Protein AF-0000000078607993 (afdb_homodimer)

pLDDT: mean 76.73, std 19.75, range [18.89, 98.38]

Radius of gyration: 26.75 Å; Cα contacts (8 Å, |Δi|>4): 894; chains: 2; bounding box: 74×70×61 Å

Solvent-accessible surface area (backbone atoms only — not comparable to full-atom values): 32669 Å² total; per-residue (Å²): 134,77,77,57,54,79,74,71,82,74,69,77,46,69,52,64,54,57,62,42,72,69,44,62,76,30,78,81,48,46,59,77,52,35,83,80,27,71,68,51,45,54,48,50,54,51,27,62,65,56,48,51,83,63,49,42,46,45,47,52,49,14,18,31,18,40,68,80,47,44,77,43,85,79,43,72,31,40,15,54,55,33,23,54,44,8,47,33,50,52,47,29,52,46,4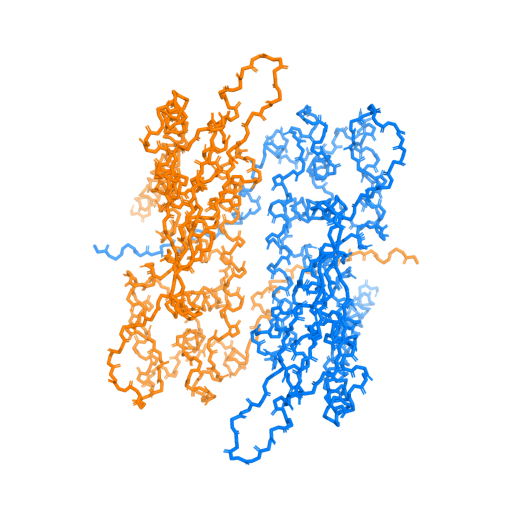1,51,50,45,58,58,75,40,72,86,54,53,42,70,53,50,51,31,46,43,50,58,60,68,28,50,66,49,35,19,50,47,24,53,75,71,46,47,75,80,62,50,40,65,48,72,85,66,68,64,90,63,82,73,47,52,65,55,32,20,40,38,42,22,2,40,47,25,30,45,30,53,64,57,30,66,67,56,46,49,53,49,39,56,67,70,43,54,67,50,46,58,56,36,59,73,64,38,62,43,49,43,36,49,56,48,42,35,52,46,36,44,68,61,44,56,90,96,51,79,68,49,57,68,42,75,44,79,74,46,78,43,68,55,88,94,57,31,35,25,31,20,35,25,25,48,89,87,36,79,45,22,49,18,60,23,75,37,65,68,49,2,43,36,34,5,25,41,36,18,60,70,63,40,86,49,75,57,47,63,48,48,51,50,45,50,46,50,55,43,46,50,52,47,49,49,50,50,47,47,48,49,46,51,50,46,50,48,50,51,52,54,52,66,75,99,135,76,78,58,52,78,73,70,82,75,69,76,46,70,54,63,55,57,61,43,72,68,44,62,76,30,76,80,47,46,59,77,54,36,82,80,28,72,69,50,47,56,49,49,54,51,27,61,60,53,48,49,84,62,48,44,46,46,46,52,49,14,18,31,18,40,68,79,46,43,77,43,86,80,44,70,30,40,15,53,55,32,22,53,46,8,47,33,51,52,47,30,50,46,40,50,50,46,56,58,76,39,71,86,55,52,42,71,55,51,50,31,46,43,50,58,58,68,28,49,65,48,34,17,50,48,23,54,75,70,46,48,74,80,62,51,41,66,47,69,87,65,68,63,90,63,82,73,48,52,65,55,30,20,43,38,42,20,2,41,46,27,30,46,29,54,64,57,30,66,66,56,46,49,52,50,39,57,68,70,42,53,67,52,45,57,56,35,58,72,64,40,62,45,50,42,35,49,55,47,42,35,52,47,35,45,69,61,44,56,90,94,53,78,66,49,56,67,41,76,43,80,75,46,80,44,67,54,88,93,58,31,37,25,31,20,34,26,25,46,88,87,35,78,47,23,49,18,60,24,75,37,66,67,49,2,43,35,34,5,25,43,37,17,61,70,63,41,85,50,74,56,49,62,48,48,51,48,44,50,46,49,54,44,46,50,53,47,47,49,51,49,47,49,47,50,46,52,50,46,51,48,50,50,51,53,53,67,74,99

Secondary structure (DSSP, 8-state):
----------S-HHHHH---HHHHHSSS--GGGGGG-HHHHHHHHHHHHHT---SSHHHHHHHTB-GGG-S-TTTSS-SHHHHHHHHHHHHHHHHHHHHHH-TTS-HHHHHHHHHHHSSHHHHHHHHHHTTGGGG-B--TT--S-----HHHHHHHHHHHHHHHHHHS-HHHHHHHHHHHTGGGHHHHHHTTTTS-HHHHHHHHHHHT--TTSPPPPPEEEEEEEES-GGG-EEEEEEEETTEEEEEEEESSHHHHHHHHHHHHHHHS--HHHHHHHHHHHHHHHHHHHHHHHHHHHHHHHHHHHHHHT-/----------S-HHHHH---HHHHHSSS--GGGGGG-HHHHHHHHHHHHHT---SSHHHHHHHTB-GGG-S-TTTSS-SHHHHHHHHHHHHHHHHHHHHHH-TTS-HHHHHHHHHHHSSHHHHHHHHHHTTGGGG-B--TTS-S-----HHHHHHHHHHHHHHHHHHS-HHHHHHHHHHHTGGGHHHHHHTTTTS-HHHHHHHHHHHT--TTSPPPPPEEEEEEEES-GGG-EEEEEEEETTEEEEEEEESSHHHHHHHHHHHHHHHS--HHHHHHHHHHHHHHHHHHHHHHHHHHHHHHHHHHHHHHT-

Foldseek 3Di:
DPPPPPPPDPPPCPLVVCCDPQCVVPVFADCVCCVVDPLLVVVVVLCVLLVHDFRYSLLLVQLQEDQQQAADDSNRHHQQVLLVVLLVLLLVLLLVVCVPLVVPDDPLLSVLLSCVQLPLQLQLVLLVVSVSLVSRHHDCPVVDSDDDDSNVSSSSSSSNSSSCPNRPHSVSSNVVCVPRGVVCSVVCLLVVVSCQLQNLLQVLQQVVDDPPDDRWGKDKDWDDWDDDPVQIKIKIFIDTPRHTQFIAIDSDPVVRVSRRSVRNVVRPPSVCSVVVSVVSCVVVVVSVVVVVVVVVVVVVVVVVVVVVVD/DPPPPPPPDPPPCPLVVCCDPQCVVPVFADCVCCVVDPLLVVCVVLCVLLVHDFRYSLLLVQLQEDQQQAADDSNRHHQQVLLVVLLVLLLVLLLVVCVPLVVPDDPLLSVLLSCVQLPLQLQLVLLVVSPSLVSRHHDCVVVDSDDDDSNVSSSSSSSNSSSCPNRPHSVSSNVVCVPRGVVCSVVCLLVVVSCQLQNLLQVLQQVVDDPPDDRWGKDKDWDDWDDDPVQIKIKIFIDTPRHTQFIAIDSDPVVRVSRRSVRNVVRPPSVCSVVVSVVSCVVVVVSVVVVVVVVVVVVVVVVVVVVVVD

Nearest PDB structures (foldseek):
  9asq-assembly1_A  TM=8.480E-01  e=1.486E-35  Homo sapiens
  9aso-assembly1_A  TM=8.381E-01  e=3.293E-35  Homo sapiens
  6lxd-assembly1_A  TM=8.248E-01  e=1.594E-33  Homo sapiens
  6v5b-assembly1_A  TM=8.413E-01  e=4.560E-30  Homo sapiens
  5b16-assembly1_A  TM=6.869E-01  e=2.028E-29  Homo sapiens

InterPro domains:
  IPR000999 Ribonuclease III domain [PF00636] (80-168)
  IPR000999 Ribonuclease III domain [PS00517] (80-88)
  IPR000999 Ribonuclease III domain [PS50142] (43-169)
  IPR000999 Ribonuclease III domain [SM00535] (58-190)
  IPR000999 Ribonuclease III domain [cd00593] (58-190)
  IPR011907 Ribonuclease III [MF_00104] (46-265)
  IPR011907 Ribonuclease III [TIGR02191] (46-267)
  IPR014720 Double-stranded RNA-binding domain [PF00035] (197-267)
  IPR014720 Double-stranded RNA-binding domain [PS50137] (196-270)
  IPR014720 Double-stranded RNA-binding domain [SM00358] (197-269)
  IPR036389 Ribonuclease III, endonuclease domain superfamily [G3DSA:1.10.1520.10] (40-193)
  IPR036389 Ribonuclease III, endonuclease domain superfamily [SSF69065] (37-197)
  IPR044442 RNase III, double-stranded RNA binding domain, animal [cd19877] (195-268)

Structure (mmCIF, N/CA/C/O backbone):
data_AF-0000000078607993-model_v1
#
loop_
_entity.id
_entity.type
_entity.pdbx_description
1 polymer 'Ribonuclease 3'
#
loop_
_atom_site.group_PDB
_atom_site.id
_atom_site.type_symbol
_atom_site.label_atom_id
_atom_site.label_alt_id
_atom_site.label_comp_id
_atom_site.label_asym_id
_atom_site.label_entity_id
_atom_site.label_seq_id
_atom_site.pdbx_PDB_ins_code
_atom_site.Cartn_x
_atom_site.Cartn_y
_atom_site.Cartn_z
_atom_site.occupancy
_atom_site.B_iso_or_equiv
_atom_site.auth_seq_id
_atom_site.auth_comp_id
_atom_site.auth_asym_id
_atom_site.auth_atom_id
_atom_site.pdbx_PDB_model_num
ATOM 1 N N . MET A 1 1 ? 8.586 -10.773 -30.609 1 18.98 1 MET A N 1
ATOM 2 C CA . MET A 1 1 ? 9.469 -11.547 -29.734 1 18.98 1 MET A CA 1
ATOM 3 C C . MET A 1 1 ? 9.984 -10.695 -28.578 1 18.98 1 MET A C 1
ATOM 5 O O . MET A 1 1 ? 9.805 -9.477 -28.578 1 18.98 1 MET A O 1
ATOM 9 N N . GLY A 1 2 ? 11.141 -11.188 -27.812 1 24.28 2 GLY A N 1
ATOM 10 C CA . GLY A 1 2 ? 11.547 -11.234 -26.406 1 24.28 2 GLY A CA 1
ATOM 11 C C . GLY A 1 2 ? 12.141 -9.93 -25.922 1 24.28 2 GLY A C 1
ATOM 12 O O . GLY A 1 2 ? 13.344 -9.695 -26.078 1 24.28 2 GLY A O 1
ATOM 13 N N . GLU A 1 3 ? 11.539 -8.781 -26.062 1 28.05 3 GLU A N 1
ATOM 14 C CA . GLU A 1 3 ? 12.273 -7.594 -25.625 1 28.05 3 GLU A CA 1
ATOM 15 C C . GLU A 1 3 ? 12.828 -7.77 -24.219 1 28.05 3 GLU A C 1
ATOM 17 O O . GLU A 1 3 ? 12.07 -8.055 -23.281 1 28.05 3 GLU A O 1
ATOM 22 N N . LEU A 1 4 ? 14.039 -8.219 -24.141 1 29.47 4 LEU A N 1
ATOM 23 C CA . LEU A 1 4 ? 14.898 -8.414 -22.984 1 29.47 4 LEU A CA 1
ATOM 24 C C . LEU A 1 4 ? 14.852 -7.203 -22.062 1 29.47 4 LEU A C 1
ATOM 26 O O . LEU A 1 4 ? 14.914 -6.059 -22.516 1 29.47 4 LEU A O 1
ATOM 30 N N . LEU A 1 5 ? 14.281 -7.355 -20.922 1 36.5 5 LEU A N 1
ATOM 31 C CA . LEU A 1 5 ? 14.281 -6.371 -19.828 1 36.5 5 LEU A CA 1
ATOM 32 C C . LEU A 1 5 ? 15.688 -5.859 -19.562 1 36.5 5 LEU A C 1
ATOM 34 O O . LEU A 1 5 ? 16.609 -6.645 -19.312 1 36.5 5 LEU A O 1
ATOM 38 N N . ASN A 1 6 ? 16.188 -4.953 -20.312 1 31.34 6 ASN A N 1
ATOM 39 C CA . ASN A 1 6 ? 17.5 -4.363 -20.094 1 31.34 6 ASN A CA 1
ATOM 40 C C . ASN A 1 6 ? 17.578 -3.619 -18.766 1 31.34 6 ASN A C 1
ATOM 42 O O . ASN A 1 6 ? 16.938 -2.58 -18.594 1 31.34 6 ASN A O 1
ATOM 46 N N . PHE A 1 7 ? 18.062 -4.312 -17.719 1 32.91 7 PHE A N 1
ATOM 47 C CA . PHE A 1 7 ? 18.172 -3.854 -16.344 1 32.91 7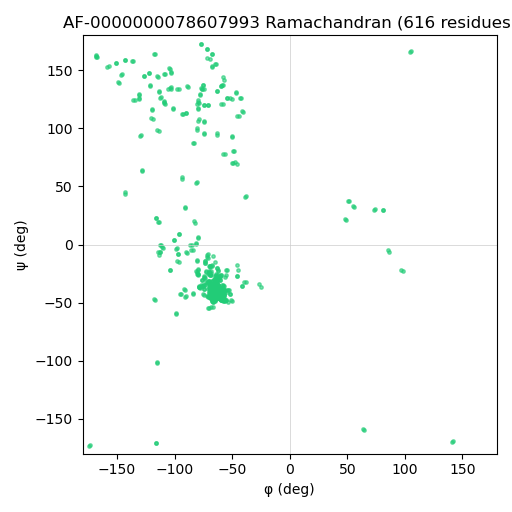 PHE A CA 1
ATOM 48 C C . PHE A 1 7 ? 19.422 -2.988 -16.156 1 32.91 7 PHE A C 1
ATOM 50 O O . PHE A 1 7 ? 19.734 -2.572 -15.039 1 32.91 7 PHE A O 1
ATOM 57 N N . SER A 1 8 ? 20.234 -2.689 -17.094 1 29.11 8 SER A N 1
ATOM 58 C CA . SER A 1 8 ? 21.594 -2.211 -16.828 1 29.11 8 SER A CA 1
ATOM 59 C C . SER A 1 8 ? 21.562 -0.8 -16.25 1 29.11 8 SER A C 1
ATOM 61 O O . SER A 1 8 ? 22.625 -0.245 -15.906 1 29.11 8 SER A O 1
ATOM 63 N N . SER A 1 9 ? 20.797 0.067 -16.609 1 30.5 9 SER A N 1
ATOM 64 C CA . SER A 1 9 ? 21.25 1.405 -16.25 1 30.5 9 SER A CA 1
ATOM 65 C C . SER A 1 9 ? 21.062 1.678 -14.758 1 30.5 9 SER A C 1
ATOM 67 O O . SER A 1 9 ? 19.922 1.753 -14.281 1 30.5 9 SER A O 1
ATOM 69 N N . LYS A 1 10 ? 22.141 1.49 -13.852 1 32.09 10 LYS A N 1
ATOM 70 C CA . LYS A 1 10 ? 22.312 1.555 -12.406 1 32.09 10 LYS A CA 1
ATOM 71 C C . LYS A 1 10 ? 22.094 2.973 -11.891 1 32.09 10 LYS A C 1
ATOM 73 O O . LYS A 1 10 ? 22.375 3.266 -10.727 1 32.09 10 LYS A O 1
ATOM 78 N N . THR A 1 11 ? 22.062 4.066 -12.602 1 31.28 11 THR A N 1
ATOM 79 C CA . THR A 1 11 ? 22.203 5.332 -11.891 1 31.28 11 THR A CA 1
ATOM 80 C C . THR A 1 11 ? 21.125 5.469 -10.82 1 31.28 11 THR A C 1
ATOM 82 O O . THR A 1 11 ? 20.031 4.902 -10.945 1 31.28 11 THR A O 1
ATOM 85 N N . ASN A 1 12 ? 21.438 6.039 -9.633 1 36.12 12 ASN A N 1
ATOM 86 C CA . ASN A 1 12 ? 20.688 6.477 -8.453 1 36.12 12 ASN A CA 1
ATOM 87 C C . ASN A 1 12 ? 19.359 7.109 -8.836 1 36.12 12 ASN A C 1
ATOM 89 O O . ASN A 1 12 ? 19.266 8.328 -8.969 1 36.12 12 ASN A O 1
ATOM 93 N N . LEU A 1 13 ? 18.797 6.605 -9.641 1 35.69 13 LEU A N 1
ATOM 94 C CA . LEU A 1 13 ? 17.625 7.07 -10.375 1 35.69 13 LEU A CA 1
ATOM 95 C C . LEU A 1 13 ? 16.484 7.441 -9.414 1 35.69 13 LEU A C 1
ATOM 97 O O . LEU A 1 13 ? 15.664 8.305 -9.727 1 35.69 13 LEU A O 1
ATOM 101 N N . LEU A 1 14 ? 16.516 6.82 -8.297 1 38.91 14 LEU A N 1
ATOM 102 C CA . LEU A 1 14 ? 15.297 7.023 -7.531 1 38.91 14 LEU A CA 1
ATOM 103 C C . LEU A 1 14 ? 15.219 8.453 -7.004 1 38.91 14 LEU A C 1
ATOM 105 O O . LEU A 1 14 ? 14.156 9.078 -7.043 1 38.91 14 LEU A O 1
ATOM 109 N N . SER A 1 15 ? 16.312 8.852 -6.273 1 41.03 15 SER A N 1
ATOM 110 C CA . SER A 1 15 ? 16.297 10.195 -5.703 1 41.03 15 SER A CA 1
ATOM 111 C C . SER A 1 15 ? 16.141 11.258 -6.789 1 41.03 15 SER A C 1
ATOM 113 O O . SER A 1 15 ? 15.461 12.266 -6.582 1 41.03 15 SER A O 1
ATOM 115 N N . SER A 1 16 ? 16.859 10.969 -7.902 1 43.06 16 SER A N 1
ATOM 116 C CA . SER A 1 16 ? 16.859 11.938 -9 1 43.06 16 SER A CA 1
ATOM 117 C C . SER A 1 16 ? 15.5 11.953 -9.711 1 43.06 16 SER A C 1
ATOM 119 O O . SER A 1 16 ? 15.234 12.844 -10.516 1 43.06 16 SER A O 1
ATOM 121 N N . LEU A 1 17 ? 14.805 11.016 -9.344 1 45.66 17 LEU A N 1
ATOM 122 C CA . LEU A 1 17 ? 13.594 10.828 -10.133 1 45.66 17 LEU A CA 1
ATOM 123 C C . LEU A 1 17 ? 12.508 11.805 -9.703 1 45.66 17 LEU A C 1
ATOM 125 O O . LEU A 1 17 ? 11.656 12.195 -10.508 1 45.66 17 LEU A O 1
ATOM 129 N N . PHE A 1 18 ? 12.695 12.203 -8.352 1 52.09 18 PHE A N 1
ATOM 130 C CA . PHE A 1 18 ? 11.602 13.07 -7.938 1 52.09 18 PHE A CA 1
ATOM 131 C C . PHE A 1 18 ? 11.945 14.531 -8.203 1 52.09 18 PHE A C 1
ATOM 133 O O . PHE A 1 18 ? 12.5 15.211 -7.332 1 52.09 18 PHE A O 1
ATOM 140 N N . ASN A 1 19 ? 12.672 14.773 -9.164 1 51.78 19 ASN A N 1
ATOM 141 C CA . ASN A 1 19 ? 12.867 16.203 -9.406 1 51.78 19 ASN A CA 1
ATOM 142 C C . ASN A 1 19 ? 11.539 16.953 -9.414 1 51.78 19 ASN A C 1
ATOM 144 O O . ASN A 1 19 ? 11.008 17.281 -10.477 1 51.78 19 ASN A O 1
ATOM 148 N N . ILE A 1 20 ? 11.062 16.984 -8.211 1 61.16 20 ILE A N 1
ATOM 149 C CA . ILE A 1 20 ? 9.828 17.75 -8.055 1 61.16 20 ILE A CA 1
ATOM 150 C C . ILE A 1 20 ? 10.109 19.234 -8.289 1 61.16 20 ILE A C 1
ATOM 152 O O . ILE A 1 20 ? 11.266 19.656 -8.352 1 61.16 20 ILE A O 1
ATOM 156 N N . ASP A 1 21 ? 9.242 19.875 -8.656 1 63.47 21 ASP A N 1
ATOM 157 C CA . ASP A 1 21 ? 9.273 21.281 -9.039 1 63.47 21 ASP A CA 1
ATOM 158 C C . ASP A 1 21 ? 10.164 22.078 -8.102 1 63.47 21 ASP A C 1
ATOM 160 O O . ASP A 1 21 ? 10.961 22.906 -8.555 1 63.47 21 ASP A O 1
ATOM 164 N N . LEU A 1 22 ? 10.242 21.703 -6.883 1 71.5 22 LEU A N 1
ATOM 165 C CA . LEU A 1 22 ? 10.984 22.484 -5.898 1 71.5 22 LEU A CA 1
ATOM 166 C C . LEU A 1 22 ? 12.484 22.234 -6.027 1 71.5 22 LEU A C 1
ATOM 168 O O . LEU A 1 22 ? 13.273 23.172 -5.902 1 71.5 22 LEU A O 1
ATOM 172 N N . GLN A 1 23 ? 12.836 21.031 -6.32 1 72.5 23 GLN A N 1
ATOM 173 C CA . GLN A 1 23 ? 14.25 20.703 -6.469 1 72.5 23 GLN A CA 1
ATOM 174 C C . GLN A 1 23 ? 14.812 21.234 -7.781 1 72.5 23 GLN A C 1
ATOM 176 O O . GLN A 1 23 ? 15.992 21.562 -7.867 1 72.5 23 GLN A O 1
ATOM 181 N N . LEU A 1 24 ? 13.875 21.328 -8.695 1 64.56 24 LEU A N 1
ATOM 182 C CA . LEU A 1 24 ? 14.281 21.828 -10 1 64.56 24 LEU A CA 1
ATOM 183 C C . LEU A 1 24 ? 14.57 23.328 -9.938 1 64.56 24 LEU A C 1
ATOM 185 O O . LEU A 1 24 ? 15.445 23.828 -10.641 1 64.56 24 LEU A O 1
ATOM 189 N N . GLN A 1 25 ? 13.891 24.016 -9.133 1 70.19 25 GLN A N 1
ATOM 190 C CA . GLN A 1 25 ? 14.086 25.453 -8.984 1 70.19 25 GLN A CA 1
ATOM 191 C C . GLN A 1 25 ? 15.43 25.766 -8.328 1 70.19 25 GLN A C 1
ATOM 193 O O . GLN A 1 25 ? 16.078 26.766 -8.672 1 70.19 25 GLN A O 1
ATOM 198 N N . GLU A 1 26 ? 15.828 24.906 -7.379 1 74.56 26 GLU A N 1
ATOM 199 C CA . GLU A 1 26 ? 17.109 25.031 -6.699 1 74.56 26 GLU A CA 1
ATOM 200 C C . GLU A 1 26 ? 17.875 23.719 -6.719 1 74.56 26 GLU A C 1
ATOM 202 O O . GLU A 1 26 ? 17.688 22.875 -5.848 1 74.56 26 GLU A O 1
ATOM 207 N N . SER A 1 27 ? 18.703 23.625 -7.684 1 72.5 27 SER A N 1
ATOM 208 C CA . SER A 1 27 ? 19.297 22.344 -8.023 1 72.5 27 SER A CA 1
ATOM 209 C C . SER A 1 27 ? 20.156 21.812 -6.887 1 72.5 27 SER A C 1
ATOM 211 O O . SER A 1 27 ? 20.188 20.609 -6.613 1 72.5 27 SER A O 1
ATOM 213 N N . ASN A 1 28 ? 20.75 22.719 -6.145 1 83.44 28 ASN A N 1
ATOM 214 C CA . ASN A 1 28 ? 21.656 22.219 -5.109 1 83.44 28 ASN A CA 1
ATOM 215 C C . ASN A 1 28 ? 20.969 22.188 -3.744 1 83.44 28 ASN A C 1
ATOM 217 O O . ASN A 1 28 ? 20.906 21.141 -3.102 1 83.44 28 ASN A O 1
ATOM 221 N N . THR A 1 29 ? 20.531 23.312 -3.324 1 91.81 29 THR A N 1
ATOM 222 C CA . THR A 1 29 ? 19.844 23.453 -2.051 1 91.81 29 THR A CA 1
ATOM 223 C C . THR A 1 29 ? 19 24.734 -2.043 1 91.81 29 THR A C 1
ATOM 225 O O . THR A 1 29 ? 19.234 25.641 -2.824 1 91.81 29 THR A O 1
ATOM 228 N N . ASP A 1 30 ? 17.953 24.766 -1.273 1 92.75 30 ASP A N 1
ATOM 229 C CA . ASP A 1 30 ? 17.156 25.984 -1.158 1 92.75 30 ASP A CA 1
ATOM 230 C C . ASP A 1 30 ? 17.25 26.562 0.246 1 92.75 30 ASP A C 1
ATOM 232 O O . ASP A 1 30 ? 16.391 27.359 0.652 1 92.75 30 ASP A O 1
ATOM 236 N N . ARG A 1 31 ? 18.234 26.188 0.962 1 94.94 31 ARG A N 1
ATOM 237 C CA . ARG A 1 31 ? 18.359 26.578 2.367 1 94.94 31 ARG A CA 1
ATOM 238 C C . ARG A 1 31 ? 18.641 28.062 2.512 1 94.94 31 ARG A C 1
ATOM 240 O O . ARG A 1 31 ? 18.469 28.625 3.592 1 94.94 31 ARG A O 1
ATOM 247 N N . GLN A 1 32 ? 19.109 28.75 1.459 1 94.25 32 GLN A N 1
ATOM 248 C CA . GLN A 1 32 ? 19.328 30.188 1.501 1 94.25 32 GLN A CA 1
ATOM 249 C C . GLN A 1 32 ? 18.031 30.938 1.735 1 94.25 32 GLN A C 1
ATOM 251 O O . GLN A 1 32 ? 18.031 32.062 2.23 1 94.25 32 GLN A O 1
ATOM 256 N N . LEU A 1 33 ? 16.922 30.312 1.424 1 93.81 33 LEU A N 1
ATOM 257 C CA . LEU A 1 33 ? 15.625 30.953 1.552 1 93.81 33 LEU A CA 1
ATOM 258 C C . LEU A 1 33 ? 15.211 31.062 3.016 1 93.81 33 LEU A C 1
ATOM 260 O O . LEU A 1 33 ? 14.281 31.797 3.354 1 93.81 33 LEU A O 1
ATOM 264 N N . ILE A 1 34 ? 15.875 30.359 3.9 1 96.25 34 ILE A N 1
ATOM 265 C CA . ILE A 1 34 ? 15.531 30.312 5.316 1 96.25 34 ILE A CA 1
ATOM 266 C C . ILE A 1 34 ? 15.703 31.703 5.926 1 96.25 34 ILE A C 1
ATOM 268 O O . ILE A 1 34 ? 14.922 32.125 6.785 1 96.25 34 ILE A O 1
ATOM 272 N N . GLU A 1 35 ? 16.625 32.406 5.453 1 95.38 35 GLU A N 1
ATOM 273 C CA . GLU A 1 35 ? 16.953 33.719 6.016 1 95.38 35 GLU A CA 1
ATOM 274 C C . GLU A 1 35 ? 15.781 34.688 5.867 1 95.38 35 GLU A C 1
ATOM 276 O O . GLU A 1 35 ? 15.57 35.531 6.727 1 95.38 35 GLU A O 1
ATOM 281 N N . THR A 1 36 ? 15.016 34.531 4.887 1 94.38 36 THR A N 1
ATOM 282 C CA . THR A 1 36 ? 13.992 35.531 4.586 1 94.38 36 THR A CA 1
ATOM 283 C C . THR A 1 36 ? 12.602 34.969 4.816 1 94.38 36 THR A C 1
ATOM 285 O O . THR A 1 36 ? 11.594 35.625 4.578 1 94.38 36 THR A O 1
ATOM 288 N N . SER A 1 37 ? 12.492 33.719 5.227 1 94.38 37 SER A N 1
ATOM 289 C CA . SER A 1 37 ? 11.188 33.094 5.367 1 94.38 37 SER A CA 1
ATOM 290 C C . SER A 1 37 ? 10.938 32.625 6.805 1 94.38 37 SER A C 1
ATOM 292 O O . SER A 1 37 ? 11.492 31.625 7.254 1 94.38 37 SER A O 1
ATOM 294 N N . PRO A 1 38 ? 10.07 33.281 7.484 1 95.19 38 PRO A N 1
ATOM 295 C CA . PRO A 1 38 ? 9.75 32.906 8.859 1 95.19 38 PRO A CA 1
ATOM 296 C C . PRO A 1 38 ? 9.242 31.453 8.953 1 95.19 38 PRO A C 1
ATOM 298 O O . PRO A 1 38 ? 9.523 30.766 9.93 1 95.19 38 PRO A O 1
ATOM 301 N N . VAL A 1 39 ? 8.508 31.031 7.938 1 94.94 39 VAL A N 1
ATOM 302 C CA . VAL A 1 39 ? 7.973 29.672 7.914 1 94.94 39 VAL A CA 1
ATOM 303 C C . VAL A 1 39 ? 9.117 28.672 7.859 1 94.94 39 VAL A C 1
ATOM 305 O O . VAL A 1 39 ? 9.125 27.688 8.609 1 94.94 39 VAL A O 1
ATOM 308 N N . LEU A 1 40 ? 10.062 28.938 7.027 1 96.94 40 LEU A N 1
ATOM 309 C CA . LEU A 1 40 ? 11.203 28.016 6.895 1 96.94 40 LEU A CA 1
ATOM 310 C C . LEU A 1 40 ? 12.07 28.047 8.148 1 96.94 40 LEU A C 1
ATOM 312 O O . LEU A 1 40 ? 12.625 27.031 8.539 1 96.94 40 LEU A O 1
ATOM 316 N N . GLN A 1 41 ? 12.18 29.219 8.734 1 97.5 41 GLN A N 1
ATOM 317 C CA . GLN A 1 41 ? 12.922 29.328 9.984 1 97.5 41 GLN A CA 1
ATOM 318 C C . GLN A 1 41 ? 12.289 28.469 11.07 1 97.5 41 GLN A C 1
ATOM 320 O O . GLN A 1 41 ? 13 27.781 11.805 1 97.5 41 GLN A O 1
ATOM 325 N N . LYS A 1 42 ? 11.023 28.516 11.141 1 97.12 42 LYS A N 1
ATOM 326 C CA . LYS A 1 42 ? 10.312 27.703 12.117 1 97.12 42 LYS A CA 1
ATOM 327 C C . LYS A 1 42 ? 10.531 26.219 11.867 1 97.12 42 LYS A C 1
ATOM 329 O O . LYS A 1 42 ? 10.688 25.438 12.805 1 97.12 42 LYS A O 1
ATOM 334 N N . LEU A 1 43 ? 10.562 25.828 10.656 1 97.69 43 LEU A N 1
ATOM 335 C CA . LEU A 1 43 ? 10.68 24.422 10.289 1 97.69 43 LEU A CA 1
ATOM 336 C C . LEU A 1 43 ? 12.078 23.891 10.617 1 97.69 43 LEU A C 1
ATOM 338 O O . LEU A 1 43 ? 12.266 22.672 10.742 1 97.69 43 LEU A O 1
ATOM 342 N N . THR A 1 44 ? 13.062 24.766 10.703 1 97.5 44 THR A N 1
ATOM 343 C CA . THR A 1 44 ? 14.391 24.328 11.117 1 97.5 44 THR A CA 1
ATOM 344 C C . THR A 1 44 ? 14.367 23.812 12.555 1 97.5 44 THR A C 1
ATOM 346 O O . THR A 1 44 ? 15.172 22.953 12.922 1 97.5 44 THR A O 1
ATOM 349 N N . GLU A 1 45 ? 13.438 24.328 13.32 1 97.12 45 GLU A N 1
ATOM 350 C CA . GLU A 1 45 ? 13.266 23.797 14.672 1 97.12 45 GLU A CA 1
ATOM 351 C C . GLU A 1 45 ? 12.805 22.344 14.656 1 97.12 45 GLU A C 1
ATOM 353 O O . GLU A 1 45 ? 13.219 21.547 15.5 1 97.12 45 GLU A O 1
ATOM 358 N N . PHE A 1 46 ? 12.008 22.031 13.719 1 96.69 46 PHE A N 1
ATOM 359 C CA . PHE A 1 46 ? 11.562 20.641 13.578 1 96.69 46 PHE A CA 1
ATOM 360 C C . PHE A 1 46 ? 12.711 19.75 13.141 1 96.69 46 PHE A C 1
ATOM 362 O O . PHE A 1 46 ? 12.859 18.625 13.633 1 96.69 46 PHE A O 1
ATOM 369 N N . GLU A 1 47 ? 13.43 20.281 12.172 1 96.62 47 GLU A N 1
ATOM 370 C CA . GLU A 1 47 ? 14.617 19.547 11.75 1 96.62 47 GLU A CA 1
ATOM 371 C C . GLU A 1 47 ? 15.508 19.203 12.945 1 96.62 47 GLU A C 1
ATOM 373 O O . GLU A 1 47 ? 15.992 18.078 13.055 1 96.62 47 GLU A O 1
ATOM 378 N N . ASP A 1 48 ? 15.664 20.188 13.828 1 94.31 48 ASP A N 1
ATOM 379 C CA . ASP A 1 48 ? 16.484 19.984 15.023 1 94.31 48 ASP A CA 1
ATOM 380 C C . ASP A 1 48 ? 15.883 18.938 15.945 1 94.31 48 ASP A C 1
ATOM 382 O O . ASP A 1 48 ? 16.594 18.109 16.516 1 94.31 48 ASP A O 1
ATOM 386 N N . ALA A 1 49 ? 14.656 18.969 16.031 1 92 49 ALA A N 1
ATOM 387 C CA . ALA A 1 49 ? 13.953 18.047 16.922 1 92 49 ALA A CA 1
ATOM 388 C C . ALA A 1 49 ? 14.094 16.594 16.438 1 92 49 ALA A C 1
ATOM 390 O O . ALA A 1 49 ? 14.227 15.68 17.25 1 92 49 ALA A O 1
ATOM 391 N N . ILE A 1 50 ? 14.078 16.375 15.117 1 93.75 50 ILE A N 1
ATOM 392 C CA . ILE A 1 50 ? 14.094 15.008 14.609 1 93.75 50 ILE A CA 1
ATOM 393 C C . ILE A 1 50 ? 15.523 14.625 14.219 1 93.75 50 ILE A C 1
ATOM 395 O O . ILE A 1 50 ? 15.805 13.453 13.961 1 93.75 50 ILE A O 1
ATOM 399 N N . GLY A 1 51 ? 16.438 15.594 14.109 1 92.56 51 GLY A N 1
ATOM 400 C CA . GLY A 1 51 ? 17.844 15.328 13.82 1 92.56 51 GLY A CA 1
ATOM 401 C C . GLY A 1 51 ? 18.109 15.102 12.344 1 92.56 51 GLY A C 1
ATOM 402 O O . GLY A 1 51 ? 18.953 14.281 11.984 1 92.56 51 GLY A O 1
ATOM 403 N N . VAL A 1 52 ? 17.328 15.719 11.461 1 94.81 52 VAL A N 1
ATOM 404 C CA . VAL A 1 52 ? 17.516 15.586 10.016 1 94.81 52 VAL A CA 1
ATOM 405 C C . VAL A 1 52 ? 17.516 16.969 9.367 1 94.81 52 VAL A C 1
ATOM 407 O O . VAL A 1 52 ? 16.562 17.734 9.547 1 94.81 52 VAL A O 1
ATOM 410 N N . ILE A 1 53 ? 18.531 17.25 8.633 1 96.06 53 ILE A N 1
ATOM 411 C CA . ILE A 1 53 ? 18.625 18.516 7.906 1 96.06 53 ILE A CA 1
ATOM 412 C C . ILE A 1 53 ? 18.281 18.281 6.438 1 96.06 53 ILE A C 1
ATOM 414 O O . ILE A 1 53 ? 19 17.562 5.73 1 96.06 53 ILE A O 1
ATOM 418 N N . PHE A 1 54 ? 17.25 18.875 5.984 1 95.56 54 PHE A N 1
ATOM 419 C CA . PHE A 1 54 ? 16.797 18.719 4.605 1 95.56 54 PHE A CA 1
ATOM 420 C C . PHE A 1 54 ? 17.688 19.516 3.66 1 95.56 54 PHE A C 1
ATOM 422 O O . PHE A 1 54 ? 18.094 20.656 3.973 1 95.56 54 PHE A O 1
ATOM 429 N N . THR A 1 55 ? 18.031 18.938 2.557 1 94.94 55 THR A N 1
ATOM 430 C CA . THR A 1 55 ? 18.719 19.656 1.486 1 94.94 55 THR A CA 1
ATOM 431 C C . THR A 1 55 ? 17.812 20.703 0.877 1 94.94 55 THR A C 1
ATOM 433 O O . THR A 1 55 ? 18.25 21.828 0.606 1 94.94 55 THR A O 1
ATOM 436 N N . HIS A 1 56 ? 16.609 20.391 0.645 1 94.69 56 HIS A N 1
ATOM 437 C CA . HIS A 1 56 ? 15.57 21.312 0.2 1 94.69 56 HIS A CA 1
ATOM 438 C C . HIS A 1 56 ? 14.484 21.453 1.261 1 94.69 56 HIS A C 1
ATOM 440 O O . HIS A 1 56 ? 13.547 20.656 1.317 1 94.69 56 HIS A O 1
ATOM 446 N N . VAL A 1 57 ? 14.617 22.5 2 1 96.06 57 VAL A N 1
ATOM 447 C CA . VAL A 1 57 ? 13.75 22.703 3.156 1 96.06 57 VAL A CA 1
ATOM 448 C C . VAL A 1 57 ? 12.328 23 2.688 1 96.06 57 VAL A C 1
ATOM 450 O O . VAL A 1 57 ? 11.367 22.734 3.414 1 96.06 57 VAL A O 1
ATOM 453 N N . ARG A 1 58 ? 12.125 23.391 1.461 1 94.62 58 ARG A N 1
ATOM 454 C CA . ARG A 1 58 ? 10.797 23.688 0.926 1 94.62 58 ARG A CA 1
ATOM 455 C C . ARG A 1 58 ? 9.984 22.406 0.759 1 94.62 58 ARG A C 1
ATOM 457 O O . ARG A 1 58 ? 8.758 22.438 0.775 1 94.62 58 ARG A O 1
ATOM 464 N N . LEU A 1 59 ? 10.719 21.297 0.596 1 95.06 59 LEU A N 1
ATOM 465 C CA . LEU A 1 59 ? 10.023 20.016 0.567 1 95.06 59 LEU A CA 1
ATOM 466 C C . LEU A 1 59 ? 9.32 19.75 1.895 1 95.06 59 LEU A C 1
ATOM 468 O O . LEU A 1 59 ? 8.18 19.266 1.916 1 95.06 59 LEU A O 1
ATOM 472 N N . LEU A 1 60 ? 10.055 20.047 2.92 1 96.94 60 LEU A N 1
ATOM 473 C CA . LEU A 1 60 ? 9.484 19.922 4.258 1 96.94 60 LEU A CA 1
ATOM 474 C C . LEU A 1 60 ? 8.312 20.875 4.445 1 96.94 60 LEU A C 1
ATOM 476 O O . LEU A 1 60 ? 7.273 20.5 4.988 1 96.94 60 LEU A O 1
ATOM 480 N N . ALA A 1 61 ? 8.492 22.047 3.979 1 96.69 61 ALA A N 1
ATOM 481 C CA . ALA A 1 61 ? 7.426 23.047 4.078 1 96.69 61 ALA A CA 1
ATOM 482 C C . ALA A 1 61 ? 6.172 22.578 3.338 1 96.69 61 ALA A C 1
ATOM 484 O O . ALA A 1 61 ? 5.059 22.719 3.846 1 96.69 61 ALA A O 1
ATOM 485 N N . ARG A 1 62 ? 6.344 22.062 2.199 1 94.94 62 ARG A N 1
ATOM 486 C CA . ARG A 1 62 ? 5.203 21.594 1.427 1 94.94 62 ARG A CA 1
ATOM 487 C C . ARG A 1 62 ? 4.488 20.453 2.154 1 94.94 62 ARG A C 1
ATOM 489 O O . ARG A 1 62 ? 3.258 20.391 2.158 1 94.94 62 ARG A O 1
ATOM 496 N N . ALA A 1 63 ? 5.262 19.547 2.742 1 97.25 63 ALA A N 1
ATOM 497 C CA . ALA A 1 63 ? 4.691 18.422 3.482 1 97.25 63 ALA A CA 1
ATOM 498 C C . ALA A 1 63 ? 3.822 18.906 4.637 1 97.25 63 ALA A C 1
ATOM 500 O O . ALA A 1 63 ? 2.859 18.25 5.023 1 97.25 63 ALA A O 1
ATOM 501 N N . PHE A 1 64 ? 4.121 20.125 5.156 1 97.25 64 PHE A N 1
ATOM 502 C CA . PHE A 1 64 ? 3.406 20.641 6.316 1 97.25 64 PHE A CA 1
ATOM 503 C C . PHE A 1 64 ? 2.342 21.641 5.895 1 97.25 64 PHE A C 1
ATOM 505 O O . PHE A 1 64 ? 1.686 22.25 6.742 1 97.25 64 PHE A O 1
ATOM 512 N N . THR A 1 65 ? 2.158 21.844 4.598 1 94.25 65 THR A N 1
ATOM 513 C CA . THR A 1 65 ? 1.148 22.75 4.086 1 94.25 65 THR A CA 1
ATOM 514 C C . THR A 1 65 ? -0.177 22.031 3.863 1 94.25 65 THR A C 1
ATOM 516 O O . THR A 1 65 ? -0.278 21.172 2.992 1 94.25 65 THR A O 1
ATOM 519 N N . LEU A 1 66 ? -1.14 22.391 4.621 1 91.44 66 LEU A N 1
ATOM 520 C CA . LEU A 1 66 ? -2.443 21.734 4.523 1 91.44 66 LEU A CA 1
ATOM 521 C C . LEU A 1 66 ? -3.15 22.141 3.229 1 91.44 66 LEU A C 1
ATOM 523 O O . LEU A 1 66 ? -2.828 23.172 2.633 1 91.44 66 LEU A O 1
ATOM 527 N N . ARG A 1 67 ? -4.086 21.375 2.844 1 85.31 67 ARG A N 1
ATOM 528 C CA . ARG A 1 67 ? -4.781 21.531 1.568 1 85.31 67 ARG A CA 1
ATOM 529 C C . ARG A 1 67 ? -5.551 22.859 1.519 1 85.31 67 ARG A C 1
ATOM 531 O O . ARG A 1 67 ? -5.734 23.422 0.445 1 85.31 67 ARG A O 1
ATOM 538 N N . THR A 1 68 ? -5.91 23.344 2.621 1 80.5 68 THR A N 1
ATOM 539 C CA . THR A 1 68 ? -6.727 24.547 2.699 1 80.5 68 THR A CA 1
ATOM 540 C C . THR A 1 68 ? -5.926 25.781 2.271 1 80.5 68 THR A C 1
ATOM 542 O O . THR A 1 68 ? -6.496 26.828 1.959 1 80.5 68 THR A O 1
ATOM 545 N N . VAL A 1 69 ? -4.629 25.797 2.348 1 81.69 69 VAL A N 1
ATOM 546 C CA . VAL A 1 69 ? -3.768 26.906 1.985 1 81.69 69 VAL A CA 1
ATOM 547 C C . VAL A 1 69 ? -3.799 27.125 0.473 1 81.69 69 VAL A C 1
ATOM 549 O O . VAL A 1 69 ? -3.668 28.25 -0.006 1 81.69 69 VAL A O 1
ATOM 552 N N . GLY A 1 70 ? -4.109 26.172 -0.38 1 69.31 70 GLY A N 1
ATOM 553 C CA . GLY A 1 70 ? -4.082 26.297 -1.829 1 69.31 70 GLY A CA 1
ATOM 554 C C . GLY A 1 70 ? -2.688 26.531 -2.383 1 69.31 70 GLY A C 1
ATOM 555 O O . GLY A 1 70 ? -1.692 26.219 -1.723 1 69.31 70 GLY A O 1
ATOM 556 N N . PHE A 1 71 ? -2.617 27.047 -3.57 1 74.44 71 PHE A N 1
ATOM 557 C CA . PHE A 1 71 ? -1.33 27.266 -4.223 1 74.44 71 PHE A CA 1
ATOM 558 C C . PHE A 1 71 ? -0.604 28.453 -3.617 1 74.44 71 PHE A C 1
ATOM 560 O O . PHE A 1 71 ? -1.221 29.484 -3.326 1 74.44 71 PHE A O 1
ATOM 567 N N . ASN A 1 72 ? 0.685 28.328 -3.326 1 77.69 72 ASN A N 1
ATOM 568 C CA . ASN A 1 72 ? 1.565 29.391 -2.848 1 77.69 72 ASN A CA 1
ATOM 569 C C . ASN A 1 72 ? 2.969 29.266 -3.43 1 77.69 72 ASN A C 1
ATOM 571 O O . ASN A 1 72 ? 3.377 28.172 -3.842 1 77.69 72 ASN A O 1
ATOM 575 N N . HIS A 1 73 ? 3.686 30.281 -3.436 1 78.88 73 HIS A N 1
ATOM 576 C CA . HIS A 1 73 ? 4.961 30.328 -4.141 1 78.88 73 HIS A CA 1
ATOM 577 C C . HIS A 1 73 ? 6.066 29.672 -3.311 1 78.88 73 HIS A C 1
ATOM 579 O O . HIS A 1 73 ? 7.102 29.281 -3.854 1 78.88 73 HIS A O 1
ATOM 585 N N . LEU A 1 74 ? 5.855 29.641 -2.09 1 87.12 74 LEU A N 1
ATOM 586 C CA . LEU A 1 74 ? 6.898 29.078 -1.234 1 87.12 74 LEU A CA 1
ATOM 587 C C . LEU A 1 74 ? 6.992 27.578 -1.406 1 87.12 74 LEU A C 1
ATOM 589 O O . LEU A 1 74 ? 8.086 27.031 -1.612 1 87.12 74 LEU A O 1
ATOM 593 N N . THR A 1 75 ? 5.824 26.906 -1.426 1 89.19 75 THR A N 1
ATOM 594 C CA . THR A 1 75 ? 5.816 25.453 -1.432 1 89.19 75 THR A CA 1
ATOM 595 C C . THR A 1 75 ? 5.281 24.922 -2.756 1 89.19 75 THR A C 1
ATOM 597 O O . THR A 1 75 ? 5.305 23.719 -3 1 89.19 75 THR A O 1
ATOM 600 N N . LEU A 1 76 ? 4.809 25.75 -3.619 1 80.75 76 LEU A N 1
ATOM 601 C CA . LEU A 1 76 ? 4.27 25.406 -4.93 1 80.75 76 LEU A CA 1
ATOM 602 C C . LEU A 1 76 ? 3.148 24.375 -4.801 1 80.75 76 LEU A C 1
ATOM 604 O O . LEU A 1 76 ? 3.061 23.438 -5.605 1 80.75 76 LEU A O 1
ATOM 608 N N . GLY A 1 77 ? 2.424 24.453 -3.715 1 82.19 77 GLY A N 1
ATOM 609 C CA . GLY A 1 77 ? 1.289 23.578 -3.514 1 82.19 77 GLY A CA 1
ATOM 610 C C . GLY A 1 77 ? 1.143 23.109 -2.078 1 82.19 77 GLY A C 1
ATOM 611 O O . GLY A 1 77 ? 1.719 23.703 -1.164 1 82.19 77 GLY A O 1
ATOM 612 N N . HIS A 1 78 ? 0.289 22.141 -1.849 1 89 78 HIS A N 1
ATOM 613 C CA . HIS A 1 78 ? 0.007 21.594 -0.521 1 89 78 HIS A CA 1
ATOM 614 C C . HIS A 1 78 ? 0.416 20.141 -0.419 1 89 78 HIS A C 1
ATOM 616 O O . HIS A 1 78 ? 1.07 19.609 -1.319 1 89 78 HIS A O 1
ATOM 622 N N . ASN A 1 79 ? 0.071 19.453 0.648 1 93.62 79 ASN A N 1
ATOM 623 C CA . ASN A 1 79 ? 0.746 18.203 0.998 1 93.62 79 ASN A CA 1
ATOM 624 C C . ASN A 1 79 ? -0.022 16.984 0.49 1 93.62 79 ASN A C 1
ATOM 626 O O . ASN A 1 79 ? 0.412 15.852 0.68 1 93.62 79 ASN A O 1
ATOM 630 N N . GLN A 1 80 ? -1.045 17.125 -0.315 1 90.75 80 GLN A N 1
ATOM 631 C CA . GLN A 1 80 ? -1.923 16.016 -0.655 1 90.75 80 GLN A CA 1
ATOM 632 C C . GLN A 1 80 ? -1.193 14.984 -1.509 1 90.75 80 GLN A C 1
ATOM 634 O O . GLN A 1 80 ? -1.307 13.781 -1.267 1 90.75 80 GLN A O 1
ATOM 639 N N . ARG A 1 81 ? -0.51 15.414 -2.461 1 89.81 81 ARG A N 1
ATOM 640 C CA . ARG A 1 81 ? 0.211 14.477 -3.314 1 89.81 81 ARG A CA 1
ATOM 641 C C . ARG A 1 81 ? 1.32 13.773 -2.541 1 89.81 81 ARG A C 1
ATOM 643 O O . ARG A 1 81 ? 1.62 12.602 -2.797 1 89.81 81 ARG A O 1
ATOM 650 N N . MET A 1 82 ? 1.9 14.516 -1.616 1 94.5 82 MET A N 1
ATOM 651 C CA . MET A 1 82 ? 2.938 13.93 -0.771 1 94.5 82 MET A CA 1
ATOM 652 C C . MET A 1 82 ? 2.35 12.875 0.162 1 94.5 82 MET A C 1
ATOM 654 O O . MET A 1 82 ? 2.998 11.867 0.455 1 94.5 82 MET A O 1
ATOM 658 N N . GLU A 1 83 ? 1.119 13.195 0.612 1 95.25 83 GLU A N 1
ATOM 659 C CA . GLU A 1 83 ? 0.401 12.203 1.409 1 95.25 83 GLU A CA 1
ATOM 660 C C . GLU A 1 83 ? 0.246 10.891 0.648 1 95.25 83 GLU A C 1
ATOM 662 O O . GLU A 1 83 ? 0.451 9.812 1.211 1 95.25 83 GLU A O 1
ATOM 667 N N . PHE A 1 84 ? -0.068 11.039 -0.556 1 94.25 84 PHE A N 1
ATOM 668 C CA . PHE A 1 84 ? -0.252 9.898 -1.447 1 94.25 84 PHE A CA 1
ATOM 669 C C . PHE A 1 84 ? 1.025 9.07 -1.541 1 94.25 84 PHE A C 1
ATOM 671 O O . PHE A 1 84 ? 0.992 7.852 -1.396 1 94.25 84 PHE A O 1
ATOM 678 N N . LEU A 1 85 ? 2.094 9.688 -1.747 1 95.94 85 LEU A N 1
ATOM 679 C CA . LEU A 1 85 ? 3.391 9.023 -1.84 1 95.94 85 LEU A CA 1
ATOM 680 C C . LEU A 1 85 ? 3.812 8.461 -0.485 1 95.94 85 LEU A C 1
ATOM 682 O O . LEU A 1 85 ? 4.25 7.316 -0.392 1 95.94 85 LEU A O 1
ATOM 686 N N . GLY A 1 86 ? 3.67 9.242 0.543 1 97.81 86 GLY A N 1
ATOM 687 C CA . GLY A 1 86 ? 4.082 8.859 1.884 1 97.81 86 GLY A CA 1
ATOM 688 C C . GLY A 1 86 ? 3.367 7.625 2.396 1 97.81 86 GLY A C 1
ATOM 689 O O . GLY A 1 86 ? 3.969 6.789 3.076 1 97.81 86 GLY A O 1
ATOM 690 N N . ASP A 1 87 ? 2.145 7.52 2.082 1 96.56 87 ASP A N 1
ATOM 691 C CA . ASP A 1 87 ? 1.363 6.359 2.49 1 96.56 87 ASP A CA 1
ATOM 692 C C . ASP A 1 87 ? 1.979 5.066 1.953 1 96.56 87 ASP A C 1
ATOM 694 O O . ASP A 1 87 ? 2.146 4.098 2.695 1 96.56 87 ASP A O 1
ATOM 698 N N . SER A 1 88 ? 2.309 5.082 0.682 1 96.56 88 SER A N 1
ATOM 699 C CA . SER A 1 88 ? 2.863 3.887 0.053 1 96.56 88 SER A CA 1
ATOM 700 C C . SER A 1 88 ? 4.242 3.559 0.613 1 96.56 88 SER A C 1
ATOM 702 O O . SER A 1 88 ? 4.594 2.387 0.769 1 96.56 88 SER A O 1
ATOM 704 N N . ILE A 1 89 ? 4.996 4.578 0.877 1 96.88 89 ILE A N 1
ATOM 705 C CA . ILE A 1 89 ? 6.332 4.379 1.426 1 96.88 89 ILE A CA 1
ATOM 706 C C . ILE A 1 89 ? 6.23 3.75 2.814 1 96.88 89 ILE A C 1
ATOM 708 O O . ILE A 1 89 ? 6.926 2.7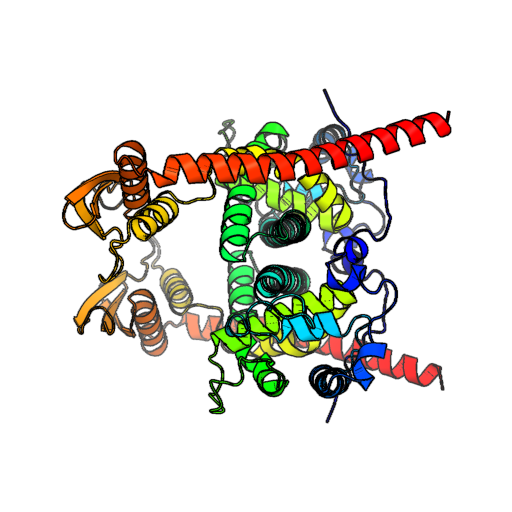77 3.113 1 96.88 89 ILE A O 1
ATOM 712 N N . MET A 1 90 ? 5.383 4.316 3.617 1 96.94 90 MET A N 1
ATOM 713 C CA . MET A 1 90 ? 5.195 3.807 4.973 1 96.94 90 MET A CA 1
ATOM 714 C C . MET A 1 90 ? 4.742 2.35 4.949 1 96.94 90 MET A C 1
ATOM 716 O O . MET A 1 90 ? 5.211 1.537 5.75 1 96.94 90 MET A O 1
ATOM 720 N N . GLN A 1 91 ? 3.865 2.051 4.023 1 96.44 91 GLN A N 1
ATOM 721 C CA . GLN A 1 91 ? 3.359 0.689 3.891 1 96.44 91 GLN A CA 1
ATOM 722 C C . GLN A 1 91 ? 4.48 -0.279 3.523 1 96.44 91 GLN A C 1
ATOM 724 O O . GLN A 1 91 ? 4.57 -1.374 4.082 1 96.44 91 GLN A O 1
ATOM 729 N N . LEU A 1 92 ? 5.258 0.109 2.625 1 96.5 92 LEU A N 1
ATOM 730 C CA . LEU A 1 92 ? 6.348 -0.761 2.199 1 96.5 92 LEU A CA 1
ATOM 731 C C . LEU A 1 92 ? 7.332 -0.999 3.34 1 96.5 92 LEU A C 1
ATOM 733 O O . LEU A 1 92 ? 7.73 -2.137 3.596 1 96.5 92 LEU A O 1
ATOM 737 N N . VAL A 1 93 ? 7.688 0.081 4.016 1 95.88 93 VAL A N 1
ATOM 738 C CA . VAL A 1 93 ? 8.688 -0.028 5.07 1 95.88 93 VAL A CA 1
ATOM 739 C C . VAL A 1 93 ? 8.148 -0.881 6.215 1 95.88 93 VAL A C 1
ATOM 741 O O . VAL A 1 93 ? 8.867 -1.718 6.77 1 95.88 93 VAL A O 1
ATOM 744 N N . ALA A 1 94 ? 6.926 -0.658 6.562 1 95.19 94 ALA A N 1
ATOM 745 C CA . ALA A 1 94 ? 6.297 -1.49 7.582 1 95.19 94 ALA A CA 1
ATOM 746 C C . ALA A 1 94 ? 6.242 -2.951 7.141 1 95.19 94 ALA A C 1
ATOM 748 O O . ALA A 1 94 ? 6.516 -3.855 7.934 1 95.19 94 ALA A O 1
ATOM 749 N N . THR A 1 95 ? 5.863 -3.15 5.887 1 95 95 THR A N 1
ATOM 750 C CA . THR A 1 95 ? 5.789 -4.496 5.328 1 95 95 THR A CA 1
ATOM 751 C C . THR A 1 95 ? 7.152 -5.184 5.391 1 95 95 THR A C 1
ATOM 753 O O . THR A 1 95 ? 7.254 -6.34 5.801 1 95 95 THR A O 1
ATOM 756 N N . GLU A 1 96 ? 8.133 -4.469 5.023 1 92.81 96 GLU A N 1
ATOM 757 C CA . GLU A 1 96 ? 9.484 -5.012 5.059 1 92.81 96 GLU A CA 1
ATOM 758 C C . GLU A 1 96 ? 9.883 -5.402 6.48 1 92.81 96 GLU A C 1
ATOM 760 O O . GLU A 1 96 ? 10.438 -6.48 6.699 1 92.81 96 GLU A O 1
ATOM 765 N N . TYR A 1 97 ? 9.625 -4.527 7.363 1 90.56 97 TYR A N 1
ATOM 766 C CA . TYR A 1 97 ? 9.969 -4.781 8.758 1 90.56 97 TYR A CA 1
ATOM 767 C C . TYR A 1 97 ? 9.289 -6.043 9.266 1 90.56 97 TYR A C 1
ATOM 769 O O . TYR A 1 97 ? 9.93 -6.906 9.867 1 90.56 97 TYR A O 1
ATOM 777 N N . LEU A 1 98 ? 8.023 -6.164 9.023 1 87.38 98 LEU A N 1
ATOM 778 C CA . LEU A 1 98 ? 7.25 -7.305 9.5 1 87.38 98 LEU A CA 1
ATOM 779 C C . LEU A 1 98 ? 7.695 -8.594 8.812 1 87.38 98 LEU A C 1
ATOM 781 O O . LEU A 1 98 ? 7.781 -9.641 9.453 1 87.38 98 LEU A O 1
ATOM 785 N N . PHE A 1 99 ? 7.945 -8.484 7.527 1 88.94 99 PHE A N 1
ATOM 786 C CA . PHE A 1 99 ? 8.398 -9.625 6.742 1 88.94 99 PHE A CA 1
ATOM 787 C C . PHE A 1 99 ? 9.695 -10.195 7.309 1 88.94 99 PHE A C 1
ATOM 789 O O . PHE A 1 99 ? 9.859 -11.414 7.395 1 88.94 99 PHE A O 1
ATOM 796 N N . ILE A 1 100 ? 10.539 -9.336 7.746 1 82.75 100 ILE A N 1
ATOM 797 C CA . ILE A 1 100 ? 11.875 -9.719 8.195 1 82.75 100 ILE A CA 1
ATOM 798 C C . ILE A 1 100 ? 11.82 -10.18 9.648 1 82.75 100 ILE A C 1
ATOM 800 O O . ILE A 1 100 ? 12.398 -11.203 10.008 1 82.75 100 ILE A O 1
ATOM 804 N N . HIS A 1 101 ? 11.109 -9.516 10.461 1 77.88 101 HIS A N 1
ATOM 805 C CA . HIS A 1 101 ? 11.227 -9.711 11.906 1 77.88 101 HIS A CA 1
ATOM 806 C C . HIS A 1 101 ? 10.148 -10.664 12.414 1 77.88 101 HIS A C 1
ATOM 808 O O . HIS A 1 101 ? 10.203 -11.117 13.562 1 77.88 101 HIS A O 1
ATOM 814 N N . PHE A 1 102 ? 9.227 -11.008 11.562 1 76.38 102 PHE A N 1
ATOM 815 C CA . PHE A 1 102 ? 8.188 -11.953 11.945 1 76.38 102 PHE A CA 1
ATOM 816 C C . PHE A 1 102 ? 8.086 -13.086 10.922 1 76.38 102 PHE A C 1
ATOM 818 O O . PHE A 1 102 ? 7.031 -13.297 10.328 1 76.38 102 PHE A O 1
ATOM 825 N N . PRO A 1 103 ? 9.141 -13.859 10.789 1 73.12 103 PRO A N 1
ATOM 826 C CA . PRO A 1 103 ? 9.242 -14.867 9.727 1 73.12 103 PRO A CA 1
ATOM 827 C C . PRO A 1 103 ? 8.25 -16.016 9.906 1 73.12 103 PRO A C 1
ATOM 829 O O . PRO A 1 103 ? 7.906 -16.688 8.93 1 73.12 103 PRO A O 1
ATOM 832 N N . ASP A 1 104 ? 7.723 -16.172 11.047 1 65 104 ASP A N 1
ATOM 833 C CA . ASP A 1 104 ? 6.863 -17.328 11.305 1 65 104 ASP A CA 1
ATOM 834 C C . ASP A 1 104 ? 5.387 -16.953 11.18 1 65 104 ASP A C 1
ATOM 836 O O . ASP A 1 104 ? 4.512 -17.812 11.328 1 65 104 ASP A O 1
ATOM 840 N N . HIS A 1 105 ? 5.137 -15.727 10.953 1 68.31 105 HIS A N 1
ATOM 841 C CA . HIS A 1 105 ? 3.756 -15.273 10.828 1 68.31 105 HIS A CA 1
ATOM 842 C C . HIS A 1 105 ? 3.271 -15.383 9.383 1 68.31 105 HIS A C 1
ATOM 844 O O . HIS A 1 105 ? 4.016 -15.078 8.453 1 68.31 105 HIS A O 1
ATOM 850 N N . HIS A 1 106 ? 2.064 -15.898 9.234 1 72.31 106 HIS A N 1
ATOM 851 C CA . HIS A 1 106 ? 1.498 -16 7.891 1 72.31 106 HIS A CA 1
ATOM 852 C C . HIS A 1 106 ? 0.999 -14.648 7.395 1 72.31 106 HIS A C 1
ATOM 854 O O . HIS A 1 106 ? 0.861 -13.711 8.18 1 72.31 106 HIS A O 1
ATOM 860 N N . GLU A 1 107 ? 0.608 -14.602 6.145 1 77.06 107 GLU A N 1
ATOM 861 C CA . GLU A 1 107 ? 0.242 -13.383 5.434 1 77.06 107 GLU A CA 1
ATOM 862 C C . GLU A 1 107 ? -0.899 -12.656 6.141 1 77.06 107 GLU A C 1
ATOM 864 O O . GLU A 1 107 ? -0.868 -11.43 6.285 1 77.06 107 GLU A O 1
ATOM 869 N N . GLY A 1 108 ? -1.9 -13.398 6.559 1 75.25 108 GLY A N 1
ATOM 870 C CA . GLY A 1 108 ? -3.037 -12.797 7.242 1 75.25 108 GLY A CA 1
ATOM 871 C C . GLY A 1 108 ? -2.65 -12.047 8.5 1 75.25 108 GLY A C 1
ATOM 872 O O . GLY A 1 108 ? -3.113 -10.93 8.727 1 75.25 108 GLY A O 1
ATOM 873 N N . HIS A 1 109 ? -1.789 -12.617 9.234 1 73.44 109 HIS A N 1
ATOM 874 C CA . HIS A 1 109 ? -1.308 -11.992 10.461 1 73.44 109 HIS A CA 1
ATOM 875 C C . HIS A 1 109 ? -0.458 -10.758 10.156 1 73.44 109 HIS A C 1
ATOM 877 O O . HIS A 1 109 ? -0.576 -9.734 10.828 1 73.44 109 HIS A O 1
ATOM 883 N N . LEU A 1 110 ? 0.42 -10.93 9.195 1 82 110 LEU A N 1
ATOM 884 C CA . LEU A 1 110 ? 1.277 -9.812 8.797 1 82 110 LEU A CA 1
ATOM 885 C C . LEU A 1 110 ? 0.445 -8.617 8.352 1 82 110 LEU A C 1
ATOM 887 O O . LEU A 1 110 ? 0.765 -7.477 8.672 1 82 110 LEU A O 1
ATOM 891 N N . THR A 1 111 ? -0.649 -8.914 7.676 1 83.69 111 THR A N 1
ATOM 892 C CA . THR A 1 111 ? -1.543 -7.863 7.207 1 83.69 111 THR A CA 1
ATOM 893 C C . THR A 1 111 ? -2.195 -7.141 8.383 1 83.69 111 THR A C 1
ATOM 895 O O . THR A 1 111 ? -2.273 -5.91 8.391 1 83.69 111 THR A O 1
ATOM 898 N N . LEU A 1 112 ? -2.592 -7.883 9.359 1 77.56 112 LEU A N 1
ATOM 899 C CA . LEU A 1 112 ? -3.225 -7.316 10.547 1 77.56 112 LEU A CA 1
ATOM 900 C C . LEU A 1 112 ? -2.238 -6.457 11.328 1 77.56 112 LEU A C 1
ATOM 902 O O . LEU A 1 112 ? -2.578 -5.355 11.766 1 77.56 112 LEU A O 1
ATOM 906 N N . LEU A 1 113 ? -1.03 -6.977 11.477 1 80.69 113 LEU A N 1
ATOM 907 C CA . LEU A 1 113 ? 0.002 -6.242 12.203 1 80.69 113 LEU A CA 1
ATOM 908 C C . LEU A 1 113 ? 0.345 -4.941 11.484 1 80.69 113 LEU A C 1
ATOM 910 O O . LEU A 1 113 ? 0.493 -3.895 12.125 1 80.69 113 LEU A O 1
ATOM 914 N N . ARG A 1 114 ? 0.499 -5.027 10.164 1 90.5 114 ARG A N 1
ATOM 915 C CA . ARG A 1 114 ? 0.795 -3.83 9.383 1 90.5 114 ARG A CA 1
ATOM 916 C C . ARG A 1 114 ? -0.296 -2.779 9.555 1 90.5 114 ARG A C 1
ATOM 918 O O . ARG A 1 114 ? -0.003 -1.607 9.797 1 90.5 114 ARG A O 1
ATOM 925 N N . SER A 1 115 ? -1.574 -3.219 9.445 1 84.62 115 SER A N 1
ATOM 926 C CA . SER A 1 115 ? -2.707 -2.307 9.57 1 84.62 115 SER A CA 1
ATOM 927 C C . SER A 1 115 ? -2.734 -1.644 10.945 1 84.62 115 SER A C 1
ATOM 929 O O . SER A 1 115 ? -3.082 -0.466 11.062 1 84.62 115 SER A O 1
ATOM 931 N N . SER A 1 116 ? -2.398 -2.371 11.906 1 79.94 116 SER A N 1
ATOM 932 C CA . SER A 1 116 ? -2.379 -1.838 13.266 1 79.94 116 SER A CA 1
ATOM 933 C C . SER A 1 116 ? -1.249 -0.832 13.445 1 79.94 116 SER A C 1
ATOM 935 O O . SER A 1 116 ? -1.401 0.157 14.164 1 79.94 116 SER A O 1
ATOM 937 N N . LEU A 1 117 ? -0.164 -1.092 12.812 1 87.12 117 LEU A N 1
ATOM 938 C CA . LEU A 1 117 ? 1.046 -0.295 12.984 1 87.12 117 LEU A CA 1
ATOM 939 C C . LEU A 1 117 ? 0.917 1.046 12.266 1 87.12 117 LEU A C 1
ATOM 941 O O . LEU A 1 117 ? 1.404 2.066 12.758 1 87.12 117 LEU A O 1
ATOM 945 N N . VAL A 1 118 ? 0.258 1.028 11.047 1 92.25 118 VAL A N 1
ATOM 946 C CA . VAL A 1 118 ? 0.317 2.232 10.227 1 92.25 118 VAL A CA 1
ATOM 947 C C . VAL A 1 118 ? -1.085 2.814 10.062 1 92.25 118 VAL A C 1
ATOM 949 O O . VAL A 1 118 ? -1.346 3.564 9.117 1 92.25 118 VAL A O 1
ATOM 952 N N . ASN A 1 119 ? -1.985 2.479 10.992 1 87.94 119 ASN A N 1
ATOM 953 C CA . ASN A 1 119 ? -3.318 3.062 10.898 1 87.94 119 ASN A CA 1
ATOM 954 C C . ASN A 1 119 ? -3.309 4.543 11.266 1 87.94 119 ASN A C 1
ATOM 956 O O . ASN A 1 119 ? -2.307 5.055 11.766 1 87.94 119 ASN A O 1
ATOM 960 N N . ASN A 1 120 ? -4.375 5.219 11 1 90.25 120 ASN A N 1
ATOM 961 C CA . ASN A 1 120 ? -4.457 6.664 11.188 1 90.25 120 ASN A CA 1
ATOM 962 C C . ASN A 1 120 ? -4.27 7.051 12.648 1 90.25 120 ASN A C 1
ATOM 964 O O . ASN A 1 120 ? -3.664 8.078 12.953 1 90.25 120 ASN A O 1
ATOM 968 N N . ARG A 1 121 ? -4.73 6.27 13.523 1 87.31 121 ARG A N 1
ATOM 969 C CA . ARG A 1 121 ? -4.633 6.574 14.945 1 87.31 121 ARG A CA 1
ATOM 970 C C . ARG A 1 121 ? -3.184 6.551 15.414 1 87.31 121 ARG A C 1
ATOM 972 O O . ARG A 1 121 ? -2.732 7.465 16.109 1 87.31 121 ARG A O 1
ATOM 979 N N . THR A 1 122 ? -2.49 5.484 15.055 1 89.56 122 THR A N 1
ATOM 980 C CA . THR A 1 122 ? -1.082 5.367 15.422 1 89.56 122 THR A CA 1
ATOM 981 C C . THR A 1 122 ? -0.266 6.488 14.789 1 89.56 122 THR A C 1
ATOM 983 O O . THR A 1 122 ? 0.598 7.082 15.438 1 89.56 122 THR A O 1
ATOM 986 N N . GLN A 1 123 ? -0.547 6.766 13.539 1 95.56 123 GLN A N 1
ATOM 987 C CA . GLN A 1 123 ? 0.157 7.836 12.844 1 95.56 123 GLN A CA 1
ATOM 988 C C . GLN A 1 123 ? -0.083 9.188 13.516 1 95.56 123 GLN A C 1
ATOM 990 O O . GLN A 1 123 ? 0.847 9.977 13.68 1 95.56 123 GLN A O 1
ATOM 995 N N . ALA A 1 124 ? -1.337 9.43 13.898 1 94.81 124 ALA A N 1
ATOM 996 C CA . ALA A 1 124 ? -1.681 10.68 14.57 1 94.81 124 ALA A CA 1
ATOM 997 C C . ALA A 1 124 ? -0.961 10.797 15.914 1 94.81 124 ALA A C 1
ATOM 999 O O . ALA A 1 124 ? -0.481 11.875 16.266 1 94.81 124 ALA A O 1
ATOM 1000 N N . LYS A 1 125 ? -0.851 9.711 16.625 1 93 125 LYS A N 1
ATOM 1001 C CA . LYS A 1 125 ? -0.149 9.703 17.906 1 93 125 LYS A CA 1
ATOM 1002 C C . LYS A 1 125 ? 1.325 10.055 17.719 1 93 125 LYS A C 1
ATOM 1004 O O . LYS A 1 125 ? 1.872 10.867 18.469 1 93 125 LYS A O 1
ATOM 1009 N N . VAL A 1 126 ? 1.94 9.477 16.75 1 94.88 126 VAL A N 1
ATOM 1010 C CA . VAL A 1 126 ? 3.346 9.75 16.469 1 94.88 126 VAL A CA 1
ATOM 1011 C C . VAL A 1 126 ? 3.518 11.211 16.062 1 94.88 126 VAL A C 1
ATOM 1013 O O . VAL A 1 126 ? 4.449 11.883 16.516 1 94.88 126 VAL A O 1
ATOM 1016 N N . ALA A 1 127 ? 2.633 11.719 15.211 1 96.88 127 ALA A N 1
ATOM 1017 C CA . ALA A 1 127 ? 2.686 13.109 14.773 1 96.88 127 ALA A CA 1
ATOM 1018 C C . ALA A 1 127 ? 2.578 14.062 15.961 1 96.88 127 ALA A C 1
ATOM 1020 O O . ALA A 1 127 ? 3.318 15.047 16.047 1 96.88 127 ALA A O 1
ATOM 1021 N N . GLU A 1 128 ? 1.708 13.758 16.844 1 94.75 128 GLU A N 1
ATOM 1022 C CA . GLU A 1 128 ? 1.507 14.578 18.031 1 94.75 128 GLU A CA 1
ATOM 1023 C C . GLU A 1 128 ? 2.73 14.539 18.953 1 94.75 128 GLU A C 1
ATOM 1025 O O . GLU A 1 128 ? 3.148 15.57 19.469 1 94.75 128 GLU A O 1
ATOM 1030 N N . GLU A 1 129 ? 3.26 13.352 19.125 1 93.75 129 GLU A N 1
ATOM 1031 C CA . GLU A 1 129 ? 4.43 13.188 19.984 1 93.75 129 GLU A CA 1
ATOM 1032 C C . GLU A 1 129 ? 5.625 13.969 19.438 1 93.75 129 GLU A C 1
ATOM 1034 O O . GLU A 1 129 ? 6.461 14.445 20.203 1 93.75 129 GLU A O 1
ATOM 1039 N N . LEU A 1 130 ? 5.672 14.148 18.156 1 95.06 130 LEU A N 1
ATOM 1040 C CA . LEU A 1 130 ? 6.762 14.883 17.516 1 95.06 130 LEU A CA 1
ATOM 1041 C C . LEU A 1 130 ? 6.445 16.375 17.438 1 95.06 130 LEU A C 1
ATOM 1043 O O . LEU A 1 130 ? 7.285 17.172 17.016 1 95.06 130 LEU A O 1
ATOM 1047 N N . GLY A 1 131 ? 5.227 16.719 17.797 1 94.88 131 GLY A N 1
ATOM 1048 C CA . GLY A 1 131 ? 4.812 18.125 17.781 1 94.88 131 GLY A CA 1
ATOM 1049 C C . GLY A 1 131 ? 4.586 18.656 16.375 1 94.88 131 GLY A C 1
ATOM 1050 O O . GLY A 1 131 ? 4.746 19.844 16.125 1 94.88 131 GLY A O 1
ATOM 1051 N N . MET A 1 132 ? 4.18 17.797 15.461 1 96.38 132 MET A N 1
ATOM 1052 C CA . MET A 1 132 ? 4.051 18.203 14.062 1 96.38 132 MET A CA 1
ATOM 1053 C C . MET A 1 132 ? 2.949 19.25 13.898 1 96.38 132 MET A C 1
ATOM 1055 O O . MET A 1 132 ? 3.023 20.109 13.016 1 96.38 132 MET A O 1
ATOM 1059 N N . GLN A 1 133 ? 1.95 19.203 14.75 1 94.19 133 GLN A N 1
ATOM 1060 C CA . GLN A 1 133 ? 0.819 20.109 14.664 1 94.19 133 GLN A CA 1
ATOM 1061 C C . GLN A 1 133 ? 1.273 21.562 14.812 1 94.19 133 GLN A C 1
ATOM 1063 O O . GLN A 1 133 ? 0.653 22.484 14.266 1 94.19 133 GLN A O 1
ATOM 1068 N N . GLU A 1 134 ? 2.34 21.797 15.5 1 94 134 GLU A N 1
ATOM 1069 C CA . GLU A 1 134 ? 2.842 23.141 15.75 1 94 134 GLU A CA 1
ATOM 1070 C C . GLU A 1 134 ? 3.482 23.734 14.492 1 94 134 GLU A C 1
ATOM 1072 O O . GLU A 1 134 ? 3.682 24.938 14.406 1 94 134 GLU A O 1
ATOM 1077 N N . PHE A 1 135 ? 3.777 22.906 13.531 1 95.81 135 PHE A N 1
ATOM 1078 C CA . PHE A 1 135 ? 4.516 23.344 12.359 1 95.81 135 PHE A CA 1
ATOM 1079 C C . PHE A 1 135 ? 3.623 23.344 11.125 1 95.81 135 PHE A C 1
ATOM 1081 O O . PHE A 1 135 ? 4.055 23.75 10.039 1 95.81 135 PHE A O 1
ATOM 1088 N N . ALA A 1 136 ? 2.379 22.906 11.336 1 95.06 136 ALA A N 1
ATOM 1089 C CA . ALA A 1 136 ? 1.454 22.844 10.211 1 95.06 136 ALA A CA 1
ATOM 1090 C C . ALA A 1 136 ? 1.188 24.234 9.641 1 95.06 136 ALA A C 1
ATOM 1092 O O . ALA A 1 136 ? 1.031 25.203 10.391 1 95.06 136 ALA A O 1
ATOM 1093 N N . ILE A 1 137 ? 1.271 24.375 8.352 1 92.75 137 ILE A N 1
ATOM 1094 C CA . ILE A 1 137 ? 0.984 25.625 7.66 1 92.75 137 ILE A CA 1
ATOM 1095 C C . ILE A 1 137 ? -0.476 25.641 7.215 1 92.75 137 ILE A C 1
ATOM 1097 O O . ILE A 1 137 ? -0.914 24.781 6.457 1 92.75 137 ILE A O 1
ATOM 1101 N N . THR A 1 138 ? -1.234 26.484 7.801 1 88 138 THR A N 1
ATOM 1102 C CA . THR A 1 138 ? -2.668 26.594 7.551 1 88 138 THR A CA 1
ATOM 1103 C C . THR A 1 138 ? -3.006 27.969 6.973 1 88 138 THR A C 1
ATOM 1105 O O . THR A 1 138 ? -2.148 28.859 6.918 1 88 138 THR A O 1
ATOM 1108 N N . ASN A 1 139 ? -4.223 28.047 6.406 1 76.31 139 ASN A N 1
ATOM 1109 C CA . ASN A 1 139 ? -4.703 29.344 5.938 1 76.31 139 ASN A CA 1
ATOM 1110 C C . ASN A 1 139 ? -5.121 30.25 7.098 1 76.31 139 ASN A C 1
ATOM 1112 O O . ASN A 1 139 ? -5.621 29.766 8.117 1 76.31 139 ASN A O 1
ATOM 1116 N N . ASP A 1 140 ? -4.367 31.328 7.516 1 63.59 140 ASP A N 1
ATOM 1117 C CA . ASP A 1 140 ? -4.473 32.312 8.586 1 63.59 140 ASP A CA 1
ATOM 1118 C C . ASP A 1 140 ? -5.926 32.531 9.008 1 63.59 140 ASP A C 1
ATOM 1120 O O . ASP A 1 140 ? -6.207 32.812 10.172 1 63.59 140 ASP A O 1
ATOM 1124 N N . LYS A 1 141 ? -6.824 32.438 8.062 1 54.69 141 LYS A N 1
ATOM 1125 C CA . LYS A 1 141 ? -8.133 32.906 8.492 1 54.69 141 LYS A CA 1
ATOM 1126 C C . LYS A 1 141 ? -8.688 32.062 9.625 1 54.69 141 LYS A C 1
ATOM 1128 O O . LYS A 1 141 ? -9.664 32.438 10.273 1 54.69 141 LYS A O 1
ATOM 1133 N N . THR A 1 142 ? -8.328 30.875 9.688 1 50.62 142 THR A N 1
ATOM 1134 C CA . THR A 1 142 ? -8.969 30.109 10.75 1 50.62 142 THR A CA 1
ATOM 1135 C C . THR A 1 142 ? -8.109 30.125 12.016 1 50.62 142 THR A C 1
ATOM 1137 O O . THR A 1 142 ? -7.137 29.375 12.125 1 50.62 142 THR A O 1
ATOM 1140 N N . LYS A 1 143 ? -7.828 31.234 12.516 1 53.41 143 LYS A N 1
ATOM 1141 C CA . LYS A 1 143 ? -6.973 31.625 13.625 1 53.41 143 LYS A CA 1
ATOM 1142 C C . LYS A 1 143 ? -7.191 30.734 14.836 1 53.41 143 LYS A C 1
ATOM 1144 O O . LYS A 1 143 ? -6.625 30.969 15.906 1 53.41 143 LYS A O 1
ATOM 1149 N N . ARG A 1 144 ? -8.273 30.078 14.961 1 51.75 144 ARG A N 1
ATOM 1150 C CA . ARG A 1 144 ? -8.344 29.406 16.266 1 51.75 144 ARG A CA 1
ATOM 1151 C C . ARG A 1 144 ? -7.508 28.141 16.266 1 51.75 144 ARG A C 1
ATOM 1153 O O . ARG A 1 144 ? -7.535 27.359 15.312 1 51.75 144 ARG A O 1
ATOM 1160 N N . PRO A 1 145 ? -6.516 28.109 17.234 1 56.78 145 PRO A N 1
ATOM 1161 C CA . PRO A 1 145 ? -5.742 26.875 17.391 1 56.78 145 PRO A CA 1
ATOM 1162 C C . PRO A 1 145 ? -6.629 25.625 17.453 1 56.78 145 PRO A C 1
ATOM 1164 O O . PRO A 1 145 ? -7.41 25.469 18.375 1 56.78 145 PRO A O 1
ATOM 1167 N N . VAL A 1 146 ? -7.203 25.266 16.375 1 59.78 146 VAL A N 1
ATOM 1168 C CA . VAL A 1 146 ? -8.039 24.062 16.438 1 59.78 146 VAL A CA 1
ATOM 1169 C C . VAL A 1 146 ? -7.156 22.812 16.375 1 59.78 146 VAL A C 1
ATOM 1171 O O . VAL A 1 146 ? -6.188 22.766 15.609 1 59.78 146 VAL A O 1
ATOM 1174 N N . ALA A 1 147 ? -7.223 22.031 17.484 1 76.5 147 ALA A N 1
ATOM 1175 C CA . ALA A 1 147 ? -6.609 20.719 17.516 1 76.5 147 ALA A CA 1
ATOM 1176 C C . ALA A 1 147 ? -6.855 19.969 16.203 1 76.5 147 ALA A C 1
ATOM 1178 O O . ALA A 1 147 ? -7.992 19.906 15.719 1 76.5 147 ALA A O 1
ATOM 1179 N N . LEU A 1 148 ? -5.75 19.719 15.5 1 83.81 148 LEU A N 1
ATOM 1180 C CA . LEU A 1 148 ? -5.875 18.984 14.242 1 83.81 148 LEU A CA 1
ATOM 1181 C C . LEU A 1 148 ? -6.512 17.625 14.469 1 83.81 148 LEU A C 1
ATOM 1183 O O . LEU A 1 148 ? -6.215 16.953 15.469 1 83.81 148 LEU A O 1
ATOM 1187 N N . ARG A 1 149 ? -7.375 17.297 13.625 1 86.94 149 ARG A N 1
ATOM 1188 C CA . ARG A 1 149 ? -8.047 16.016 13.648 1 86.94 149 ARG A CA 1
ATOM 1189 C C . ARG A 1 149 ? -7.062 14.875 13.414 1 86.94 149 ARG A C 1
ATOM 1191 O O . ARG A 1 149 ? -5.98 15.086 12.859 1 86.94 149 ARG A O 1
ATOM 1198 N N . THR A 1 150 ? -7.434 13.727 13.891 1 89.94 150 THR A N 1
ATOM 1199 C CA . THR A 1 150 ? -6.633 12.516 13.758 1 89.94 150 THR A CA 1
ATOM 1200 C C . THR A 1 150 ? -6.223 12.297 12.305 1 89.94 150 THR A C 1
ATOM 1202 O O . THR A 1 150 ? -5.043 12.078 12.008 1 89.94 150 THR A O 1
ATOM 1205 N N . LYS A 1 151 ? -7.168 12.406 11.422 1 91.5 151 LYS A N 1
ATOM 1206 C CA . LYS A 1 151 ? -6.883 12.18 10.008 1 91.5 151 LYS A CA 1
ATOM 1207 C C . LYS A 1 151 ? -5.887 13.211 9.477 1 91.5 151 LYS A C 1
ATOM 1209 O O . LYS A 1 151 ? -5.012 12.875 8.68 1 91.5 151 LYS A O 1
ATOM 1214 N N . THR A 1 152 ? -6.027 14.422 9.891 1 92.94 152 THR A N 1
ATOM 1215 C CA . THR A 1 152 ? -5.137 15.484 9.43 1 92.94 152 THR A CA 1
ATOM 1216 C C . THR A 1 152 ? -3.713 15.242 9.922 1 92.94 152 THR A C 1
ATOM 1218 O O . THR A 1 152 ? -2.752 15.445 9.18 1 92.94 152 THR A O 1
ATOM 1221 N N . LEU A 1 153 ? -3.646 14.852 11.148 1 96 153 LEU A N 1
ATOM 1222 C CA . LEU A 1 153 ? -2.338 14.555 11.719 1 96 153 LEU A CA 1
ATOM 1223 C C . LEU A 1 153 ? -1.677 13.391 10.984 1 96 153 LEU A C 1
ATOM 1225 O O . LEU A 1 153 ? -0.475 13.422 10.711 1 96 153 LEU A O 1
ATOM 1229 N N . ALA A 1 154 ? -2.459 12.383 10.68 1 96.88 154 ALA A N 1
ATOM 1230 C CA . ALA A 1 154 ? -1.944 11.242 9.93 1 96.88 154 ALA A CA 1
ATOM 1231 C C . ALA A 1 154 ? -1.479 11.664 8.539 1 96.88 154 ALA A C 1
ATOM 1233 O O . ALA A 1 154 ? -0.417 11.242 8.07 1 96.88 154 ALA A O 1
ATOM 1234 N N . ASP A 1 155 ? -2.229 12.547 7.914 1 95.94 155 ASP A N 1
ATOM 1235 C CA . ASP A 1 155 ? -1.874 13.062 6.598 1 95.94 155 ASP A CA 1
ATOM 1236 C C . ASP A 1 155 ? -0.561 13.844 6.648 1 95.94 155 ASP A C 1
ATOM 1238 O O . ASP A 1 155 ? 0.254 13.758 5.727 1 95.94 155 ASP A O 1
ATOM 1242 N N . LEU A 1 156 ? -0.422 14.57 7.711 1 96.81 156 LEU A N 1
ATOM 1243 C CA . LEU A 1 156 ? 0.806 15.336 7.91 1 96.81 156 LEU A CA 1
ATOM 1244 C C . LEU A 1 156 ? 2.012 14.406 8.016 1 96.81 156 LEU A C 1
ATOM 1246 O O . LEU A 1 156 ? 3.061 14.672 7.426 1 96.81 156 LEU A O 1
ATOM 1250 N N . LEU A 1 157 ? 1.825 13.359 8.766 1 98.31 157 LEU A N 1
ATOM 1251 C CA . LEU A 1 157 ? 2.914 12.414 8.977 1 98.31 157 LEU A CA 1
ATOM 1252 C C . LEU A 1 157 ? 3.279 11.711 7.68 1 98.31 157 LEU A C 1
ATOM 1254 O O . LEU A 1 157 ? 4.461 11.562 7.355 1 98.31 157 LEU A O 1
ATOM 1258 N N . GLU A 1 158 ? 2.307 11.281 6.922 1 98.12 158 GLU A N 1
ATOM 1259 C CA . GLU A 1 158 ? 2.549 10.648 5.629 1 98.12 158 GLU A CA 1
ATOM 1260 C C . GLU A 1 158 ? 3.291 11.586 4.684 1 98.12 158 GLU A C 1
ATOM 1262 O O . GLU A 1 158 ? 4.23 11.172 4 1 98.12 158 GLU A O 1
ATOM 1267 N N . SER A 1 159 ? 2.838 12.836 4.652 1 97.62 159 SER A N 1
ATOM 1268 C CA . SER A 1 159 ? 3.479 13.828 3.797 1 97.62 159 SER A CA 1
ATOM 1269 C C . SER A 1 159 ? 4.93 14.055 4.203 1 97.62 159 SER A C 1
ATOM 1271 O O . SER A 1 159 ? 5.801 14.227 3.348 1 97.62 159 SER A O 1
ATOM 1273 N N . PHE A 1 160 ? 5.145 14.078 5.477 1 98.31 160 PHE A N 1
ATOM 1274 C CA . PHE A 1 160 ? 6.504 14.219 5.984 1 98.31 160 PHE A CA 1
ATOM 1275 C C . PHE A 1 160 ? 7.375 13.055 5.52 1 98.31 160 PHE A C 1
ATOM 1277 O O . PHE A 1 160 ? 8.516 13.258 5.109 1 98.31 160 PHE A O 1
ATOM 1284 N N . ILE A 1 161 ? 6.848 11.82 5.594 1 98.25 161 ILE A N 1
ATOM 1285 C CA . ILE A 1 161 ? 7.562 10.625 5.16 1 98.25 161 ILE A CA 1
ATOM 1286 C C . ILE A 1 161 ? 7.961 10.766 3.691 1 98.25 161 ILE A C 1
ATOM 1288 O O . ILE A 1 161 ? 9.078 10.422 3.309 1 98.25 161 ILE A O 1
ATOM 1292 N N . ALA A 1 162 ? 7.031 11.266 2.895 1 97.62 162 ALA A N 1
ATOM 1293 C CA . ALA A 1 162 ? 7.324 11.492 1.482 1 97.62 162 ALA A CA 1
ATOM 1294 C C . ALA A 1 162 ? 8.461 12.5 1.314 1 97.62 162 ALA A C 1
ATOM 1296 O O . ALA A 1 162 ? 9.375 12.281 0.513 1 97.62 162 ALA A O 1
ATOM 1297 N N . ALA A 1 163 ? 8.43 13.602 2.037 1 97.06 163 ALA A N 1
ATOM 1298 C CA . ALA A 1 163 ? 9.484 14.609 1.962 1 97.06 163 ALA A CA 1
ATOM 1299 C C . ALA A 1 163 ? 10.836 14.023 2.352 1 97.06 163 ALA A C 1
ATOM 1301 O O . ALA A 1 163 ? 11.852 14.305 1.708 1 97.06 163 ALA A O 1
ATOM 1302 N N . LEU A 1 164 ? 10.797 13.25 3.43 1 96.44 164 LEU A N 1
ATOM 1303 C CA . LEU A 1 164 ? 12.016 12.602 3.906 1 96.44 164 LEU A CA 1
ATOM 1304 C C . LEU A 1 164 ? 12.586 11.672 2.842 1 96.44 164 LEU A C 1
ATOM 1306 O O . LEU A 1 164 ? 13.797 11.656 2.615 1 96.44 164 LEU A O 1
ATOM 1310 N N . TYR A 1 165 ? 11.734 10.961 2.199 1 95.75 165 TYR A N 1
ATOM 1311 C CA . TYR A 1 165 ? 12.117 10.023 1.151 1 95.75 165 TYR A CA 1
ATOM 1312 C C . TYR A 1 165 ? 12.703 10.758 -0.049 1 95.75 165 TYR A C 1
ATOM 1314 O O . TYR A 1 165 ? 13.742 10.359 -0.578 1 95.75 165 TYR A O 1
ATOM 1322 N N . ILE A 1 166 ? 12.023 11.797 -0.507 1 92.88 166 ILE A N 1
ATOM 1323 C CA . ILE A 1 166 ? 12.43 12.547 -1.691 1 92.88 166 ILE A CA 1
ATOM 1324 C C . ILE A 1 166 ? 13.75 13.258 -1.425 1 92.88 166 ILE A C 1
ATOM 1326 O O . ILE A 1 166 ? 14.656 13.242 -2.268 1 92.88 166 ILE A O 1
ATOM 1330 N N . ASP A 1 167 ? 13.883 13.891 -0.291 1 93.81 167 ASP A N 1
ATOM 1331 C CA . ASP A 1 167 ? 15.055 14.711 0.023 1 93.81 167 ASP A CA 1
ATOM 1332 C C . ASP A 1 167 ? 16.266 13.836 0.358 1 93.81 167 ASP A C 1
ATOM 1334 O O . ASP A 1 167 ? 17.406 14.203 0.068 1 93.81 167 ASP A O 1
ATOM 1338 N N . LYS A 1 168 ? 15.992 12.719 1.006 1 93.31 168 LYS A N 1
ATOM 1339 C CA . LYS A 1 168 ? 17.031 11.773 1.395 1 93.31 168 LYS A CA 1
ATOM 1340 C C . LYS A 1 168 ? 16.859 10.438 0.667 1 93.31 168 LYS A C 1
ATOM 1342 O O . LYS A 1 168 ? 17.078 10.359 -0.545 1 93.31 168 LYS A O 1
ATOM 1347 N N . ASP A 1 169 ? 16.359 9.523 1.331 1 90.56 169 ASP A N 1
ATOM 1348 C CA . ASP A 1 169 ? 16.109 8.234 0.686 1 90.56 169 ASP A CA 1
ATOM 1349 C C . ASP A 1 169 ? 15.352 7.285 1.614 1 90.56 169 ASP A C 1
ATOM 1351 O O . ASP A 1 169 ? 14.906 7.691 2.688 1 90.56 169 ASP A O 1
ATOM 1355 N N . LEU A 1 170 ? 15.242 6.129 1.166 1 90.56 170 LEU A N 1
ATOM 1356 C CA . LEU A 1 170 ? 14.422 5.137 1.851 1 90.56 170 LEU A CA 1
ATOM 1357 C C . LEU A 1 170 ? 15.039 4.758 3.193 1 90.56 170 LEU A C 1
ATOM 1359 O O . LEU A 1 170 ? 14.32 4.441 4.145 1 90.56 170 LEU A O 1
ATOM 1363 N N . GLU A 1 171 ? 16.266 4.781 3.336 1 89.69 171 GLU A N 1
ATOM 1364 C CA . GLU A 1 171 ? 16.953 4.426 4.574 1 89.69 171 GLU A CA 1
ATOM 1365 C C . GLU A 1 171 ? 16.578 5.371 5.707 1 89.69 171 GLU A C 1
ATOM 1367 O O . GLU A 1 171 ? 16.469 4.953 6.863 1 89.69 171 GLU A O 1
ATOM 1372 N N . TYR A 1 172 ? 16.453 6.664 5.402 1 93.06 172 TYR A N 1
ATOM 1373 C CA . TYR A 1 172 ? 16.016 7.641 6.398 1 93.06 172 TYR A CA 1
ATOM 1374 C C . TYR A 1 172 ? 14.609 7.328 6.895 1 93.06 172 TYR A C 1
ATOM 1376 O O . TYR A 1 172 ? 14.312 7.496 8.078 1 93.06 172 TYR A O 1
ATOM 1384 N N . VAL A 1 173 ? 13.773 6.883 5.965 1 95.62 173 VAL A N 1
ATOM 1385 C CA . VAL A 1 173 ? 12.414 6.527 6.352 1 95.62 173 VAL A CA 1
ATOM 1386 C C . VAL A 1 173 ? 12.438 5.293 7.25 1 95.62 173 VAL A C 1
ATOM 1388 O O . VAL A 1 173 ? 11.727 5.238 8.258 1 95.62 173 VAL A O 1
ATOM 1391 N N . HIS A 1 174 ? 13.281 4.305 6.891 1 93.19 174 HIS A N 1
ATOM 1392 C CA . HIS A 1 174 ? 13.445 3.127 7.734 1 93.19 174 HIS A CA 1
ATOM 1393 C C . HIS A 1 174 ? 13.852 3.516 9.156 1 93.19 174 HIS A C 1
ATOM 1395 O O . HIS A 1 174 ? 13.281 3.006 10.125 1 93.19 174 HIS A O 1
ATOM 1401 N N . THR A 1 175 ? 14.805 4.352 9.258 1 92.31 175 THR A N 1
ATOM 1402 C CA . THR A 1 175 ? 15.305 4.785 10.562 1 92.31 175 THR A CA 1
ATOM 1403 C C . THR A 1 175 ? 14.211 5.5 11.352 1 92.31 175 THR A C 1
ATOM 1405 O O . THR A 1 175 ? 14.039 5.25 12.547 1 92.31 175 THR A O 1
ATOM 1408 N N . PHE A 1 176 ? 13.547 6.379 10.688 1 95.19 176 PHE A N 1
ATOM 1409 C CA . PHE A 1 176 ? 12.461 7.105 11.336 1 95.19 176 PHE A CA 1
ATOM 1410 C C . PHE A 1 176 ? 11.43 6.145 11.906 1 95.19 176 PHE A C 1
ATOM 1412 O O . PHE A 1 176 ? 11.008 6.289 13.055 1 95.19 176 PHE A O 1
ATOM 1419 N N . MET A 1 177 ? 11 5.184 11.094 1 95.19 177 MET A N 1
ATOM 1420 C CA . MET A 1 177 ? 9.961 4.254 11.516 1 95.19 177 MET A CA 1
ATOM 1421 C C . MET A 1 177 ? 10.484 3.305 12.594 1 95.19 177 MET A C 1
ATOM 1423 O O . MET A 1 177 ? 9.734 2.869 13.461 1 95.19 177 MET A O 1
ATOM 1427 N N . ASN A 1 178 ? 11.758 2.971 12.539 1 90.75 178 ASN A N 1
ATOM 1428 C CA . ASN A 1 178 ? 12.383 2.137 13.562 1 90.75 178 ASN A CA 1
ATOM 1429 C C . ASN A 1 178 ? 12.305 2.789 14.938 1 90.75 178 ASN A C 1
ATOM 1431 O O . ASN A 1 178 ? 12.195 2.098 15.953 1 90.75 178 ASN A O 1
ATOM 1435 N N . VAL A 1 179 ? 12.32 4.094 14.906 1 90 179 VAL A N 1
ATOM 1436 C CA . VAL A 1 179 ? 12.336 4.824 16.172 1 90 179 VAL A CA 1
ATOM 1437 C C . VAL A 1 179 ? 10.898 5.129 16.609 1 90 179 VAL A C 1
ATOM 1439 O O . VAL A 1 179 ? 10.547 4.949 17.781 1 90 179 VAL A O 1
ATOM 1442 N N . CYS A 1 180 ? 10.055 5.457 15.695 1 91.94 180 CYS A N 1
ATOM 1443 C CA . CYS A 1 180 ? 8.789 6.07 16.078 1 91.94 180 CYS A CA 1
ATOM 1444 C C . CYS A 1 180 ? 7.645 5.07 15.977 1 91.94 180 CYS A C 1
ATOM 1446 O O . CYS A 1 180 ? 6.602 5.25 16.609 1 91.94 180 CYS A O 1
ATOM 1448 N N . PHE A 1 181 ? 7.789 3.992 15.172 1 92.94 181 PHE A N 1
ATOM 1449 C CA . PHE A 1 181 ? 6.652 3.121 14.906 1 92.94 181 PHE A CA 1
ATOM 1450 C C . PHE A 1 181 ? 6.906 1.717 15.438 1 92.94 181 PHE A C 1
ATOM 1452 O O . PHE A 1 181 ? 6.094 1.175 16.188 1 92.94 181 PHE A O 1
ATOM 1459 N N . PHE A 1 182 ? 8.031 1.146 15.18 1 88.62 182 PHE A N 1
ATOM 1460 C CA . PHE A 1 182 ? 8.227 -0.289 15.352 1 88.62 182 PHE A CA 1
ATOM 1461 C C . PHE A 1 182 ? 8.32 -0.65 16.828 1 88.62 182 PHE A C 1
ATOM 1463 O O . PHE A 1 182 ? 7.883 -1.729 17.234 1 88.62 182 PHE A O 1
ATOM 1470 N N . PRO A 1 183 ? 8.789 0.256 17.656 1 84.31 183 PRO A N 1
ATOM 1471 C CA . PRO A 1 183 ? 8.75 -0.058 19.078 1 84.31 183 PRO A CA 1
ATOM 1472 C C . PRO A 1 183 ? 7.332 -0.231 19.609 1 84.31 183 PRO A C 1
ATOM 1474 O O . PRO A 1 183 ? 7.129 -0.859 20.656 1 84.31 183 PRO A O 1
ATOM 1477 N N . ARG A 1 184 ? 6.359 0.299 18.906 1 81.62 184 ARG A N 1
ATOM 1478 C CA . ARG A 1 184 ? 4.969 0.214 19.344 1 81.62 184 ARG A CA 1
ATOM 1479 C C . ARG A 1 184 ? 4.371 -1.146 19 1 81.62 184 ARG A C 1
ATOM 1481 O O . ARG A 1 184 ? 3.299 -1.503 19.484 1 81.62 184 ARG A O 1
ATOM 1488 N N . LEU A 1 185 ? 5.051 -1.855 18.172 1 78.44 185 LEU A N 1
ATOM 1489 C CA . LEU A 1 185 ? 4.59 -3.168 17.734 1 78.44 185 LEU A CA 1
ATOM 1490 C C . LEU A 1 185 ? 4.363 -4.09 18.922 1 78.44 185 LEU A C 1
ATOM 1492 O O . LEU A 1 185 ? 3.402 -4.863 18.953 1 78.44 185 LEU A O 1
ATOM 1496 N N . LYS A 1 186 ? 5.297 -3.939 19.844 1 67.44 186 LYS A N 1
ATOM 1497 C CA . LYS A 1 186 ? 5.184 -4.758 21.047 1 67.44 186 LYS A CA 1
ATOM 1498 C C . LYS A 1 186 ? 3.824 -4.566 21.719 1 67.44 186 LYS A C 1
ATOM 1500 O O . LYS A 1 186 ? 3.176 -5.539 22.109 1 67.44 186 LYS A O 1
ATOM 1505 N N . GLU A 1 187 ? 3.521 -3.307 21.844 1 68.5 187 GLU A N 1
ATOM 1506 C CA . GLU A 1 187 ? 2.244 -2.988 22.469 1 68.5 187 GLU A CA 1
ATOM 1507 C C . GLU A 1 187 ? 1.077 -3.543 21.656 1 68.5 187 GLU A C 1
ATOM 1509 O O . GLU A 1 187 ? 0.113 -4.066 22.234 1 68.5 187 GLU A O 1
ATOM 1514 N N . PHE A 1 188 ? 1.18 -3.506 20.422 1 66.56 188 PHE A N 1
ATOM 1515 C CA . PHE A 1 188 ? 0.113 -3.988 19.562 1 66.56 188 PHE A CA 1
ATOM 1516 C C . PHE A 1 188 ? -0.024 -5.504 19.656 1 66.56 188 PHE A C 1
ATOM 1518 O O . PHE A 1 188 ? -1.136 -6.031 19.641 1 66.56 188 PHE A O 1
ATOM 1525 N N . ILE A 1 189 ? 1.056 -6.09 19.641 1 59.12 189 ILE A N 1
ATOM 1526 C CA . ILE A 1 189 ? 1.066 -7.547 19.688 1 59.12 189 ILE A CA 1
ATOM 1527 C C . ILE A 1 189 ? 0.566 -8.023 21.047 1 59.12 189 ILE A C 1
ATOM 1529 O O . ILE A 1 189 ? -0.265 -8.93 21.141 1 59.12 189 ILE A O 1
ATOM 1533 N N . LEU A 1 190 ? 1.161 -7.344 22.062 1 54.41 190 LEU A N 1
ATOM 1534 C CA . LEU A 1 190 ? 0.807 -7.73 23.422 1 54.41 190 LEU A CA 1
ATOM 1535 C C . LEU A 1 190 ? -0.67 -7.473 23.688 1 54.41 190 LEU A C 1
ATOM 1537 O O . LEU A 1 190 ? -1.332 -8.266 24.359 1 54.41 190 LEU A O 1
ATOM 1541 N N . ASN A 1 191 ? -1.087 -6.367 23.156 1 55.81 191 ASN A N 1
ATOM 1542 C CA . ASN A 1 191 ? -2.484 -6.004 23.359 1 55.81 191 ASN A CA 1
ATOM 1543 C C . ASN A 1 191 ? -3.406 -6.766 22.406 1 55.81 191 ASN A C 1
ATOM 1545 O O . ASN A 1 191 ? -4.629 -6.68 22.516 1 55.81 191 ASN A O 1
ATOM 1549 N N . GLN A 1 192 ? -2.781 -7.676 21.703 1 51.94 192 GLN A N 1
ATOM 1550 C CA . GLN A 1 192 ? -3.486 -8.461 20.703 1 51.94 192 GLN A CA 1
ATOM 1551 C C . GLN A 1 192 ? -4.328 -7.57 19.797 1 51.94 192 GLN A C 1
ATOM 1553 O O . GLN A 1 192 ? -5.457 -7.922 19.453 1 51.94 192 GLN A O 1
ATOM 1558 N N . ASP A 1 193 ? -3.963 -6.363 19.75 1 51.41 193 ASP A N 1
ATOM 1559 C CA . ASP A 1 193 ? -4.73 -5.395 18.969 1 51.41 193 ASP A CA 1
ATOM 1560 C C . ASP A 1 193 ? -4.879 -5.852 17.531 1 51.41 193 ASP A C 1
ATOM 1562 O O . ASP A 1 193 ? -5.828 -5.461 16.844 1 51.41 193 ASP A O 1
ATOM 1566 N N . TRP A 1 194 ? -4.035 -6.68 17.094 1 48.03 194 TRP A N 1
ATOM 1567 C CA . TRP A 1 194 ? -4.094 -7.109 15.695 1 48.03 194 TRP A CA 1
ATOM 1568 C C . TRP A 1 194 ? -5.16 -8.18 15.5 1 48.03 194 TRP A C 1
ATOM 1570 O O . TRP A 1 194 ? -5.598 -8.43 14.375 1 48.03 194 TRP A O 1
ATOM 1580 N N . ASN A 1 195 ? -5.398 -8.82 16.531 1 53.84 195 ASN A N 1
ATOM 1581 C CA . ASN A 1 195 ? -6.426 -9.859 16.453 1 53.84 195 ASN A CA 1
ATOM 1582 C C . ASN A 1 195 ? -7.824 -9.273 16.641 1 53.84 195 ASN A C 1
ATOM 1584 O O . ASN A 1 195 ? -8.203 -8.891 17.75 1 53.84 195 ASN A O 1
ATOM 1588 N N . ASP A 1 196 ? -8.281 -8.875 15.461 1 58.69 196 ASP A N 1
ATOM 1589 C CA . ASP A 1 196 ? -9.648 -8.359 15.555 1 58.69 196 ASP A CA 1
ATOM 1590 C C . ASP A 1 196 ? -10.531 -9.297 16.375 1 58.69 196 ASP A C 1
ATOM 1592 O O . ASP A 1 196 ? -10.336 -10.516 16.359 1 58.69 196 ASP A O 1
ATOM 1596 N N . PRO A 1 197 ? -11.25 -8.609 17.344 1 66.5 197 PRO A N 1
ATOM 1597 C CA . PRO A 1 197 ? -12.086 -9.43 18.219 1 66.5 197 PRO A CA 1
ATOM 1598 C C . PRO A 1 197 ? -12.906 -10.469 17.453 1 66.5 197 PRO A C 1
ATOM 1600 O O . PRO A 1 197 ? -13.117 -11.586 17.953 1 66.5 197 PRO A O 1
ATOM 1603 N N . LYS A 1 198 ? -13.125 -10.047 16.219 1 72.44 198 LYS A N 1
ATOM 1604 C CA . LYS A 1 198 ? -13.938 -10.984 15.445 1 72.44 198 LYS A CA 1
ATOM 1605 C C . LYS A 1 198 ? -13.109 -12.203 15.031 1 72.44 198 LYS A C 1
ATOM 1607 O O . LYS A 1 198 ? -13.57 -13.344 15.164 1 72.44 198 LYS A O 1
ATOM 1612 N N . SER A 1 199 ? -11.961 -11.922 14.609 1 65.94 199 SER A N 1
ATOM 1613 C CA . SER A 1 199 ? -11.078 -13.016 14.219 1 65.94 199 SER A CA 1
ATOM 1614 C C . SER A 1 199 ? -10.695 -13.875 15.422 1 65.94 199 SER A C 1
ATOM 1616 O O . SER A 1 199 ? -10.656 -15.102 15.328 1 65.94 199 SER A O 1
ATOM 1618 N N . GLN A 1 200 ? -10.391 -13.242 16.469 1 68.88 200 GLN A N 1
ATOM 1619 C CA . GLN A 1 200 ? -10.062 -13.953 17.688 1 68.88 200 GLN A CA 1
ATOM 1620 C C . GLN A 1 200 ? -11.227 -14.844 18.141 1 68.88 200 GLN A C 1
ATOM 1622 O O . GLN A 1 200 ? -11.016 -16 18.516 1 68.88 200 GLN A O 1
ATOM 1627 N N . LEU A 1 201 ? -12.375 -14.273 18.094 1 75.12 201 LEU A N 1
ATOM 1628 C CA . LEU A 1 201 ? -13.547 -15.039 18.484 1 75.12 201 LEU A CA 1
ATOM 1629 C C . LEU A 1 201 ? -13.758 -16.234 17.578 1 75.12 201 LEU A C 1
ATOM 1631 O O . LEU A 1 201 ? -14.062 -17.328 18.047 1 75.12 201 LEU A O 1
ATOM 1635 N N . GLN A 1 202 ? -13.562 -15.969 16.297 1 73.5 202 GLN A N 1
ATOM 1636 C CA . GLN A 1 202 ? -13.727 -17.062 15.336 1 73.5 202 GLN A CA 1
ATOM 1637 C C . GLN A 1 202 ? -12.734 -18.188 15.609 1 73.5 202 GLN A C 1
ATOM 1639 O O . GLN A 1 202 ? -13.102 -19.359 15.57 1 73.5 202 GLN A O 1
ATOM 1644 N N . GLN A 1 203 ? -11.555 -17.781 15.836 1 67.12 203 GLN A N 1
ATOM 1645 C CA . GLN A 1 203 ? -10.531 -18.781 16.141 1 67.12 203 GLN A CA 1
ATOM 1646 C C . GLN A 1 203 ? -10.883 -19.578 17.391 1 67.12 203 GLN A C 1
ATOM 1648 O O . GLN A 1 203 ? -10.703 -20.797 17.438 1 67.12 203 GLN A O 1
ATOM 1653 N N . CYS A 1 204 ? -11.289 -18.875 18.344 1 69.31 204 CYS A N 1
ATOM 1654 C CA . CYS A 1 204 ? -11.695 -19.531 19.578 1 69.31 204 CYS A CA 1
ATOM 1655 C C . CYS A 1 204 ? -12.836 -20.516 19.344 1 69.31 204 CYS A C 1
ATOM 1657 O O . CYS A 1 204 ? -12.836 -21.609 19.891 1 69.31 204 CYS A O 1
ATOM 1659 N N . CYS A 1 205 ? -13.75 -20.094 18.531 1 72.75 205 CYS A N 1
ATOM 1660 C CA . CYS A 1 205 ? -14.922 -20.922 18.266 1 72.75 205 CYS A CA 1
ATOM 1661 C C . CYS A 1 205 ? -14.539 -22.156 17.469 1 72.75 205 CYS A C 1
ATOM 1663 O O . CYS A 1 205 ? -15.078 -23.234 17.688 1 72.75 205 CYS A O 1
ATOM 1665 N N . LEU A 1 206 ? -13.656 -21.891 16.609 1 70.19 206 LEU A N 1
ATOM 1666 C CA . LEU A 1 206 ? -13.227 -23.016 15.781 1 70.19 206 LEU A CA 1
ATOM 1667 C C . LEU A 1 206 ? -12.516 -24.062 16.625 1 70.19 206 LEU A C 1
ATOM 1669 O O . LEU A 1 206 ? -12.586 -25.266 16.312 1 70.19 206 LEU A O 1
ATOM 1673 N N . THR A 1 207 ? -11.812 -23.625 17.578 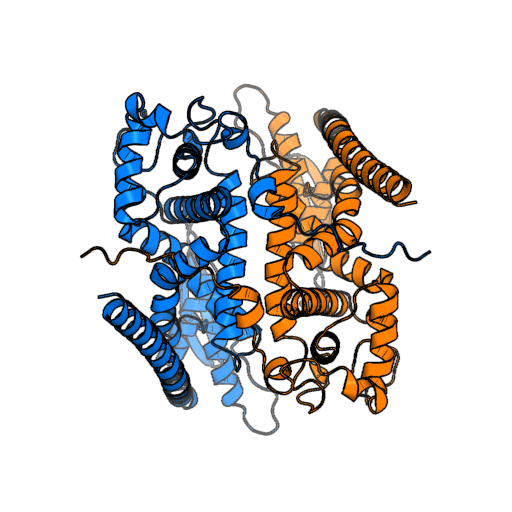1 64.5 207 THR A N 1
ATOM 1674 C CA . THR A 1 207 ? -11.086 -24.547 18.453 1 64.5 207 THR A CA 1
ATOM 1675 C C . THR A 1 207 ? -12.047 -25.359 19.312 1 64.5 207 THR A C 1
ATOM 1677 O O . THR A 1 207 ? -11.695 -26.422 19.828 1 64.5 207 THR A O 1
ATOM 1680 N N . LEU A 1 208 ? -13.125 -24.781 19.5 1 61.47 208 LEU A N 1
ATOM 1681 C CA . LEU A 1 208 ? -14.109 -25.484 20.312 1 61.47 208 LEU A CA 1
ATOM 1682 C C . LEU A 1 208 ? -14.875 -26.5 19.484 1 61.47 208 LEU A C 1
ATOM 1684 O O . LEU A 1 208 ? -15.906 -27.016 19.906 1 61.47 208 LEU A O 1
ATOM 1688 N N . ARG A 1 209 ? -14.258 -26.781 18.422 1 55.78 209 ARG A N 1
ATOM 1689 C CA . ARG A 1 209 ? -14.883 -27.75 17.516 1 55.78 209 ARG A CA 1
ATOM 1690 C C . ARG A 1 209 ? -15.125 -29.078 18.234 1 55.78 209 ARG A C 1
ATOM 1692 O O . ARG A 1 209 ? -14.289 -29.531 19.016 1 55.78 209 ARG A O 1
ATOM 1699 N N . THR A 1 210 ? -16.359 -29.453 18.266 1 52.75 210 THR A N 1
ATOM 1700 C CA . THR A 1 210 ? -16.688 -30.828 18.656 1 52.75 210 THR A CA 1
ATOM 1701 C C . THR A 1 210 ? -16.438 -31.781 17.5 1 52.75 210 THR A C 1
ATOM 1703 O O . THR A 1 210 ? -16.734 -31.469 16.344 1 52.75 210 THR A O 1
ATOM 1706 N N . GLU A 1 211 ? -15.695 -32.906 17.719 1 52.72 211 GLU A N 1
ATOM 1707 C CA . GLU A 1 211 ? -15.383 -34 16.797 1 52.72 211 GLU A CA 1
ATOM 1708 C C . GLU A 1 211 ? -16.609 -34.406 15.992 1 52.72 211 GLU A C 1
ATOM 1710 O O . GLU A 1 211 ? -17.688 -34.625 16.562 1 52.72 211 GLU A O 1
ATOM 1715 N N . GLY A 1 212 ? -16.516 -34.438 14.555 1 53.84 212 GLY A N 1
ATOM 1716 C CA . GLY A 1 212 ? -17.5 -35 13.648 1 53.84 212 GLY A CA 1
ATOM 1717 C C . GLY A 1 212 ? -18.453 -33.969 13.07 1 53.84 212 GLY A C 1
ATOM 1718 O O . GLY A 1 212 ? -19.234 -34.25 12.164 1 53.84 212 GLY A O 1
ATOM 1719 N N . LYS A 1 213 ? -18.547 -32.812 13.828 1 57.41 213 LYS A N 1
ATOM 1720 C CA . LYS A 1 213 ? -19.547 -31.859 13.344 1 57.41 213 LYS A CA 1
ATOM 1721 C C . LYS A 1 213 ? -18.875 -30.688 12.633 1 57.41 213 LYS A C 1
ATOM 1723 O O . LYS A 1 213 ? -17.688 -30.422 12.836 1 57.41 213 LYS A O 1
ATOM 1728 N N . GLU A 1 214 ? -19.531 -30.125 11.727 1 59.72 214 GLU A N 1
ATOM 1729 C CA . GLU A 1 214 ? -19.078 -28.938 11.016 1 59.72 214 GLU A CA 1
ATOM 1730 C C . GLU A 1 214 ? -18.719 -27.812 11.977 1 59.72 214 GLU A C 1
ATOM 1732 O O . GLU A 1 214 ? -19.406 -27.609 12.984 1 59.72 214 GLU A O 1
ATOM 1737 N N . PRO A 1 215 ? -17.547 -27.297 11.852 1 60.41 215 PRO A N 1
ATOM 1738 C CA . PRO A 1 215 ? -17.141 -26.25 12.781 1 60.41 215 PRO A CA 1
ATOM 1739 C C . PRO A 1 215 ? -18.156 -25.109 12.875 1 60.41 215 PRO A C 1
ATOM 1741 O O . PRO A 1 215 ? -18.703 -24.688 11.859 1 60.41 215 PRO A O 1
ATOM 1744 N N . ASP A 1 216 ? -18.547 -24.859 14.164 1 66 216 ASP A N 1
ATOM 1745 C CA . ASP A 1 216 ? -19.469 -23.766 14.406 1 66 216 ASP A CA 1
ATOM 1746 C C . ASP A 1 216 ? -18.734 -22.422 14.398 1 66 216 ASP A C 1
ATOM 1748 O O . ASP A 1 216 ? -17.641 -22.312 14.961 1 66 216 ASP A O 1
ATOM 1752 N N . ILE A 1 217 ? -19.094 -21.516 13.594 1 76.88 217 ILE A N 1
ATOM 1753 C CA . ILE A 1 217 ? -18.531 -20.156 13.547 1 76.88 217 ILE A CA 1
ATOM 1754 C C . ILE A 1 217 ? -19.5 -19.172 14.195 1 76.88 217 ILE A C 1
ATOM 1756 O O . ILE A 1 217 ? -20.703 -19.438 14.281 1 76.88 217 ILE A O 1
ATOM 1760 N N . PRO A 1 218 ? -18.906 -18.125 14.82 1 83.12 218 PRO A N 1
ATOM 1761 C CA . PRO A 1 218 ? -19.797 -17.125 15.398 1 83.12 218 PRO A CA 1
ATOM 1762 C C . PRO A 1 218 ? -20.703 -16.469 14.359 1 83.12 218 PRO A C 1
ATOM 1764 O O . PRO A 1 218 ? -20.281 -16.25 13.219 1 83.12 218 PRO A O 1
ATOM 1767 N N . LEU A 1 219 ? -21.969 -16.312 14.727 1 87.5 219 LEU A N 1
ATOM 1768 C CA . LEU A 1 219 ? -22.953 -15.656 13.867 1 87.5 219 LEU A CA 1
ATOM 1769 C C . LEU A 1 219 ? -23.344 -14.297 14.438 1 87.5 219 LEU A C 1
ATOM 1771 O O . LEU A 1 219 ? -23.703 -14.195 15.609 1 87.5 219 LEU A O 1
ATOM 1775 N N . TYR A 1 220 ? -23.156 -13.281 13.594 1 90.69 220 TYR A N 1
ATOM 1776 C CA . TYR A 1 220 ? -23.5 -11.93 14.016 1 90.69 220 TYR A CA 1
ATOM 1777 C C . TYR A 1 220 ? -24.891 -11.531 13.5 1 90.69 220 TYR A C 1
ATOM 1779 O O . TYR A 1 220 ? -25.234 -11.828 12.352 1 90.69 220 TYR A O 1
ATOM 1787 N N . LYS A 1 221 ? -25.734 -10.953 14.359 1 90.88 221 LYS A N 1
ATOM 1788 C CA . LYS A 1 221 ? -27.062 -10.5 13.992 1 90.88 221 LYS A CA 1
ATOM 1789 C C . LYS A 1 221 ? -27.312 -9.07 14.477 1 90.88 221 LYS A C 1
ATOM 1791 O O . LYS A 1 221 ? -27.078 -8.758 15.641 1 90.88 221 LYS A O 1
ATOM 1796 N N . THR A 1 222 ? -27.75 -8.273 13.57 1 91.06 222 THR A N 1
ATOM 1797 C CA . THR A 1 222 ? -28.141 -6.922 13.953 1 91.06 222 THR A CA 1
ATOM 1798 C C . THR A 1 222 ? -29.469 -6.926 14.695 1 91.06 222 THR A C 1
ATOM 1800 O O . THR A 1 222 ? -30.484 -7.371 14.156 1 91.06 222 THR A O 1
ATOM 1803 N N . LEU A 1 223 ? -29.453 -6.465 15.867 1 91.88 223 LEU A N 1
ATOM 1804 C CA . LEU A 1 223 ? -30.641 -6.492 16.719 1 91.88 223 LEU A CA 1
ATOM 1805 C C . LEU A 1 223 ? -31.453 -5.211 16.547 1 91.88 223 LEU A C 1
ATOM 1807 O O . LEU A 1 223 ? -32.688 -5.25 16.531 1 91.88 223 LEU A O 1
ATOM 1811 N N . GLN A 1 224 ? -30.688 -4.062 16.547 1 90.06 224 GLN A N 1
ATOM 1812 C CA . GLN A 1 224 ? -31.375 -2.779 16.531 1 90.06 224 GLN A CA 1
ATOM 1813 C C . GLN A 1 224 ? -30.578 -1.724 15.789 1 90.06 224 GLN A C 1
ATOM 1815 O O . GLN A 1 224 ? -29.344 -1.751 15.805 1 90.06 224 GLN A O 1
ATOM 1820 N N . THR A 1 225 ? -31.188 -0.908 15.008 1 88.94 225 THR A N 1
ATOM 1821 C CA . THR A 1 225 ? -30.641 0.3 14.398 1 88.94 225 THR A CA 1
ATOM 1822 C C . THR A 1 225 ? -31.438 1.531 14.836 1 88.94 225 THR A C 1
ATOM 1824 O O . THR A 1 225 ? -32.625 1.615 14.617 1 88.94 225 THR A O 1
ATOM 1827 N N . VAL A 1 226 ? -30.703 2.408 15.547 1 87.94 226 VAL A N 1
ATOM 1828 C CA . VAL A 1 226 ? -31.391 3.564 16.094 1 87.94 226 VAL A CA 1
ATOM 1829 C C . VAL A 1 226 ? -30.688 4.848 15.672 1 87.94 226 VAL A C 1
ATOM 1831 O O . VAL A 1 226 ? -29.469 4.863 15.5 1 87.94 226 VAL A O 1
ATOM 1834 N N . GLY A 1 227 ? -31.422 5.898 15.445 1 84.69 227 GLY A N 1
ATOM 1835 C CA . GLY A 1 227 ? -30.875 7.219 15.18 1 84.69 227 GLY A CA 1
ATOM 1836 C C . GLY A 1 227 ? -30.969 7.621 13.719 1 84.69 227 GLY A C 1
ATOM 1837 O O . GLY A 1 227 ? -31.281 6.789 12.859 1 84.69 227 GLY A O 1
ATOM 1838 N N . PRO A 1 228 ? -30.734 8.93 13.531 1 79.25 228 PRO A N 1
ATOM 1839 C CA . PRO A 1 228 ? -30.734 9.406 12.148 1 79.25 228 PRO A CA 1
ATOM 1840 C C . PRO A 1 228 ? -29.562 8.867 11.336 1 79.25 228 PRO A C 1
ATOM 1842 O O . PRO A 1 228 ? -28.625 8.297 11.906 1 79.25 228 PRO A O 1
ATOM 1845 N N . SER A 1 229 ? -29.656 8.977 10.062 1 73.44 229 SER A N 1
ATOM 1846 C CA . SER A 1 229 ? -28.688 8.391 9.133 1 73.44 229 SER A CA 1
ATOM 1847 C C . SER A 1 229 ? -27.266 8.805 9.484 1 73.44 229 SER A C 1
ATOM 1849 O O . SER A 1 229 ? -26.344 7.996 9.414 1 73.44 229 SER A O 1
ATOM 1851 N N . HIS A 1 230 ? -27.156 10.062 9.883 1 73.25 230 HIS A N 1
ATOM 1852 C CA . HIS A 1 230 ? -25.812 10.594 10.133 1 73.25 230 HIS A CA 1
ATOM 1853 C C . HIS A 1 230 ? -25.359 10.266 11.555 1 73.25 230 HIS A C 1
ATOM 1855 O O . HIS A 1 230 ? -24.219 10.57 11.93 1 73.25 230 HIS A O 1
ATOM 1861 N N . ALA A 1 231 ? -26.188 9.68 12.383 1 80.88 231 ALA A N 1
ATOM 1862 C CA . ALA A 1 231 ? -25.891 9.336 13.766 1 80.88 231 ALA A CA 1
ATOM 1863 C C . ALA A 1 231 ? -26.531 8.008 14.156 1 80.88 231 ALA A C 1
ATOM 1865 O O . ALA A 1 231 ? -27.094 7.883 15.234 1 80.88 231 ALA A O 1
ATOM 1866 N N . ARG A 1 232 ? -26.391 7.07 13.227 1 83.88 232 ARG A N 1
ATOM 1867 C CA . ARG A 1 232 ? -27 5.762 13.445 1 83.88 232 ARG A CA 1
ATOM 1868 C C . ARG A 1 232 ? -26.188 4.938 14.438 1 83.88 232 ARG A C 1
ATOM 1870 O O . ARG A 1 232 ? -24.953 5.039 14.477 1 83.88 232 ARG A O 1
ATOM 1877 N N . THR A 1 233 ? -26.906 4.324 15.383 1 90.44 233 THR A N 1
ATOM 1878 C CA . THR A 1 233 ? -26.281 3.357 16.281 1 90.44 233 THR A CA 1
ATOM 1879 C C . THR A 1 233 ? -26.812 1.95 16 1 90.44 233 THR A C 1
ATOM 1881 O O . THR A 1 233 ? -28.016 1.73 15.961 1 90.44 233 THR A O 1
ATOM 1884 N N . TYR A 1 234 ? -25.953 1.093 15.797 1 90.5 234 TYR A N 1
ATOM 1885 C CA . TYR A 1 234 ? -26.281 -0.305 15.555 1 90.5 234 TYR A CA 1
ATOM 1886 C C . TYR A 1 234 ? -26.016 -1.15 16.797 1 90.5 234 TYR A C 1
ATOM 1888 O O . TYR A 1 234 ? -25.016 -0.945 17.484 1 90.5 234 TYR A O 1
ATOM 1896 N N . THR A 1 235 ? -26.953 -1.974 17.109 1 94.62 235 THR A N 1
ATOM 1897 C CA . THR A 1 235 ? -26.75 -3.002 18.109 1 94.62 235 THR A CA 1
ATOM 1898 C C . THR A 1 235 ? -26.672 -4.387 17.469 1 94.62 235 THR A C 1
ATOM 1900 O O . THR A 1 235 ? -27.578 -4.789 16.75 1 94.62 235 THR A O 1
ATOM 1903 N N . VAL A 1 236 ? -25.547 -5.027 17.703 1 94 236 VAL A N 1
ATOM 1904 C CA . VAL A 1 236 ? -25.312 -6.332 17.094 1 94 236 VAL A CA 1
ATOM 1905 C C . VAL A 1 236 ? -25.078 -7.375 18.188 1 94 236 VAL A C 1
ATOM 1907 O O . VAL A 1 236 ? -24.422 -7.09 19.203 1 94 236 VAL A O 1
ATOM 1910 N N . ALA A 1 237 ? -25.703 -8.539 17.984 1 94.88 237 ALA A N 1
ATOM 1911 C CA . ALA A 1 237 ? -25.406 -9.68 18.859 1 94.88 237 ALA A CA 1
ATOM 1912 C C . ALA A 1 237 ? -24.625 -10.75 18.109 1 94.88 237 ALA A C 1
ATOM 1914 O O . ALA A 1 237 ? -24.734 -10.883 16.891 1 94.88 237 ALA A O 1
ATOM 1915 N N . VAL A 1 238 ? -23.75 -11.438 18.844 1 92.38 238 VAL A N 1
ATOM 1916 C CA . VAL A 1 238 ? -23.016 -12.562 18.281 1 92.38 238 VAL A CA 1
ATOM 1917 C C . VAL A 1 238 ? -23.453 -13.859 18.953 1 92.38 238 VAL A C 1
ATOM 1919 O O . VAL A 1 238 ? -23.625 -13.898 20.172 1 92.38 238 VAL A O 1
ATOM 1922 N N . TYR A 1 239 ? -23.719 -14.789 18.078 1 88.06 239 TYR A N 1
ATOM 1923 C CA . TYR A 1 239 ? -24.203 -16.078 18.547 1 88.06 239 TYR A CA 1
ATOM 1924 C C . TYR A 1 239 ? -23.203 -17.188 18.234 1 88.06 239 TYR A C 1
ATOM 1926 O O . TYR A 1 239 ? -22.516 -17.141 17.219 1 88.06 239 TYR A O 1
ATOM 1934 N N . PHE A 1 240 ? -23.109 -18.141 19.109 1 85.75 240 PHE A N 1
ATOM 1935 C CA . PHE A 1 240 ? -22.312 -19.344 18.938 1 85.75 240 PHE A CA 1
ATOM 1936 C C . PHE A 1 240 ? -23.094 -20.578 19.391 1 85.75 240 PHE A C 1
ATOM 1938 O O . PHE A 1 240 ? -23.578 -20.641 20.531 1 85.75 240 PHE A O 1
ATOM 1945 N N . LYS A 1 241 ? -23.172 -21.516 18.406 1 80.62 241 LYS A N 1
ATOM 1946 C CA . LYS A 1 241 ? -23.953 -22.719 18.656 1 80.62 241 LYS A CA 1
ATOM 1947 C C . LYS A 1 241 ? -25.344 -22.359 19.172 1 80.62 241 LYS A C 1
ATOM 1949 O O . LYS A 1 241 ? -25.828 -22.953 20.141 1 80.62 241 LYS A O 1
ATOM 1954 N N . GLY A 1 242 ? -25.875 -21.266 18.594 1 83.56 242 GLY A N 1
ATOM 1955 C CA . GLY A 1 242 ? -27.25 -20.891 18.859 1 83.56 242 GLY A CA 1
ATOM 1956 C C . GLY A 1 242 ? -27.422 -20.047 20.109 1 83.56 242 GLY A C 1
ATOM 1957 O O . GLY A 1 242 ? -28.516 -19.578 20.406 1 83.56 242 GLY A O 1
ATOM 1958 N N . GLU A 1 243 ? -26.312 -19.828 20.859 1 86.94 243 GLU A N 1
ATOM 1959 C CA . GLU A 1 243 ? -26.359 -19.031 22.078 1 86.94 243 GLU A CA 1
ATOM 1960 C C . GLU A 1 243 ? -25.719 -17.656 21.859 1 86.94 243 GLU A C 1
ATOM 1962 O O . GLU A 1 243 ? -24.672 -17.547 21.234 1 86.94 243 GLU A O 1
ATOM 1967 N N . ARG A 1 244 ? -26.5 -16.688 22.375 1 90.81 244 ARG A N 1
ATOM 1968 C CA . ARG A 1 244 ? -25.922 -15.344 22.312 1 90.81 244 ARG A CA 1
ATOM 1969 C C . ARG A 1 244 ? -24.75 -15.211 23.297 1 90.81 244 ARG A C 1
ATOM 1971 O O . ARG A 1 244 ? -24.922 -15.391 24.5 1 90.81 244 ARG A O 1
ATOM 1978 N N . ILE A 1 245 ? -23.625 -14.922 22.812 1 89.19 245 ILE A N 1
ATOM 1979 C CA . ILE A 1 245 ? -22.453 -14.938 23.688 1 89.19 245 ILE A CA 1
ATOM 1980 C C . ILE A 1 245 ? -21.906 -13.523 23.859 1 89.19 245 ILE A C 1
ATOM 1982 O O . ILE A 1 245 ? -21 -13.281 24.656 1 89.19 245 ILE A O 1
ATOM 1986 N N . GLY A 1 246 ? -22.422 -12.625 23.094 1 91.88 246 GLY A N 1
ATOM 1987 C CA . GLY A 1 246 ? -21.953 -11.258 23.219 1 91.88 246 GLY A CA 1
ATOM 1988 C C . GLY A 1 246 ? -22.844 -10.258 22.5 1 91.88 246 GLY A C 1
ATOM 1989 O O . GLY A 1 246 ? -23.719 -10.648 21.719 1 91.88 246 GLY A O 1
ATOM 1990 N N . CYS A 1 247 ? -22.734 -9.047 22.844 1 92.94 247 CYS A N 1
ATOM 1991 C CA . CYS A 1 247 ? -23.453 -7.938 22.219 1 92.94 247 CYS A CA 1
ATOM 1992 C C . CYS A 1 247 ? -22.609 -6.672 22.203 1 92.94 247 CYS A C 1
ATOM 1994 O O . CYS A 1 247 ? -21.719 -6.512 23.031 1 92.94 247 CYS A O 1
ATOM 1996 N N . GLY A 1 248 ? -22.812 -5.91 21.172 1 92.44 248 GLY A N 1
ATOM 1997 C CA . GLY A 1 248 ? -22.047 -4.672 21.062 1 92.44 248 GLY A CA 1
ATOM 1998 C C . GLY A 1 248 ? -22.797 -3.594 20.297 1 92.44 248 GLY A C 1
ATOM 1999 O O . GLY A 1 248 ? -23.75 -3.885 19.578 1 92.44 248 GLY A O 1
ATOM 2000 N N . LYS A 1 249 ? -22.406 -2.383 20.578 1 92.06 249 LYS A N 1
ATOM 2001 C CA . LYS A 1 249 ? -22.969 -1.219 19.891 1 92.06 249 LYS A CA 1
ATOM 2002 C C . LYS A 1 249 ? -21.875 -0.404 19.203 1 92.06 249 LYS A C 1
ATOM 2004 O O . LYS A 1 249 ? -20.719 -0.449 19.609 1 92.06 249 LYS A O 1
ATOM 2009 N N . GLY A 1 250 ? -22.312 0.195 18.062 1 87.94 250 GLY A N 1
ATOM 2010 C CA . GLY A 1 250 ? -21.375 1.046 17.359 1 87.94 250 GLY A CA 1
ATOM 2011 C C . GLY A 1 250 ? -22.031 1.885 16.281 1 87.94 250 GLY A C 1
ATOM 2012 O O . GLY A 1 250 ? -23.172 1.646 15.906 1 87.94 250 GLY A O 1
ATOM 2013 N N . PRO A 1 251 ? -21.359 2.914 15.82 1 84.5 251 PRO A N 1
ATOM 2014 C CA . PRO A 1 251 ? -21.906 3.781 14.773 1 84.5 251 PRO A CA 1
ATOM 2015 C C . PRO A 1 251 ? -21.938 3.098 13.406 1 84.5 251 PRO A C 1
ATOM 2017 O O . PRO A 1 251 ? -22.547 3.619 12.469 1 84.5 251 PRO A O 1
ATOM 2020 N N . SER A 1 252 ? -21.375 1.993 13.266 1 80.56 252 SER A N 1
ATOM 2021 C CA . SER A 1 252 ? -21.438 1.137 12.086 1 80.56 252 SER A CA 1
ATOM 2022 C C . SER A 1 252 ? -21.641 -0.324 12.477 1 80.56 252 SER A C 1
ATOM 2024 O O . SER A 1 252 ? -21.344 -0.717 13.609 1 80.56 252 SER A O 1
ATOM 2026 N N . ILE A 1 253 ? -22.141 -1.035 11.531 1 83.56 253 ILE A N 1
ATOM 2027 C CA . ILE A 1 253 ? -22.359 -2.455 11.773 1 83.56 253 ILE A CA 1
ATOM 2028 C C . ILE A 1 253 ? -21.031 -3.141 12.086 1 83.56 253 ILE A C 1
ATOM 2030 O O . ILE A 1 253 ? -20.938 -3.943 13.016 1 83.56 253 ILE A O 1
ATOM 2034 N N . GLN A 1 254 ? -20.031 -2.771 11.383 1 79.69 254 GLN A N 1
ATOM 2035 C CA . GLN A 1 254 ? -18.719 -3.367 11.57 1 79.69 254 GLN A CA 1
ATOM 2036 C C . GLN A 1 254 ? -18.203 -3.113 12.984 1 79.69 254 GLN A C 1
ATOM 2038 O O . GLN A 1 254 ? -17.703 -4.027 13.641 1 79.69 254 GLN A O 1
ATOM 2043 N N . GLN A 1 255 ? -18.359 -1.952 13.391 1 80.62 255 GLN A N 1
ATOM 2044 C CA . GLN A 1 255 ? -17.906 -1.604 14.734 1 80.62 255 GLN A CA 1
ATOM 2045 C C . GLN A 1 255 ? -18.75 -2.295 15.797 1 80.62 255 GLN A C 1
ATOM 2047 O O . GLN A 1 255 ? -18.234 -2.734 16.828 1 80.62 255 GLN A O 1
ATOM 2052 N N . ALA A 1 256 ? -20.016 -2.316 15.547 1 89.38 256 ALA A N 1
ATOM 2053 C CA . ALA A 1 256 ? -20.906 -3.004 16.484 1 89.38 256 ALA A CA 1
ATOM 2054 C C . ALA A 1 256 ? -20.562 -4.488 16.578 1 89.38 256 ALA A C 1
ATOM 2056 O O . ALA A 1 256 ? -20.578 -5.066 17.672 1 89.38 256 ALA A O 1
ATOM 2057 N N . GLU A 1 257 ? -20.188 -5.059 15.438 1 88 257 GLU A N 1
ATOM 2058 C CA . GLU A 1 257 ? -19.766 -6.457 15.43 1 88 257 GLU A CA 1
ATOM 2059 C C . GLU A 1 257 ? -18.484 -6.645 16.219 1 88 257 GLU A C 1
ATOM 2061 O O . GLU A 1 257 ? -18.328 -7.625 16.953 1 88 257 GLU A O 1
ATOM 2066 N N . MET A 1 258 ? -17.656 -5.746 16.094 1 80.81 258 MET A N 1
ATOM 2067 C CA . MET A 1 258 ? -16.391 -5.797 16.828 1 80.81 258 MET A CA 1
ATOM 2068 C C . MET A 1 258 ? -16.641 -5.746 18.328 1 80.81 258 MET A C 1
ATOM 2070 O O . MET A 1 258 ? -16.031 -6.504 19.094 1 80.81 258 MET A O 1
ATOM 2074 N N . CYS A 1 259 ? -17.5 -4.891 18.641 1 85.44 259 CYS A N 1
ATOM 2075 C CA . CYS A 1 259 ? -17.828 -4.758 20.047 1 85.44 259 CYS A CA 1
ATOM 2076 C C . CYS A 1 259 ? -18.5 -6.02 20.578 1 85.44 259 CYS A C 1
ATOM 2078 O O . CYS A 1 259 ? -18.266 -6.434 21.703 1 85.44 259 CYS A O 1
ATOM 2080 N N . ALA A 1 260 ? -19.359 -6.574 19.797 1 91.25 260 ALA A N 1
ATOM 2081 C CA . ALA A 1 260 ? -20.016 -7.816 20.188 1 91.25 260 ALA A CA 1
ATOM 2082 C C . ALA A 1 260 ? -19 -8.938 20.391 1 91.25 260 ALA A C 1
ATOM 2084 O O . ALA A 1 260 ? -19.094 -9.695 21.359 1 91.25 260 ALA A O 1
ATOM 2085 N N . ALA A 1 261 ? -18.078 -8.953 19.484 1 85.44 261 ALA A N 1
ATOM 2086 C CA . ALA A 1 261 ? -17.047 -9.977 19.594 1 85.44 261 ALA A CA 1
ATOM 2087 C C . ALA A 1 261 ? -16.219 -9.766 20.859 1 85.44 261 ALA A C 1
ATOM 2089 O O . ALA A 1 261 ? -15.891 -10.727 21.562 1 85.44 261 ALA A O 1
ATOM 2090 N N . MET A 1 262 ? -15.875 -8.594 21.078 1 82.19 262 MET A N 1
ATOM 2091 C CA . MET A 1 262 ? -15.117 -8.273 22.281 1 82.19 262 MET A CA 1
ATOM 2092 C C . MET A 1 262 ? -15.875 -8.695 23.531 1 82.19 262 MET A C 1
ATOM 2094 O O . MET A 1 262 ? -15.297 -9.258 24.453 1 82.19 262 MET A O 1
ATOM 2098 N N . ASP A 1 263 ? -17.078 -8.375 23.516 1 87.38 263 ASP A N 1
ATOM 2099 C CA . ASP A 1 263 ? -17.953 -8.75 24.625 1 87.38 263 ASP A CA 1
ATOM 2100 C C . ASP A 1 263 ? -17.969 -10.266 24.812 1 87.38 263 ASP A C 1
ATOM 2102 O O . ASP A 1 263 ? -17.891 -10.758 25.938 1 87.38 263 ASP A O 1
ATOM 2106 N N . ALA A 1 264 ? -18.047 -10.93 23.75 1 86.19 264 ALA A N 1
ATOM 2107 C CA . ALA A 1 264 ? -18.078 -12.383 23.797 1 86.19 264 ALA A CA 1
ATOM 2108 C C . ALA A 1 264 ? -16.766 -12.938 24.359 1 86.19 264 ALA A C 1
ATOM 2110 O O . ALA A 1 264 ? -16.781 -13.875 25.172 1 86.19 264 ALA A O 1
ATOM 2111 N N . LEU A 1 265 ? -15.695 -12.359 23.875 1 79.44 265 LEU A N 1
ATOM 2112 C CA . LEU A 1 265 ? -14.383 -12.836 24.297 1 79.44 265 LEU A CA 1
ATOM 2113 C C . LEU A 1 265 ? -14.164 -12.586 25.781 1 79.44 265 LEU A C 1
ATOM 2115 O O . LEU A 1 265 ? -13.469 -13.359 26.453 1 79.44 265 LEU A O 1
ATOM 2119 N N . GLU A 1 266 ? -14.758 -11.602 26.219 1 78.12 266 GLU A N 1
ATOM 2120 C CA . GLU A 1 266 ? -14.625 -11.266 27.625 1 78.12 266 GLU A CA 1
ATOM 2121 C C . GLU A 1 266 ? -15.516 -12.141 28.5 1 78.12 266 GLU A C 1
ATOM 2123 O O . GLU A 1 266 ? -15.133 -12.539 29.594 1 78.12 266 GLU A O 1
ATOM 2128 N N . LYS A 1 267 ? -16.562 -12.375 27.922 1 75.19 267 LYS A N 1
ATOM 2129 C CA . LYS A 1 267 ? -17.578 -13.023 28.75 1 75.19 267 LYS A CA 1
ATOM 2130 C C . LYS A 1 267 ? -17.531 -14.539 28.562 1 75.19 267 LYS A C 1
ATOM 2132 O O . LYS A 1 267 ? -17.75 -15.289 29.516 1 75.19 267 LYS A O 1
ATOM 2137 N N . TYR A 1 268 ? -17.391 -14.867 27.359 1 65.44 268 TYR A N 1
ATOM 2138 C CA . TYR A 1 268 ? -17.484 -16.281 27.062 1 65.44 268 TYR A CA 1
ATOM 2139 C C . TYR A 1 268 ? -16.188 -17 27.406 1 65.44 268 TYR A C 1
ATOM 2141 O O . TYR A 1 268 ? -15.102 -16.516 27.078 1 65.44 268 TYR A O 1
ATOM 2149 N N . ASN A 1 269 ? -16.094 -17.766 28.375 1 59.53 269 ASN A N 1
ATOM 2150 C CA . ASN A 1 269 ? -14.945 -18.531 28.828 1 59.53 269 ASN A CA 1
ATOM 2151 C C . ASN A 1 269 ? -14.422 -19.469 27.734 1 59.53 269 ASN A C 1
ATOM 2153 O O . ASN A 1 269 ? -14.914 -20.594 27.594 1 59.53 269 ASN A O 1
ATOM 2157 N N . PHE A 1 270 ? -13.68 -18.828 26.781 1 59.94 270 PHE A N 1
ATOM 2158 C CA . PHE A 1 270 ? -13.039 -19.703 25.812 1 59.94 270 PHE A CA 1
ATOM 2159 C C . PHE A 1 270 ? -11.758 -20.297 26.391 1 59.94 270 PHE A C 1
ATOM 2161 O O . PHE A 1 270 ? -10.828 -19.578 26.734 1 59.94 270 PHE A O 1
ATOM 2168 N N . PRO A 1 271 ? -11.852 -21.453 26.859 1 53.81 271 PRO A N 1
ATOM 2169 C CA . PRO A 1 271 ? -10.648 -22.047 27.438 1 53.81 271 PRO A CA 1
ATOM 2170 C C . PRO A 1 271 ? -9.391 -21.766 26.625 1 53.81 271 PRO A C 1
ATOM 2172 O O . PRO A 1 271 ? -8.312 -21.547 27.188 1 53.81 271 PRO A O 1
ATOM 2175 N N . GLN A 1 272 ? -9.477 -21.719 25.375 1 49.56 272 GLN A N 1
ATOM 2176 C CA . GLN A 1 272 ? -8.344 -21.641 24.469 1 49.56 272 GLN A CA 1
ATOM 2177 C C . GLN A 1 272 ? -7.805 -20.219 24.375 1 49.56 272 GLN A C 1
ATOM 2179 O O . GLN A 1 272 ? -6.621 -20.016 24.109 1 49.56 272 GLN A O 1
ATOM 2184 N N . MET A 1 273 ? -8.586 -19.281 24.703 1 51.06 273 MET A N 1
ATOM 2185 C CA . MET A 1 273 ? -8.164 -17.891 24.609 1 51.06 273 MET A CA 1
ATOM 2186 C C . MET A 1 273 ? -7.062 -17.594 25.625 1 51.06 273 MET A C 1
ATOM 2188 O O . MET A 1 273 ? -6.105 -16.875 25.312 1 51.06 273 MET A O 1
ATOM 2192 N N . ALA A 1 274 ? -7.332 -18.016 26.844 1 49.66 274 ALA A N 1
ATOM 2193 C CA . ALA A 1 274 ? -6.254 -17.859 27.828 1 49.66 274 ALA A CA 1
ATOM 2194 C C . ALA A 1 274 ? -4.969 -18.516 27.328 1 49.66 274 ALA A C 1
ATOM 2196 O O . ALA A 1 274 ? -3.881 -17.953 27.484 1 49.66 274 ALA A O 1
ATOM 2197 N N . HIS A 1 275 ? -5.121 -19.562 26.75 1 45.09 275 HIS A N 1
ATOM 2198 C CA . HIS A 1 275 ? -3.955 -20.281 26.25 1 45.09 275 HIS A CA 1
ATOM 2199 C C . HIS A 1 275 ? -3.352 -19.562 25.031 1 45.09 275 HIS A C 1
ATOM 2201 O O . HIS A 1 275 ? -2.129 -19.453 24.922 1 45.09 275 HIS A O 1
ATOM 2207 N N . GLN A 1 276 ? -4.102 -19.172 24.219 1 44.44 276 GLN A N 1
ATOM 2208 C CA . GLN A 1 276 ? -3.643 -18.484 23.016 1 44.44 276 GLN A CA 1
ATOM 2209 C C . GLN A 1 276 ? -2.969 -17.172 23.359 1 44.44 276 GLN A C 1
ATOM 2211 O O . GLN A 1 276 ? -1.934 -16.828 22.781 1 44.44 276 GLN A O 1
ATOM 2216 N N . LYS A 1 277 ? -3.586 -16.5 24.281 1 48.28 277 LYS A N 1
ATOM 2217 C CA . LYS A 1 277 ? -2.949 -15.273 24.75 1 48.28 277 LYS A CA 1
ATOM 2218 C C . LYS A 1 277 ? -1.591 -15.57 25.391 1 48.28 277 LYS A C 1
ATOM 2220 O O . LYS A 1 277 ? -0.624 -14.844 25.156 1 48.28 277 LYS A O 1
ATOM 2225 N N . ARG A 1 278 ? -1.618 -16.578 26.156 1 47.25 278 ARG A N 1
ATOM 2226 C CA . ARG A 1 278 ? -0.363 -16.984 26.781 1 47.25 278 ARG A CA 1
ATOM 2227 C C . ARG A 1 278 ? 0.649 -17.438 25.734 1 47.25 278 ARG A C 1
ATOM 2229 O O . ARG A 1 278 ? 1.84 -17.125 25.844 1 47.25 278 ARG A O 1
ATOM 2236 N N . PHE A 1 279 ? 0.204 -18.109 24.828 1 42.47 279 PHE A N 1
ATOM 2237 C CA . PHE A 1 279 ? 1.097 -18.609 23.781 1 42.47 279 PHE A CA 1
ATOM 2238 C C . PHE A 1 279 ? 1.621 -17.469 22.938 1 42.47 279 PHE A C 1
ATOM 2240 O O . PHE A 1 279 ? 2.812 -17.406 22.625 1 42.47 279 PHE A O 1
ATOM 2247 N N . ILE A 1 280 ? 0.774 -16.703 22.562 1 45.38 280 ILE A N 1
ATOM 2248 C CA . ILE A 1 280 ? 1.197 -15.562 21.75 1 45.38 280 ILE A CA 1
ATOM 2249 C C . ILE A 1 280 ? 2.15 -14.688 22.562 1 45.38 280 ILE A C 1
ATOM 2251 O O . ILE A 1 280 ? 3.164 -14.219 22.047 1 45.38 280 ILE A O 1
ATOM 2255 N N . GLU A 1 281 ? 1.789 -14.508 23.812 1 49.06 281 GLU A N 1
ATOM 2256 C CA . GLU A 1 281 ? 2.666 -13.773 24.734 1 49.06 281 GLU A CA 1
ATOM 2257 C C . GLU A 1 281 ? 4.031 -14.445 24.844 1 49.06 281 GLU A C 1
ATOM 2259 O O . GLU A 1 281 ? 5.062 -13.773 24.844 1 49.06 281 GLU A O 1
ATOM 2264 N N . ARG A 1 282 ? 3.945 -15.664 24.969 1 46.62 282 ARG A N 1
ATOM 2265 C CA . ARG A 1 282 ? 5.203 -16.391 25.109 1 46.62 282 ARG A CA 1
ATOM 2266 C C . ARG A 1 282 ? 6.004 -16.344 23.812 1 46.62 282 ARG A C 1
ATOM 2268 O O . ARG A 1 282 ? 7.215 -16.141 23.828 1 46.62 282 ARG A O 1
ATOM 2275 N N . LYS A 1 283 ? 5.402 -16.719 22.812 1 45.53 283 LYS A N 1
ATOM 2276 C CA . LYS A 1 283 ? 6.09 -16.75 21.516 1 45.53 283 LYS A CA 1
ATOM 2277 C C . LYS A 1 283 ? 6.594 -15.359 21.141 1 45.53 283 LYS A C 1
ATOM 22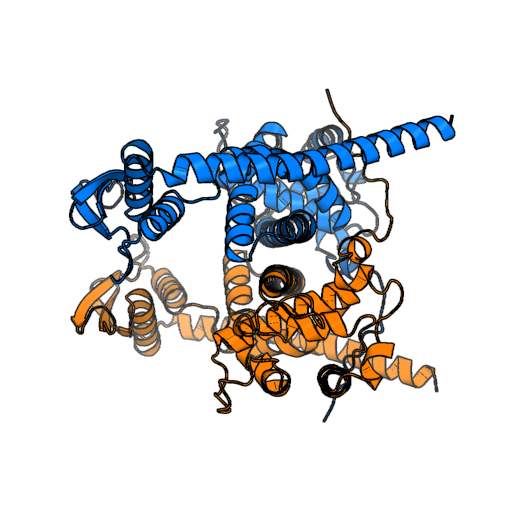79 O O . LYS A 1 283 ? 7.73 -15.219 20.672 1 45.53 283 LYS A O 1
ATOM 2284 N N . TYR A 1 284 ? 5.777 -14.453 21.281 1 48.25 284 TYR A N 1
ATOM 2285 C CA . TYR A 1 284 ? 6.188 -13.109 20.875 1 48.25 284 TYR A CA 1
ATOM 2286 C C . TYR A 1 284 ? 7.133 -12.492 21.906 1 48.25 284 TYR A C 1
ATOM 2288 O O . TYR A 1 284 ? 8.016 -11.711 21.547 1 48.25 284 TYR A O 1
ATOM 2296 N N . ARG A 1 285 ? 6.949 -12.875 23.172 1 49.16 285 ARG A N 1
ATOM 2297 C CA . ARG A 1 285 ? 7.965 -12.469 24.141 1 49.16 285 ARG A CA 1
ATOM 2298 C C . ARG A 1 285 ? 9.344 -12.961 23.719 1 49.16 285 ARG A C 1
ATOM 2300 O O . ARG A 1 285 ? 10.336 -12.242 23.875 1 49.16 285 ARG A O 1
ATOM 2307 N N . GLN A 1 286 ? 9.344 -14.055 23.25 1 47.94 286 GLN A N 1
ATOM 2308 C CA . GLN A 1 286 ? 10.633 -14.547 22.797 1 47.94 286 GLN A CA 1
ATOM 2309 C C . GLN A 1 286 ? 11.109 -13.781 21.562 1 47.94 286 GLN A C 1
ATOM 2311 O O . GLN A 1 286 ? 12.281 -13.414 21.469 1 47.94 286 GLN A O 1
ATOM 2316 N N . GLU A 1 287 ? 10.242 -13.617 20.703 1 49.41 287 GLU A N 1
ATOM 2317 C CA . GLU A 1 287 ? 10.617 -12.898 19.484 1 49.41 287 GLU A CA 1
ATOM 2318 C C . GLU A 1 287 ? 10.961 -11.445 19.797 1 49.41 287 GLU A C 1
ATOM 2320 O O . GLU A 1 287 ? 11.906 -10.891 19.234 1 49.41 287 GLU A O 1
ATOM 2325 N N . LEU A 1 288 ? 10.234 -10.883 20.703 1 51.25 288 LEU A N 1
ATOM 2326 C CA . LEU A 1 288 ? 10.516 -9.531 21.172 1 51.25 288 LEU A CA 1
ATOM 2327 C C . LEU A 1 288 ? 11.828 -9.5 21.953 1 51.25 288 LEU A C 1
ATOM 2329 O O . LEU A 1 288 ? 12.57 -8.523 21.875 1 51.25 288 LEU A O 1
ATOM 2333 N N . LYS A 1 289 ? 12.039 -10.484 22.719 1 51.97 289 LYS A N 1
ATOM 2334 C CA . LYS A 1 289 ? 13.336 -10.578 23.375 1 51.97 289 LYS A CA 1
ATOM 2335 C C . LYS A 1 289 ? 14.477 -10.609 22.359 1 51.97 289 LYS A C 1
ATOM 2337 O O . LYS A 1 289 ? 15.508 -9.969 22.562 1 51.97 289 LYS A O 1
ATOM 2342 N N . GLU A 1 290 ? 14.18 -11.188 21.359 1 50.12 290 GLU A N 1
ATOM 2343 C CA . GLU A 1 290 ? 15.227 -11.281 20.344 1 50.12 290 GLU A CA 1
ATOM 2344 C C . GLU A 1 290 ? 15.383 -9.969 19.578 1 50.12 290 GLU A C 1
ATOM 2346 O O . GLU A 1 290 ? 16.5 -9.547 19.266 1 50.12 290 GLU A O 1
ATOM 2351 N N . MET A 1 291 ? 14.305 -9.352 19.406 1 52.16 291 MET A N 1
ATOM 2352 C CA . MET A 1 291 ? 14.375 -8.031 18.797 1 52.16 291 MET A CA 1
ATOM 2353 C C . MET A 1 291 ? 15.062 -7.035 19.719 1 52.16 291 MET A C 1
ATOM 2355 O O . MET A 1 291 ? 15.836 -6.191 19.266 1 52.16 291 MET A O 1
ATOM 2359 N N . ARG A 1 292 ? 14.727 -7.098 21.031 1 50.88 292 ARG A N 1
ATOM 2360 C CA . ARG A 1 292 ? 15.406 -6.277 22.031 1 50.88 292 ARG A CA 1
ATOM 2361 C C . ARG A 1 292 ? 16.891 -6.598 22.078 1 50.88 292 ARG A C 1
ATOM 2363 O O . ARG A 1 292 ? 17.734 -5.699 22.188 1 50.88 292 ARG A O 1
ATOM 2370 N N . TRP A 1 293 ? 17.156 -7.824 21.984 1 50.59 293 TRP A N 1
ATOM 2371 C CA . TRP A 1 293 ? 18.562 -8.227 22 1 50.59 293 TRP A CA 1
ATOM 2372 C C . TRP A 1 293 ? 19.297 -7.684 20.781 1 50.59 293 TRP A C 1
ATOM 2374 O O . TRP A 1 293 ? 20.406 -7.164 20.891 1 50.59 293 TRP A O 1
ATOM 2384 N N . GLU A 1 294 ? 18.656 -7.707 19.75 1 49.62 294 GLU A N 1
ATOM 2385 C CA . GLU A 1 294 ? 19.266 -7.195 18.531 1 49.62 294 GLU A CA 1
ATOM 2386 C C . GLU A 1 294 ? 19.438 -5.684 18.594 1 49.62 294 GLU A C 1
ATOM 2388 O O . GLU A 1 294 ? 20.469 -5.152 18.172 1 49.62 294 GLU A O 1
ATOM 2393 N N . ARG A 1 295 ? 18.5 -5.07 19.094 1 51.84 295 ARG A N 1
ATOM 2394 C CA . ARG A 1 295 ? 18.609 -3.633 19.312 1 51.84 295 ARG A CA 1
ATOM 2395 C C . ARG A 1 295 ? 19.719 -3.316 20.312 1 51.84 295 ARG A C 1
ATOM 2397 O O . ARG A 1 295 ? 20.5 -2.373 20.109 1 51.84 295 ARG A O 1
ATOM 2404 N N . GLU A 1 296 ? 19.703 -4.035 21.344 1 52.47 296 GLU A N 1
ATOM 2405 C CA . GLU A 1 296 ? 20.75 -3.852 22.344 1 52.47 296 GLU A CA 1
ATOM 2406 C C . GLU A 1 296 ? 22.125 -4.168 21.766 1 52.47 296 GLU A C 1
ATOM 2408 O O . GLU A 1 296 ? 23.109 -3.486 22.078 1 52.47 296 GLU A O 1
ATOM 2413 N N . HIS A 1 297 ? 22.156 -5.059 20.953 1 51.28 297 HIS A N 1
ATOM 2414 C CA . HIS A 1 297 ? 23.438 -5.395 20.344 1 51.28 297 HIS A CA 1
ATOM 2415 C C . HIS A 1 297 ? 23.812 -4.383 19.266 1 51.28 297 HIS A C 1
ATOM 2417 O O . HIS A 1 297 ? 24.984 -4.051 19.109 1 51.28 297 HIS A O 1
ATOM 2423 N N . GLN A 1 298 ? 22.844 -4.012 18.641 1 49.41 298 GLN A N 1
ATOM 2424 C CA . GLN A 1 298 ? 23.125 -2.955 17.672 1 49.41 298 GLN A CA 1
ATOM 2425 C C . GLN A 1 298 ? 23.484 -1.651 18.359 1 49.41 298 GLN A C 1
ATOM 2427 O O . GLN A 1 298 ? 24.375 -0.922 17.906 1 49.41 298 GLN A O 1
ATOM 2432 N N . GLU A 1 299 ? 22.797 -1.374 19.406 1 51.16 299 GLU A N 1
ATOM 2433 C CA . GLU A 1 299 ? 23.156 -0.24 20.25 1 51.16 299 GLU A CA 1
ATOM 2434 C C . GLU A 1 299 ? 24.531 -0.429 20.875 1 51.16 299 GLU A C 1
ATOM 2436 O O . GLU A 1 299 ? 25.297 0.524 20.984 1 51.16 299 GLU A O 1
ATOM 2441 N N . LYS A 1 300 ? 24.922 -1.548 21.359 1 55.38 300 LYS A N 1
ATOM 2442 C CA . LYS A 1 300 ? 26.25 -1.845 21.906 1 55.38 300 LYS A CA 1
ATOM 2443 C C . LYS A 1 300 ? 27.328 -1.758 20.828 1 55.38 300 LYS A C 1
ATOM 2445 O O . LYS A 1 300 ? 28.422 -1.256 21.078 1 55.38 300 LYS A O 1
ATOM 2450 N N . ASP A 1 301 ? 27 -2.242 19.75 1 49.72 301 ASP A N 1
ATOM 2451 C CA . ASP A 1 301 ? 27.969 -2.154 18.656 1 49.72 301 ASP A CA 1
ATOM 2452 C C . ASP A 1 301 ? 28.188 -0.704 18.234 1 49.72 301 ASP A C 1
ATOM 2454 O O . ASP A 1 301 ? 29.297 -0.318 17.875 1 49.72 301 ASP A O 1
ATOM 2458 N N . LEU A 1 302 ? 27.203 -0.036 18.328 1 50.06 302 LEU A N 1
ATOM 2459 C CA . LEU A 1 302 ? 27.312 1.399 18.094 1 50.06 302 LEU A CA 1
ATOM 2460 C C . LEU A 1 302 ? 28.094 2.07 19.219 1 50.06 302 LEU A C 1
ATOM 2462 O O . LEU A 1 302 ? 28.922 2.951 18.969 1 50.06 302 LEU A O 1
ATOM 2466 N N . ASP A 1 303 ? 27.844 1.678 20.375 1 54.19 303 ASP A N 1
ATOM 2467 C CA . ASP A 1 303 ? 28.625 2.176 21.516 1 54.19 303 ASP A CA 1
ATOM 2468 C C . ASP A 1 303 ? 30.094 1.756 21.406 1 54.19 303 ASP A C 1
ATOM 2470 O O . ASP A 1 303 ? 30.984 2.549 21.688 1 54.19 303 ASP A O 1
ATOM 2474 N N . ASP A 1 304 ? 30.328 0.638 21.047 1 55.72 304 ASP A N 1
ATOM 2475 C CA . ASP A 1 304 ? 31.688 0.134 20.906 1 55.72 304 ASP A CA 1
ATOM 2476 C C . ASP A 1 304 ? 32.406 0.797 19.734 1 55.72 304 ASP A C 1
ATOM 2478 O O . ASP A 1 304 ? 33.625 1.067 19.812 1 55.72 304 ASP A O 1
ATOM 2482 N N . THR A 1 305 ? 31.719 1.011 18.75 1 53.12 305 THR A N 1
ATOM 2483 C CA . THR A 1 305 ? 32.312 1.693 17.609 1 53.12 305 THR A CA 1
ATOM 2484 C C . THR A 1 305 ? 32.562 3.164 17.938 1 53.12 305 THR A C 1
ATOM 2486 O O . THR A 1 305 ? 33.594 3.732 17.516 1 53.12 305 THR A O 1
ATOM 2489 N N . GLU A 1 306 ? 31.781 3.672 18.688 1 50.75 306 GLU A N 1
ATOM 2490 C CA . GLU A 1 306 ? 32.031 5.027 19.172 1 50.75 306 GLU A CA 1
ATOM 2491 C C . GLU A 1 306 ? 33.219 5.059 20.141 1 50.75 306 GLU A C 1
ATOM 2493 O O . GLU A 1 306 ? 34 5.996 20.109 1 50.75 306 GLU A O 1
ATOM 2498 N N . ASP A 1 307 ? 33.406 4.102 20.812 1 55.34 307 ASP A N 1
ATOM 2499 C CA . ASP A 1 307 ? 34.531 4.035 21.734 1 55.34 307 ASP A CA 1
ATOM 2500 C C . ASP A 1 307 ? 35.844 3.816 20.984 1 55.34 307 ASP A C 1
ATOM 2502 O O . ASP A 1 307 ? 36.906 4.305 21.391 1 55.34 307 ASP A O 1
ATOM 2506 N N . MET A 1 308 ? 35.781 3.104 19.969 1 50.53 308 MET A N 1
ATOM 2507 C CA . MET A 1 308 ? 37.031 2.895 19.234 1 50.53 308 MET A CA 1
ATOM 2508 C C . MET A 1 308 ? 37.438 4.16 18.484 1 50.53 308 MET A C 1
ATOM 2510 O O . MET A 1 308 ? 38.594 4.285 18.062 1 50.53 308 MET A O 1
ATOM 2514 N N . ARG A 1 309 ? 36.656 4.969 18.188 1 44.97 309 ARG A N 1
ATOM 2515 C CA . ARG A 1 309 ? 37 6.203 17.5 1 44.97 309 ARG A CA 1
ATOM 2516 C C . ARG A 1 309 ? 37.438 7.285 18.469 1 44.97 309 ARG A C 1
ATOM 2518 O O . ARG A 1 309 ? 37.938 8.344 18.062 1 44.97 309 ARG A O 1
ATOM 2525 N N . LYS A 1 310 ? 37.438 6.965 19.734 1 42.56 310 LYS A N 1
ATOM 2526 C CA . LYS A 1 310 ? 38.094 7.82 20.719 1 42.56 310 LYS A CA 1
ATOM 2527 C C . LYS A 1 310 ? 39.5 7.332 21.016 1 42.56 310 LYS A C 1
ATOM 2529 O O . LYS A 1 310 ? 39.75 6.129 21.125 1 42.56 310 LYS A O 1
ATOM 2534 N N . MET B 1 1 ? 15.227 13.141 27.062 1 18.89 1 MET B N 1
ATOM 2535 C CA . MET B 1 1 ? 15.641 14.039 26 1 18.89 1 MET B CA 1
ATOM 2536 C C . MET B 1 1 ? 15.875 13.273 24.703 1 18.89 1 MET B C 1
ATOM 2538 O O . MET B 1 1 ? 15.93 12.047 24.703 1 18.89 1 MET B O 1
ATOM 2542 N N . GLY B 1 2 ? 16.5 13.992 23.594 1 24.05 2 GLY B N 1
ATOM 2543 C CA . GLY B 1 2 ? 16.375 14.078 22.156 1 24.05 2 GLY B CA 1
ATOM 2544 C C . GLY B 1 2 ? 17.062 12.945 21.422 1 24.05 2 GLY B C 1
ATOM 2545 O O . GLY B 1 2 ? 18.281 12.992 21.188 1 24.05 2 GLY B O 1
ATOM 2546 N N . GLU B 1 3 ? 16.812 11.688 21.688 1 27.58 3 GLU B N 1
ATOM 2547 C CA . GLU B 1 3 ? 17.625 10.703 21 1 27.58 3 GLU B CA 1
ATOM 2548 C C . GLU B 1 3 ? 17.656 10.961 19.484 1 27.58 3 GLU B C 1
ATOM 2550 O O . GLU B 1 3 ? 16.594 11.047 18.859 1 27.58 3 GLU B O 1
ATOM 2555 N N . LEU B 1 4 ? 18.625 11.68 19.062 1 29.33 4 LEU B N 1
ATOM 2556 C CA . LEU B 1 4 ? 19.016 12.039 17.703 1 29.33 4 LEU B CA 1
ATOM 2557 C C . LEU B 1 4 ? 18.953 10.828 16.781 1 29.33 4 LEU B C 1
ATOM 2559 O O . LEU B 1 4 ? 19.422 9.742 17.141 1 29.33 4 LEU B O 1
ATOM 2563 N N . LEU B 1 5 ? 18.031 10.805 15.867 1 36.22 5 LEU B N 1
ATOM 2564 C CA . LEU B 1 5 ? 17.922 9.82 14.797 1 36.22 5 LEU B CA 1
ATOM 2565 C C . LEU B 1 5 ? 19.266 9.641 14.078 1 36.22 5 LEU B C 1
ATOM 2567 O O . LEU B 1 5 ? 19.844 10.609 13.586 1 36.22 5 LEU B O 1
ATOM 2571 N N . ASN B 1 6 ? 20.172 8.898 14.594 1 30.91 6 ASN B N 1
ATOM 2572 C CA . ASN B 1 6 ? 21.453 8.625 13.953 1 30.91 6 ASN B CA 1
ATOM 2573 C C . ASN B 1 6 ? 21.266 7.867 12.641 1 30.91 6 ASN B C 1
ATOM 2575 O O . ASN B 1 6 ? 20.859 6.703 12.641 1 30.91 6 ASN B O 1
ATOM 2579 N N . PHE B 1 7 ? 21.25 8.617 11.531 1 32.44 7 PHE B N 1
ATOM 2580 C CA . PHE B 1 7 ? 21.031 8.148 10.164 1 32.44 7 PHE B CA 1
ATOM 2581 C C . PHE B 1 7 ? 22.312 7.582 9.578 1 32.44 7 PHE B C 1
ATOM 2583 O O . PHE B 1 7 ? 22.359 7.227 8.398 1 32.44 7 PHE B O 1
ATOM 2590 N N . SER B 1 8 ? 23.438 7.512 10.203 1 29.03 8 SER B N 1
ATOM 2591 C CA . SER B 1 8 ? 24.703 7.34 9.5 1 29.03 8 SER B CA 1
ATOM 2592 C C . SER B 1 8 ? 24.812 5.945 8.898 1 29.03 8 SER B C 1
ATOM 2594 O O . SER B 1 8 ? 25.781 5.645 8.195 1 29.03 8 SER B O 1
ATOM 2596 N N . SER B 1 9 ? 24.453 4.953 9.461 1 29.64 9 SER B N 1
ATOM 2597 C CA . SER B 1 9 ? 25.062 3.748 8.914 1 29.64 9 SER B CA 1
ATOM 2598 C C . SER B 1 9 ? 24.438 3.373 7.57 1 29.64 9 SER B C 1
ATOM 2600 O O . SER B 1 9 ? 23.281 2.977 7.508 1 29.64 9 SER B O 1
ATOM 2602 N N . LYS B 1 10 ? 25.047 3.795 6.363 1 31.62 10 LYS B N 1
ATOM 2603 C CA . LYS B 1 10 ? 24.734 3.711 4.941 1 31.62 10 LYS B CA 1
ATOM 2604 C C . LYS B 1 10 ? 24.781 2.268 4.449 1 31.62 10 LYS B C 1
ATOM 2606 O O . LYS B 1 10 ? 24.766 2.014 3.244 1 31.62 10 LYS B O 1
ATOM 2611 N N . THR B 1 11 ? 25.234 1.23 5.125 1 30.84 11 THR B N 1
ATOM 2612 C CA . THR B 1 11 ? 25.453 0.014 4.352 1 30.84 11 THR B CA 1
ATOM 2613 C C . THR B 1 11 ? 24.172 -0.428 3.658 1 30.84 11 THR B C 1
ATOM 2615 O O . THR B 1 11 ? 23.062 -0.158 4.145 1 30.84 11 THR B O 1
ATOM 2618 N N . ASN B 1 12 ? 24.219 -0.993 2.408 1 35.97 12 ASN B N 1
ATOM 2619 C CA . ASN B 1 12 ? 23.281 -1.646 1.506 1 35.97 12 ASN B CA 1
ATOM 2620 C C . ASN B 1 12 ? 22.312 -2.551 2.264 1 35.97 12 ASN B C 1
ATOM 2622 O O . ASN B 1 12 ? 22.547 -3.754 2.389 1 35.97 12 ASN B O 1
ATOM 2626 N N . LEU B 1 13 ? 21.906 -2.168 3.223 1 35.72 13 LEU B N 1
ATOM 2627 C CA . LEU B 1 13 ? 21.156 -2.854 4.273 1 35.72 13 LEU B CA 1
ATOM 2628 C C . LEU B 1 13 ? 19.906 -3.498 3.713 1 35.72 13 LEU B C 1
ATOM 2630 O O . LEU B 1 13 ? 19.438 -4.516 4.234 1 35.72 13 LEU B O 1
ATOM 2634 N N . LEU B 1 14 ? 19.438 -2.924 2.686 1 39.09 14 LEU B N 1
ATOM 2635 C CA . LEU B 1 14 ? 18.109 -3.422 2.33 1 39.09 14 LEU B CA 1
ATOM 2636 C C . LEU B 1 14 ? 18.203 -4.848 1.8 1 39.09 14 LEU B C 1
ATOM 2638 O O . LEU B 1 14 ? 17.375 -5.695 2.15 1 39.09 14 LEU B O 1
ATOM 2642 N N . SER B 1 15 ? 19.078 -5.023 0.74 1 41.28 15 SER B N 1
ATOM 2643 C CA . SER B 1 15 ? 19.188 -6.359 0.163 1 41.28 15 SER B CA 1
ATOM 2644 C C . SER B 1 15 ? 19.609 -7.379 1.215 1 41.28 15 SER B C 1
ATOM 2646 O O . SER B 1 15 ? 19.156 -8.523 1.193 1 41.28 15 SER B O 1
ATOM 2648 N N . SER B 1 16 ? 20.547 -6.91 2.07 1 42.91 16 SER B N 1
ATOM 2649 C CA . SER B 1 16 ? 21.078 -7.797 3.094 1 42.91 16 SER B CA 1
ATOM 2650 C C . SER B 1 16 ? 20.047 -8.086 4.176 1 42.91 16 SER B C 1
ATOM 2652 O O . SER B 1 16 ? 20.25 -8.977 5.004 1 42.91 16 SER B O 1
ATOM 2654 N N . LEU B 1 17 ? 19.094 -7.328 4.07 1 45.25 17 LEU B N 1
ATOM 2655 C CA . LEU B 1 17 ? 18.156 -7.391 5.188 1 45.25 17 LEU B CA 1
ATOM 2656 C C . LEU B 1 17 ? 17.234 -8.602 5.055 1 45.25 17 LEU B C 1
ATOM 2658 O O . LEU B 1 17 ? 16.766 -9.141 6.059 1 45.25 17 LEU B O 1
ATOM 2662 N N . PHE B 1 18 ? 17.094 -8.992 3.697 1 51.81 18 PHE B N 1
ATOM 2663 C CA . PHE B 1 18 ? 16.156 -10.102 3.586 1 51.81 18 PHE B CA 1
ATOM 2664 C C . PHE B 1 18 ? 16.891 -11.438 3.67 1 51.81 18 PHE B C 1
ATOM 2666 O O . PHE B 1 18 ? 17.281 -12.008 2.646 1 51.81 18 PHE B O 1
ATOM 2673 N N . ASN B 1 19 ? 17.891 -11.492 4.363 1 51.66 19 ASN B N 1
ATOM 2674 C CA . ASN B 1 19 ? 18.469 -12.828 4.477 1 51.66 19 ASN B CA 1
ATOM 2675 C C . ASN B 1 19 ? 17.422 -13.867 4.855 1 51.66 19 ASN B C 1
ATOM 2677 O O . ASN B 1 19 ? 17.312 -14.25 6.023 1 51.66 19 ASN B O 1
ATOM 2681 N N . ILE B 1 20 ? 16.625 -14.047 3.857 1 61 20 ILE B N 1
ATOM 2682 C CA . ILE B 1 20 ? 15.602 -15.07 4.055 1 61 20 ILE B CA 1
ATOM 2683 C C . ILE B 1 20 ? 16.266 -16.453 4.148 1 61 20 ILE B C 1
ATOM 2685 O O . ILE B 1 20 ? 17.438 -16.594 3.84 1 61 20 ILE B O 1
ATOM 2689 N N . ASP B 1 21 ? 15.711 -17.234 4.746 1 63.81 21 ASP B N 1
ATOM 2690 C CA . ASP B 1 21 ? 16.156 -18.594 5.059 1 63.81 21 ASP B CA 1
ATOM 2691 C C . ASP B 1 21 ? 16.891 -19.219 3.869 1 63.81 21 ASP B C 1
ATOM 2693 O O . ASP B 1 21 ? 17.938 -19.828 4.031 1 63.81 21 ASP B O 1
ATOM 2697 N N . LEU B 1 22 ? 16.5 -18.859 2.697 1 71.25 22 LEU B N 1
ATOM 2698 C CA . LEU B 1 22 ? 17.062 -19.5 1.509 1 71.25 22 LEU B CA 1
ATOM 2699 C C . LEU B 1 22 ? 18.438 -18.922 1.184 1 71.25 22 LEU B C 1
ATOM 2701 O O . LEU B 1 22 ? 19.344 -19.656 0.79 1 71.25 22 LEU B O 1
ATOM 2705 N N . GLN B 1 23 ? 18.594 -17.656 1.388 1 72.44 23 GLN B N 1
ATOM 2706 C CA . GLN B 1 23 ? 19.859 -17 1.11 1 72.44 23 GLN B CA 1
ATOM 2707 C C . GLN B 1 23 ? 20.906 -17.344 2.166 1 72.44 23 GLN B C 1
ATOM 2709 O O . GLN B 1 23 ? 22.094 -17.406 1.874 1 72.44 23 GLN B O 1
ATOM 2714 N N . LEU B 1 24 ? 20.344 -17.609 3.316 1 64.25 24 LEU B N 1
ATOM 2715 C CA . LEU B 1 24 ? 21.234 -17.969 4.418 1 64.25 24 LEU B CA 1
ATOM 2716 C C . LEU B 1 24 ? 21.812 -19.359 4.215 1 64.25 24 LEU B C 1
ATOM 2718 O O . LEU B 1 24 ? 22.953 -19.625 4.602 1 64.25 24 LEU B O 1
ATOM 2722 N N . GLN B 1 25 ? 21.094 -20.219 3.633 1 70.25 25 GLN B N 1
ATOM 2723 C CA . GLN B 1 25 ? 21.562 -21.578 3.385 1 70.25 25 GLN B CA 1
ATOM 2724 C C . GLN B 1 25 ? 22.672 -21.609 2.346 1 70.25 25 GLN B C 1
ATOM 2726 O O . GLN B 1 25 ? 23.594 -22.422 2.441 1 70.25 25 GLN B O 1
ATOM 2731 N N . GLU B 1 26 ? 22.562 -20.703 1.354 1 74.56 26 GLU B N 1
ATOM 2732 C CA . GLU B 1 26 ? 23.562 -20.578 0.31 1 74.56 26 GLU B CA 1
ATOM 2733 C C . GLU B 1 26 ? 24 -19.109 0.14 1 74.56 26 GLU B C 1
ATOM 2735 O O . GLU B 1 26 ? 23.359 -18.359 -0.604 1 74.56 26 GLU B O 1
ATOM 2740 N N . SER B 1 27 ? 25.016 -18.812 0.808 1 72.44 27 SER B N 1
ATOM 2741 C CA . SER B 1 27 ? 25.391 -17.422 0.998 1 72.44 27 SER B CA 1
ATOM 2742 C C . SER B 1 27 ? 25.734 -16.75 -0.331 1 72.44 27 SER B C 1
ATOM 2744 O O . SER B 1 27 ? 25.406 -15.586 -0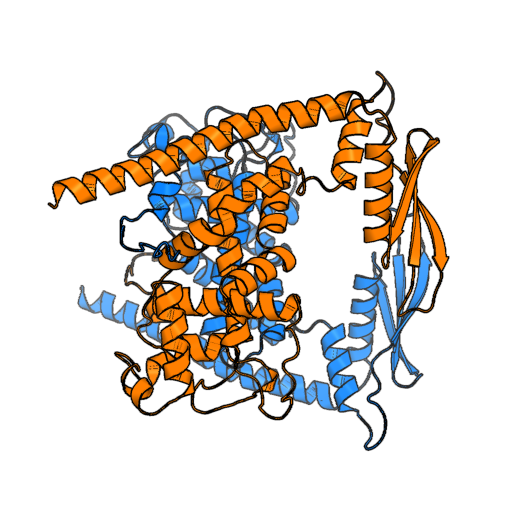.551 1 72.44 27 SER B O 1
ATOM 2746 N N . ASN B 1 28 ? 26.25 -17.516 -1.245 1 83.31 28 ASN B N 1
ATOM 2747 C CA . ASN B 1 28 ? 26.656 -16.859 -2.486 1 83.31 28 ASN B CA 1
ATOM 2748 C C . ASN B 1 28 ? 25.594 -17.031 -3.576 1 83.31 28 ASN B C 1
ATOM 2750 O O . ASN B 1 28 ? 25.109 -16.047 -4.141 1 83.31 28 ASN B O 1
ATOM 2754 N N . THR B 1 29 ? 25.328 -18.234 -3.898 1 91.75 29 THR B N 1
ATOM 2755 C CA . THR B 1 29 ? 24.328 -18.594 -4.902 1 91.75 29 THR B CA 1
ATOM 2756 C C . THR B 1 29 ? 23.828 -20.016 -4.691 1 91.75 29 THR B C 1
ATOM 2758 O O . THR B 1 29 ? 24.5 -20.828 -4.055 1 91.75 29 THR B O 1
ATOM 2761 N N . ASP B 1 30 ? 22.641 -20.312 -5.105 1 92.75 30 ASP B N 1
ATOM 2762 C CA . ASP B 1 30 ? 22.141 -21.672 -5.016 1 92.75 30 ASP B CA 1
ATOM 2763 C C . ASP B 1 30 ? 21.922 -22.281 -6.402 1 92.75 30 ASP B C 1
ATOM 2765 O O . ASP B 1 30 ? 21.188 -23.25 -6.555 1 92.75 30 ASP B O 1
ATOM 2769 N N . ARG B 1 31 ? 22.547 -21.719 -7.379 1 95 31 ARG B N 1
ATOM 2770 C CA . ARG B 1 31 ? 22.312 -22.109 -8.766 1 95 31 ARG B CA 1
ATOM 2771 C C . ARG B 1 31 ? 22.859 -23.5 -9.039 1 95 31 ARG B C 1
ATOM 2773 O O . ARG B 1 31 ? 22.5 -24.125 -10.039 1 95 31 ARG B O 1
ATOM 2780 N N . GLN B 1 32 ? 23.781 -24.016 -8.203 1 94.25 32 GLN B N 1
ATOM 2781 C CA . GLN B 1 32 ? 24.297 -25.375 -8.367 1 94.25 32 GLN B CA 1
ATOM 2782 C C . GLN B 1 32 ? 23.188 -26.406 -8.219 1 94.25 32 GLN B C 1
ATOM 2784 O O . GLN B 1 32 ? 23.297 -27.531 -8.727 1 94.25 32 GLN B O 1
ATOM 2789 N N . LEU B 1 33 ? 22.125 -26.031 -7.551 1 93.88 33 LEU B N 1
ATOM 2790 C CA . LEU B 1 33 ? 21.031 -26.953 -7.297 1 93.88 33 LEU B CA 1
ATOM 2791 C C . LEU B 1 33 ? 20.219 -27.203 -8.562 1 93.88 33 LEU B C 1
ATOM 2793 O O . LEU B 1 33 ? 19.438 -28.141 -8.633 1 93.88 33 LEU B O 1
ATOM 2797 N N . ILE B 1 34 ? 20.391 -26.391 -9.586 1 96.38 34 ILE B N 1
ATOM 2798 C CA . ILE B 1 34 ? 19.641 -26.484 -10.828 1 96.38 34 ILE B CA 1
ATOM 2799 C C . ILE B 1 34 ? 19.938 -27.828 -11.508 1 96.38 34 ILE B C 1
ATOM 2801 O O . ILE B 1 34 ? 19.047 -28.438 -12.109 1 96.38 34 ILE B O 1
ATOM 2805 N N . GLU B 1 35 ? 21.094 -28.266 -11.352 1 95.44 35 GLU B N 1
ATOM 2806 C CA . GLU B 1 35 ? 21.531 -29.484 -12.031 1 95.44 35 GLU B CA 1
ATOM 2807 C C . GLU B 1 35 ? 20.703 -30.703 -11.578 1 95.44 35 GLU B C 1
ATOM 2809 O O . GLU B 1 35 ? 20.453 -31.609 -12.367 1 95.44 35 GLU B O 1
ATOM 2814 N N . THR B 1 36 ? 20.266 -30.688 -10.414 1 94.44 36 THR B N 1
ATOM 2815 C CA . THR B 1 36 ? 19.641 -31.875 -9.859 1 94.44 36 THR B CA 1
ATOM 2816 C C . THR B 1 36 ? 18.141 -31.641 -9.633 1 94.44 36 THR B C 1
ATOM 2818 O O . THR B 1 36 ? 17.438 -32.531 -9.133 1 94.44 36 THR B O 1
ATOM 2821 N N . SER B 1 37 ? 17.641 -30.484 -9.93 1 94.5 37 SER B N 1
ATOM 2822 C CA . SER B 1 37 ? 16.234 -30.156 -9.641 1 94.5 37 SER B CA 1
ATOM 2823 C C . SER B 1 37 ? 15.469 -29.844 -10.914 1 94.5 37 SER B C 1
ATOM 2825 O O . SER B 1 37 ? 15.625 -28.75 -11.484 1 94.5 37 SER B O 1
ATOM 2827 N N . PRO B 1 38 ? 14.617 -30.703 -11.328 1 95.25 38 PRO B N 1
ATOM 2828 C CA . PRO B 1 38 ? 13.812 -30.438 -12.523 1 95.25 38 PRO B CA 1
ATOM 2829 C C . PRO B 1 38 ? 12.992 -29.156 -12.414 1 95.25 38 PRO B C 1
ATOM 2831 O O . PRO B 1 38 ? 12.797 -28.453 -13.406 1 95.25 38 PRO B O 1
ATOM 2834 N N . VAL B 1 39 ? 12.516 -28.875 -11.203 1 95 39 VAL B N 1
ATOM 2835 C CA . VAL B 1 39 ? 11.719 -27.672 -10.969 1 95 39 VAL B CA 1
ATOM 2836 C C . VAL B 1 39 ? 12.562 -26.438 -11.234 1 95 39 VAL B C 1
ATOM 2838 O O . VAL B 1 39 ? 12.125 -25.5 -11.914 1 95 39 VAL B O 1
ATOM 2841 N N . LEU B 1 40 ? 13.758 -26.438 -10.734 1 97 40 LEU B N 1
ATOM 2842 C CA . LEU B 1 40 ? 14.641 -25.297 -10.922 1 97 40 LEU B CA 1
ATOM 2843 C C . LEU B 1 40 ? 15.07 -25.172 -12.383 1 97 40 LEU B C 1
ATOM 2845 O O . LEU B 1 40 ? 15.234 -24.062 -12.891 1 97 40 LEU B O 1
ATOM 2849 N N . GLN B 1 41 ? 15.258 -26.312 -13.016 1 97.56 41 GLN B N 1
ATOM 2850 C CA . GLN B 1 41 ? 15.586 -26.297 -14.438 1 97.56 41 GLN B CA 1
ATOM 2851 C C . GLN B 1 41 ? 14.477 -25.641 -15.25 1 97.56 41 GLN B C 1
ATOM 2853 O O . GLN B 1 41 ? 14.75 -24.828 -16.141 1 97.56 41 GLN B O 1
ATOM 2858 N N . LYS B 1 42 ? 13.305 -25.969 -14.93 1 97.19 42 LYS B N 1
ATOM 2859 C CA . LYS B 1 42 ? 12.172 -25.375 -15.625 1 97.19 42 LYS B CA 1
ATOM 2860 C C . LYS B 1 42 ? 12.109 -23.875 -15.391 1 97.19 42 LYS B C 1
ATOM 2862 O O . LYS B 1 42 ? 11.797 -23.109 -16.312 1 97.19 42 LYS B O 1
ATOM 2867 N N . LEU B 1 43 ? 12.414 -23.453 -14.242 1 97.75 43 LEU B N 1
ATOM 2868 C CA . LEU B 1 43 ? 12.312 -22.047 -13.883 1 97.75 43 LEU B CA 1
ATOM 2869 C C . LEU B 1 43 ? 13.383 -21.219 -14.594 1 97.75 43 LEU B C 1
ATOM 2871 O O . LEU B 1 43 ? 13.25 -20 -14.727 1 97.75 43 LEU B O 1
ATOM 2875 N N . THR B 1 44 ? 14.461 -21.859 -15.008 1 97.56 44 THR B N 1
ATOM 2876 C CA . THR B 1 44 ? 15.461 -21.141 -15.789 1 97.56 44 THR B CA 1
ATOM 2877 C C . THR B 1 44 ? 14.898 -20.688 -17.125 1 97.56 44 THR B C 1
ATOM 2879 O O . THR B 1 44 ? 15.336 -19.688 -17.703 1 97.56 44 THR B O 1
ATOM 2882 N N . GLU B 1 45 ? 13.906 -21.422 -17.609 1 97.19 45 GLU B N 1
ATOM 2883 C CA . GLU B 1 45 ? 13.219 -21.016 -18.828 1 97.19 45 GLU B CA 1
ATOM 2884 C C . GLU B 1 45 ? 12.477 -19.703 -18.609 1 97.19 45 GLU B C 1
ATOM 2886 O O . GLU B 1 45 ? 12.422 -18.859 -19.516 1 97.19 45 GLU B O 1
ATOM 2891 N N . PHE B 1 46 ? 11.953 -19.531 -17.469 1 96.81 46 PHE B N 1
ATOM 2892 C CA . PHE B 1 46 ? 11.273 -18.281 -17.141 1 96.81 46 PHE B CA 1
ATOM 2893 C C . PHE B 1 46 ? 12.273 -17.141 -17.047 1 96.81 46 PHE B C 1
ATOM 2895 O O . PHE B 1 46 ? 12 -16.031 -17.516 1 96.81 46 PHE B O 1
ATOM 2902 N N . GLU B 1 47 ? 13.352 -17.453 -16.359 1 96.62 47 GLU B N 1
ATOM 2903 C CA . GLU B 1 47 ? 14.422 -16.453 -16.297 1 96.62 47 GLU B CA 1
ATOM 2904 C C . GLU B 1 47 ? 14.797 -15.969 -17.703 1 96.62 47 GLU B C 1
ATOM 2906 O O . GLU B 1 47 ? 14.961 -14.766 -17.906 1 96.62 47 GLU B O 1
ATOM 2911 N N . ASP B 1 48 ? 14.883 -16.922 -18.625 1 94.31 48 ASP B N 1
ATOM 2912 C CA . ASP B 1 48 ? 15.234 -16.594 -20 1 94.31 48 ASP B CA 1
ATOM 2913 C C . ASP B 1 48 ? 14.156 -15.727 -20.656 1 94.31 48 ASP B C 1
ATOM 2915 O O . ASP B 1 48 ? 14.469 -14.789 -21.391 1 94.31 48 ASP B O 1
ATOM 2919 N N . ALA B 1 49 ? 13.016 -16.031 -20.375 1 92 49 ALA B N 1
ATOM 2920 C CA . ALA B 1 49 ? 11.891 -15.328 -20.969 1 92 49 ALA B CA 1
ATOM 2921 C C . ALA B 1 49 ? 11.844 -13.875 -20.516 1 92 49 ALA B C 1
ATOM 2923 O O . ALA B 1 49 ? 11.516 -12.977 -21.297 1 92 49 ALA B O 1
ATOM 2924 N N . ILE B 1 50 ? 12.164 -13.617 -19.234 1 93.75 50 ILE B N 1
ATOM 2925 C CA . ILE B 1 50 ? 12.031 -12.266 -18.703 1 93.75 50 ILE B CA 1
ATOM 2926 C C . ILE B 1 50 ? 13.383 -11.555 -18.766 1 93.75 50 ILE B C 1
ATOM 2928 O O . ILE B 1 50 ? 13.461 -10.344 -18.562 1 93.75 50 ILE B O 1
ATOM 2932 N N . GLY B 1 51 ? 14.469 -12.281 -18.969 1 92.56 51 GLY B N 1
ATOM 2933 C CA . GLY B 1 51 ? 15.797 -11.703 -19.109 1 92.56 51 GLY B CA 1
ATOM 2934 C C . GLY B 1 51 ? 16.453 -11.367 -17.781 1 92.56 51 GLY B C 1
ATOM 2935 O O . GLY B 1 51 ? 17.156 -10.359 -17.672 1 92.56 51 GLY B O 1
ATOM 2936 N N . VAL B 1 52 ? 16.141 -12.109 -16.719 1 94.81 52 VAL B N 1
ATOM 2937 C CA . VAL B 1 52 ? 16.719 -11.883 -15.406 1 94.81 52 VAL B CA 1
ATOM 2938 C C . VAL B 1 52 ? 17.219 -13.203 -14.836 1 94.81 52 VAL B C 1
ATOM 2940 O O . VAL B 1 52 ? 16.469 -14.18 -14.75 1 94.81 52 VAL B O 1
ATOM 2943 N N . ILE B 1 53 ? 18.469 -13.227 -14.461 1 96.06 53 ILE B N 1
ATOM 2944 C CA . ILE B 1 53 ? 19.047 -14.406 -13.836 1 96.06 53 ILE B CA 1
ATOM 2945 C C . ILE B 1 53 ? 19.125 -14.203 -12.32 1 96.06 53 ILE B C 1
ATOM 2947 O O . ILE B 1 53 ? 19.828 -13.32 -11.836 1 96.06 53 ILE B O 1
ATOM 2951 N N . PHE B 1 54 ? 18.453 -15 -11.594 1 95.62 54 PHE B N 1
ATOM 2952 C CA . PHE B 1 54 ? 18.422 -14.906 -10.141 1 95.62 54 PHE B CA 1
ATOM 2953 C C . PHE B 1 54 ? 19.719 -15.445 -9.547 1 95.62 54 PHE B C 1
ATOM 2955 O O . PHE B 1 54 ? 20.234 -16.469 -10 1 95.62 54 PHE B O 1
ATOM 2962 N N . THR B 1 55 ? 20.234 -14.75 -8.57 1 95.06 55 THR B N 1
ATOM 2963 C CA . THR B 1 55 ? 21.359 -15.258 -7.785 1 95.06 55 THR B CA 1
ATOM 2964 C C . THR B 1 55 ? 20.938 -16.469 -6.965 1 95.06 55 THR B C 1
ATOM 2966 O O . THR B 1 55 ? 21.672 -17.453 -6.883 1 95.06 55 THR B O 1
ATOM 2969 N N . HIS B 1 56 ? 19.844 -16.422 -6.367 1 94.69 56 HIS B N 1
ATOM 2970 C CA . HIS B 1 56 ? 19.203 -17.531 -5.656 1 94.69 56 HIS B CA 1
ATOM 2971 C C . HIS B 1 56 ? 17.922 -17.953 -6.34 1 94.69 56 HIS B C 1
ATOM 2973 O O . HIS B 1 56 ? 16.859 -17.391 -6.082 1 94.69 56 HIS B O 1
ATOM 2979 N N . VAL B 1 57 ? 18.047 -18.984 -7.121 1 96.12 57 VAL B N 1
ATOM 2980 C CA . VAL B 1 57 ? 16.938 -19.406 -7.965 1 96.12 57 VAL B CA 1
ATOM 2981 C C . VAL B 1 57 ? 15.828 -20 -7.094 1 96.12 57 VAL B C 1
ATOM 2983 O O . VAL B 1 57 ? 14.656 -20 -7.484 1 96.12 57 VAL B O 1
ATOM 2986 N N . ARG B 1 58 ? 16.109 -20.391 -5.883 1 94.69 58 ARG B N 1
ATOM 2987 C CA . ARG B 1 58 ? 15.109 -20.938 -4.98 1 94.69 58 ARG B CA 1
ATOM 2988 C C . ARG B 1 58 ? 14.117 -19.875 -4.531 1 94.69 58 ARG B C 1
ATOM 2990 O O . ARG B 1 58 ? 12.984 -20.188 -4.172 1 94.69 58 ARG B O 1
ATOM 2997 N N . LEU B 1 59 ? 14.594 -18.609 -4.555 1 95.12 59 LEU B N 1
ATOM 2998 C CA . LEU B 1 59 ? 13.664 -17.531 -4.27 1 95.12 59 LEU B CA 1
ATOM 2999 C C . LEU B 1 59 ? 12.555 -17.469 -5.312 1 95.12 59 LEU B C 1
ATOM 3001 O O . LEU B 1 59 ? 11.383 -17.266 -4.969 1 95.12 59 LEU B O 1
ATOM 3005 N N . LEU B 1 60 ? 12.992 -17.656 -6.523 1 97.06 60 LEU B N 1
ATOM 3006 C CA . LEU B 1 60 ? 12.031 -17.703 -7.613 1 97.06 60 LEU B CA 1
ATOM 3007 C C . LEU B 1 60 ? 11.102 -18.906 -7.473 1 97.06 60 LEU B C 1
ATOM 3009 O O . LEU B 1 60 ? 9.891 -18.781 -7.656 1 97.06 60 LEU B O 1
ATOM 3013 N N . ALA B 1 61 ? 11.68 -19.984 -7.125 1 96.75 61 ALA B N 1
ATOM 3014 C CA . ALA B 1 61 ? 10.891 -21.203 -6.93 1 96.75 61 ALA B CA 1
ATOM 3015 C C . ALA B 1 61 ? 9.852 -21 -5.828 1 96.75 61 ALA B C 1
ATOM 3017 O O . ALA B 1 61 ? 8.695 -21.406 -5.977 1 96.75 61 ALA B O 1
ATOM 3018 N N . ARG B 1 62 ? 10.242 -20.422 -4.781 1 95 62 ARG B N 1
ATOM 3019 C CA . ARG B 1 62 ? 9.312 -20.188 -3.682 1 95 62 ARG B CA 1
ATOM 3020 C C . ARG B 1 62 ? 8.172 -19.266 -4.117 1 95 62 ARG B C 1
ATOM 3022 O O . ARG B 1 62 ? 7.016 -19.484 -3.744 1 95 62 ARG B O 1
ATOM 3029 N N . ALA B 1 63 ? 8.492 -18.234 -4.879 1 97.25 63 ALA B N 1
ATOM 3030 C CA . ALA B 1 63 ? 7.484 -17.297 -5.367 1 97.25 63 ALA B CA 1
ATOM 3031 C C . ALA B 1 63 ? 6.441 -18.016 -6.223 1 97.25 63 ALA B C 1
ATOM 3033 O O . ALA B 1 63 ? 5.281 -17.609 -6.273 1 97.25 63 ALA B O 1
ATOM 3034 N N . PHE B 1 64 ? 6.836 -19.141 -6.848 1 97.31 64 PHE B N 1
ATOM 3035 C CA . PHE B 1 64 ? 5.941 -19.844 -7.754 1 97.31 64 PHE B CA 1
ATOM 3036 C C . PHE B 1 64 ? 5.312 -21.047 -7.062 1 97.31 64 PHE B C 1
ATOM 3038 O O . PHE B 1 64 ? 4.586 -21.828 -7.691 1 97.31 64 PHE B O 1
ATOM 3045 N N . THR B 1 65 ? 5.586 -21.234 -5.781 1 94.31 65 THR B N 1
ATOM 3046 C CA . THR B 1 65 ? 5.012 -22.344 -5.02 1 94.31 65 THR B CA 1
ATOM 3047 C C . THR B 1 65 ? 3.691 -21.938 -4.379 1 94.31 65 THR B C 1
ATOM 3049 O O . THR B 1 65 ? 3.666 -21.078 -3.492 1 94.31 65 THR B O 1
ATOM 3052 N N . LEU B 1 66 ? 2.648 -22.516 -4.82 1 91.44 66 LEU B N 1
ATOM 3053 C CA . LEU B 1 66 ? 1.325 -22.188 -4.305 1 91.44 66 LEU B CA 1
ATOM 3054 C C . LEU B 1 66 ? 1.156 -22.672 -2.873 1 91.44 66 LEU B C 1
ATOM 3056 O O . LEU B 1 66 ? 1.865 -23.594 -2.438 1 91.44 66 LEU B O 1
ATOM 3060 N N . ARG B 1 67 ? 0.236 -22.125 -2.195 1 85.12 67 ARG B N 1
ATOM 3061 C CA . ARG B 1 67 ? 0.019 -22.391 -0.775 1 85.12 67 ARG B CA 1
ATOM 3062 C C . ARG B 1 67 ? -0.38 -23.828 -0.535 1 85.12 67 ARG B C 1
ATOM 3064 O O . ARG B 1 67 ? -0.096 -24.391 0.525 1 85.12 67 ARG B O 1
ATOM 3071 N N . THR B 1 68 ? -0.944 -24.438 -1.495 1 80.31 68 THR B N 1
ATOM 3072 C CA . THR B 1 68 ? -1.449 -25.797 -1.359 1 80.31 68 THR B CA 1
ATOM 3073 C C . THR B 1 68 ? -0.299 -26.797 -1.233 1 80.31 68 THR B C 1
ATOM 3075 O O . THR B 1 68 ? -0.497 -27.938 -0.794 1 80.31 68 THR B O 1
ATOM 3078 N N . VAL B 1 69 ? 0.882 -26.531 -1.701 1 81.56 69 VAL B N 1
ATOM 3079 C CA . VAL B 1 69 ? 2.043 -27.406 -1.657 1 81.56 69 VAL B CA 1
ATOM 3080 C C . VAL B 1 69 ? 2.525 -27.562 -0.216 1 81.56 69 VAL B C 1
ATOM 3082 O O . VAL B 1 69 ? 3.051 -28.609 0.163 1 81.56 69 VAL B O 1
ATOM 3085 N N . GLY B 1 70 ? 2.273 -26.688 0.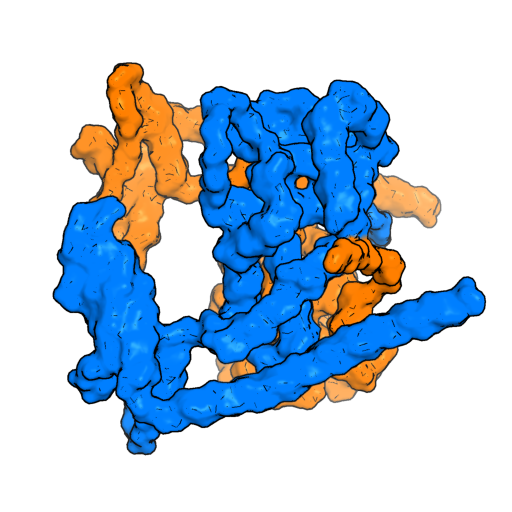735 1 68.88 70 GLY B N 1
ATOM 3086 C CA . GLY B 1 70 ? 2.768 -26.75 2.102 1 68.88 70 GLY B CA 1
ATOM 3087 C C . GLY B 1 70 ? 4.277 -26.641 2.195 1 68.88 70 GLY B C 1
ATOM 3088 O O . GLY B 1 70 ? 4.926 -26.125 1.279 1 68.88 70 GLY B O 1
ATOM 3089 N N . PHE B 1 71 ? 4.828 -27.094 3.273 1 73.69 71 PHE B N 1
ATOM 3090 C CA . PHE B 1 71 ? 6.266 -26.984 3.494 1 73.69 71 PHE B CA 1
ATOM 3091 C C . PHE B 1 71 ? 7.023 -28.016 2.65 1 73.69 71 PHE B C 1
ATOM 3093 O O . PHE B 1 71 ? 6.594 -29.156 2.527 1 73.69 71 PHE B O 1
ATOM 3100 N N . ASN B 1 72 ? 8.086 -27.594 1.987 1 77.69 72 ASN B N 1
ATOM 3101 C CA . ASN B 1 72 ? 8.992 -28.453 1.223 1 77.69 72 ASN B CA 1
ATOM 3102 C C . ASN B 1 72 ? 10.438 -27.984 1.355 1 77.69 72 ASN B C 1
ATOM 3104 O O . ASN B 1 72 ? 10.695 -26.812 1.657 1 77.69 72 ASN B O 1
ATOM 3108 N N . HIS B 1 73 ? 11.336 -28.828 1.103 1 78.75 73 HIS B N 1
ATOM 3109 C CA . HIS B 1 73 ? 12.742 -28.547 1.385 1 78.75 73 HIS B CA 1
ATOM 3110 C C . HIS B 1 73 ? 13.367 -27.703 0.283 1 78.75 73 HIS B C 1
ATOM 3112 O O . HIS B 1 73 ? 14.398 -27.047 0.498 1 78.75 73 HIS B O 1
ATOM 3118 N N . LEU B 1 74 ? 12.797 -27.766 -0.815 1 87.38 74 LEU B N 1
ATOM 3119 C CA . LEU B 1 74 ? 13.375 -27.016 -1.926 1 87.38 74 LEU B CA 1
ATOM 3120 C C . LEU B 1 74 ? 13.172 -25.516 -1.738 1 87.38 74 LEU B C 1
ATOM 3122 O O . LEU B 1 74 ? 14.117 -24.734 -1.854 1 87.38 74 LEU B O 1
ATOM 3126 N N . THR B 1 75 ? 11.953 -25.125 -1.34 1 89.31 75 THR B N 1
ATOM 3127 C CA . THR B 1 75 ? 11.617 -23.719 -1.282 1 89.31 75 THR B CA 1
ATOM 3128 C C . THR B 1 75 ? 11.398 -23.266 0.161 1 89.31 75 THR B C 1
ATOM 3130 O O . THR B 1 75 ? 11.219 -22.078 0.428 1 89.31 75 THR B O 1
ATOM 3133 N N . LEU B 1 76 ? 11.406 -24.141 1.101 1 80.75 76 LEU B N 1
ATOM 3134 C CA . LEU B 1 76 ? 11.227 -23.891 2.523 1 80.75 76 LEU B CA 1
ATOM 3135 C C . LEU B 1 76 ? 9.922 -23.141 2.779 1 80.75 76 LEU B C 1
ATOM 3137 O O . LEU B 1 76 ? 9.875 -22.219 3.604 1 80.75 76 LEU B O 1
ATOM 3141 N N . GLY B 1 77 ? 8.945 -23.438 1.964 1 81.94 77 GLY B N 1
ATOM 3142 C CA . GLY B 1 77 ? 7.633 -22.828 2.146 1 81.94 77 GLY B CA 1
ATOM 3143 C C . GLY B 1 77 ? 6.961 -22.453 0.838 1 81.94 77 GLY B C 1
ATOM 3144 O O . GLY B 1 77 ? 7.363 -22.922 -0.228 1 81.94 77 GLY B O 1
ATOM 3145 N N . HIS B 1 78 ? 5.875 -21.719 0.915 1 88.94 78 HIS B N 1
ATOM 3146 C CA . HIS B 1 78 ? 5.094 -21.312 -0.246 1 88.94 78 HIS B CA 1
ATOM 3147 C C . HIS B 1 78 ? 5.109 -19.797 -0.415 1 88.94 78 HIS B C 1
ATOM 3149 O O . HIS B 1 78 ? 5.875 -19.109 0.257 1 88.94 78 HIS B O 1
ATOM 3155 N N . ASN B 1 79 ? 4.309 -19.25 -1.3 1 93.62 79 ASN B N 1
ATOM 3156 C CA . ASN B 1 79 ? 4.547 -17.891 -1.794 1 93.62 79 ASN B CA 1
ATOM 3157 C C . ASN B 1 79 ? 3.719 -16.875 -1.032 1 93.62 79 ASN B C 1
ATOM 3159 O O . ASN B 1 79 ? 3.805 -15.672 -1.307 1 93.62 79 ASN B O 1
ATOM 3163 N N . GLN B 1 80 ? 3.045 -17.203 0.036 1 90.62 80 GLN B N 1
ATOM 3164 C CA . GLN B 1 80 ? 2.084 -16.312 0.666 1 90.62 80 GLN B CA 1
ATOM 3165 C C . GLN B 1 80 ? 2.785 -15.109 1.294 1 90.62 80 GLN B C 1
ATOM 3167 O O . GLN B 1 80 ? 2.338 -13.969 1.139 1 90.62 80 GLN B O 1
ATOM 3172 N N . ARG B 1 81 ? 3.805 -15.344 1.986 1 89.75 81 ARG B N 1
ATOM 3173 C CA . ARG B 1 81 ? 4.52 -14.234 2.615 1 89.75 81 ARG B CA 1
ATOM 3174 C C . ARG B 1 81 ? 5.152 -13.328 1.566 1 89.75 81 ARG B C 1
ATOM 3176 O O . ARG B 1 81 ? 5.242 -12.117 1.763 1 89.75 81 ARG B O 1
ATOM 3183 N N . MET B 1 82 ? 5.582 -13.953 0.478 1 94.56 82 MET B N 1
ATOM 3184 C CA . MET B 1 82 ? 6.152 -13.18 -0.622 1 94.56 82 MET B CA 1
ATOM 3185 C C . MET B 1 82 ? 5.086 -12.32 -1.288 1 94.56 82 MET B C 1
ATOM 3187 O O . MET B 1 82 ? 5.367 -11.203 -1.726 1 94.56 82 MET B O 1
ATOM 3191 N N . GLU B 1 83 ? 3.877 -12.93 -1.356 1 95.25 83 GLU B N 1
ATOM 3192 C CA . GLU B 1 83 ? 2.744 -12.156 -1.858 1 95.25 83 GLU B CA 1
ATOM 3193 C C . GLU B 1 83 ? 2.535 -10.883 -1.038 1 95.25 83 GLU B C 1
ATOM 3195 O O . GLU B 1 83 ? 2.312 -9.805 -1.597 1 95.25 83 GLU B O 1
ATOM 3200 N N . PHE B 1 84 ? 2.645 -11.055 0.197 1 94.25 84 PHE B N 1
ATOM 3201 C CA . PHE B 1 84 ? 2.488 -9.953 1.143 1 94.25 84 PHE B CA 1
ATOM 3202 C C . PHE B 1 84 ? 3.512 -8.859 0.871 1 94.25 84 PHE B C 1
ATOM 3204 O O . PHE B 1 84 ? 3.158 -7.68 0.789 1 94.25 84 PHE B O 1
ATOM 3211 N N . LEU B 1 85 ? 4.695 -9.203 0.715 1 96 85 LEU B N 1
ATOM 3212 C CA . LEU B 1 85 ? 5.773 -8.266 0.433 1 96 85 LEU B CA 1
ATOM 3213 C C . LEU B 1 85 ? 5.629 -7.672 -0.966 1 96 85 LEU B C 1
ATOM 3215 O O . LEU B 1 85 ? 5.738 -6.457 -1.146 1 96 85 LEU B O 1
ATOM 3219 N N . GLY B 1 86 ? 5.367 -8.5 -1.922 1 97.81 86 GLY B N 1
ATOM 3220 C CA . GLY B 1 86 ? 5.258 -8.078 -3.311 1 97.81 86 GLY B CA 1
ATOM 3221 C C . GLY B 1 86 ? 4.16 -7.059 -3.539 1 97.81 86 GLY B C 1
ATOM 3222 O O . GLY B 1 86 ? 4.32 -6.137 -4.344 1 97.81 86 GLY B O 1
ATOM 3223 N N . ASP B 1 87 ? 3.094 -7.223 -2.873 1 96.5 87 ASP B N 1
ATOM 3224 C CA . ASP B 1 87 ? 1.981 -6.285 -2.982 1 96.5 87 ASP B CA 1
ATOM 3225 C C . ASP B 1 87 ? 2.418 -4.867 -2.615 1 96.5 87 ASP B C 1
ATOM 3227 O O . ASP B 1 87 ? 2.125 -3.914 -3.338 1 96.5 87 ASP B O 1
ATOM 3231 N N . SER B 1 88 ? 3.123 -4.754 -1.502 1 96.56 88 SER B N 1
ATOM 3232 C CA . SER B 1 88 ? 3.559 -3.443 -1.028 1 96.56 88 SER B CA 1
ATOM 3233 C C . SER B 1 88 ? 4.594 -2.834 -1.969 1 96.56 88 SER B C 1
ATOM 3235 O O . SER B 1 88 ? 4.609 -1.619 -2.18 1 96.56 88 SER B O 1
ATOM 3237 N N . ILE B 1 89 ? 5.43 -3.67 -2.486 1 96.81 89 ILE B N 1
ATOM 3238 C CA . ILE B 1 89 ? 6.453 -3.191 -3.408 1 96.81 89 ILE B CA 1
ATOM 3239 C C . ILE B 1 89 ? 5.797 -2.652 -4.676 1 96.81 89 ILE B C 1
ATOM 3241 O O . ILE B 1 89 ? 6.129 -1.56 -5.141 1 96.81 89 ILE B O 1
ATOM 3245 N N . MET B 1 90 ? 4.898 -3.422 -5.203 1 97 90 MET B N 1
ATOM 3246 C CA . MET B 1 90 ? 4.195 -3.018 -6.418 1 97 90 MET B CA 1
ATOM 3247 C C . MET B 1 90 ? 3.455 -1.7 -6.207 1 97 90 MET B C 1
ATOM 3249 O O . MET B 1 90 ? 3.461 -0.833 -7.082 1 97 90 MET B O 1
ATOM 3253 N N . GLN B 1 91 ? 2.854 -1.574 -5.051 1 96.44 91 GLN B N 1
ATOM 3254 C CA . GLN B 1 91 ? 2.119 -0.357 -4.719 1 96.44 91 GLN B CA 1
ATOM 3255 C C . GLN B 1 91 ? 3.049 0.852 -4.676 1 96.44 91 GLN B C 1
ATOM 3257 O O . GLN B 1 91 ? 2.715 1.918 -5.195 1 96.44 91 GLN B O 1
ATOM 3262 N N . LEU B 1 92 ? 4.137 0.685 -4.078 1 96.44 92 LEU B N 1
ATOM 3263 C CA . LEU B 1 92 ? 5.082 1.792 -3.973 1 96.44 92 LEU B CA 1
ATOM 3264 C C . LEU B 1 92 ? 5.59 2.203 -5.348 1 96.44 92 LEU B C 1
ATOM 3266 O O . LEU B 1 92 ? 5.625 3.393 -5.672 1 96.44 92 LEU B O 1
ATOM 3270 N N . VAL B 1 93 ? 5.949 1.21 -6.141 1 95.88 93 VAL B N 1
ATOM 3271 C CA . VAL B 1 93 ? 6.531 1.502 -7.445 1 95.88 93 VAL B CA 1
ATOM 3272 C C . VAL B 1 93 ? 5.488 2.172 -8.336 1 95.88 93 VAL B C 1
ATOM 3274 O O . VAL B 1 93 ? 5.797 3.125 -9.055 1 95.88 93 VAL B O 1
ATOM 3277 N N . ALA B 1 94 ? 4.301 1.665 -8.297 1 95.25 94 ALA B N 1
ATOM 3278 C CA . ALA B 1 94 ? 3.217 2.297 -9.047 1 95.25 94 ALA B CA 1
ATOM 3279 C C . ALA B 1 94 ? 2.973 3.723 -8.562 1 95.25 94 ALA B C 1
ATOM 3281 O O . ALA B 1 94 ? 2.781 4.637 -9.367 1 95.25 94 ALA B O 1
ATOM 3282 N N . THR B 1 95 ? 2.967 3.889 -7.246 1 95 95 THR B N 1
ATOM 3283 C CA . THR B 1 95 ? 2.768 5.203 -6.645 1 95 95 THR B CA 1
ATOM 3284 C C . THR B 1 95 ? 3.855 6.172 -7.098 1 95 95 THR B C 1
ATOM 3286 O O . THR B 1 95 ? 3.562 7.309 -7.473 1 95 95 THR B O 1
ATOM 3289 N N . GLU B 1 96 ? 5.023 5.699 -7.07 1 92.75 96 GLU B N 1
ATOM 3290 C CA . GLU B 1 96 ? 6.145 6.531 -7.5 1 92.75 96 GLU B CA 1
ATOM 3291 C C . GLU B 1 96 ? 5.992 6.953 -8.961 1 92.75 96 GLU B C 1
ATOM 3293 O O . GLU B 1 96 ? 6.195 8.117 -9.297 1 92.75 96 GLU B O 1
ATOM 3298 N N . TYR B 1 97 ? 5.684 6.012 -9.75 1 90.62 97 TYR B N 1
ATOM 3299 C CA . TYR B 1 97 ? 5.52 6.289 -11.172 1 90.62 97 TYR B CA 1
ATOM 3300 C C . TYR B 1 97 ? 4.445 7.348 -11.398 1 90.62 97 TYR B C 1
ATOM 3302 O O . TYR B 1 97 ? 4.664 8.312 -12.133 1 90.62 97 TYR B O 1
ATOM 3310 N N . LEU B 1 98 ? 3.314 7.195 -10.789 1 87.44 98 LEU B N 1
ATOM 3311 C CA . LEU B 1 98 ? 2.193 8.109 -10.961 1 87.44 98 LEU B CA 1
ATOM 3312 C C . LEU B 1 98 ? 2.525 9.492 -10.398 1 87.44 98 LEU B C 1
ATOM 3314 O O . LEU B 1 98 ? 2.17 10.508 -10.992 1 87.44 98 LEU B O 1
ATOM 3318 N N . PHE B 1 99 ? 3.186 9.477 -9.258 1 89 99 PHE B N 1
ATOM 3319 C CA . PHE B 1 99 ? 3.584 10.719 -8.609 1 89 99 PHE B CA 1
ATOM 3320 C C . PHE B 1 99 ? 4.484 11.547 -9.523 1 89 99 PHE B C 1
ATOM 3322 O O . PHE B 1 99 ? 4.336 12.766 -9.609 1 89 99 PHE B O 1
ATOM 3329 N N . ILE B 1 100 ? 5.32 10.891 -10.219 1 82.75 100 ILE B N 1
ATOM 3330 C CA . ILE B 1 100 ? 6.332 11.547 -11.039 1 82.75 100 ILE B CA 1
ATOM 3331 C C . ILE B 1 100 ? 5.734 11.93 -12.391 1 82.75 100 ILE B C 1
ATOM 3333 O O . ILE B 1 100 ? 5.938 13.047 -12.875 1 82.75 100 ILE B O 1
ATOM 3337 N N . HIS B 1 101 ? 4.977 11.102 -12.969 1 78 101 HIS B N 1
ATOM 3338 C CA . HIS B 1 101 ? 4.602 11.266 -14.367 1 78 101 HIS B CA 1
ATOM 3339 C C . HIS B 1 101 ? 3.232 11.93 -14.5 1 78 101 HIS B C 1
ATOM 3341 O O . HIS B 1 101 ? 2.84 12.344 -15.594 1 78 101 HIS B O 1
ATOM 3347 N N . PHE B 1 102 ? 2.564 12.078 -13.391 1 76.44 102 PHE B N 1
ATOM 3348 C CA . PHE B 1 102 ? 1.273 12.758 -13.406 1 76.44 102 PHE B CA 1
ATOM 3349 C C . PHE B 1 102 ? 1.234 13.867 -12.359 1 76.44 102 PHE B C 1
ATOM 3351 O O . PHE B 1 102 ? 0.387 13.852 -11.469 1 76.44 102 PHE B O 1
ATOM 3358 N N . PRO B 1 103 ? 2.078 14.875 -12.523 1 73.25 103 PRO B N 1
ATOM 3359 C CA . PRO B 1 103 ? 2.268 15.914 -11.508 1 73.25 103 PRO B CA 1
ATOM 3360 C C . PRO B 1 103 ? 1.036 16.797 -11.336 1 73.25 103 PRO B C 1
ATOM 3362 O O . PRO B 1 103 ? 0.852 17.406 -10.281 1 73.25 103 PRO B O 1
ATOM 3365 N N . ASP B 1 104 ? 0.168 16.797 -12.266 1 65.19 104 ASP B N 1
ATOM 3366 C CA . ASP B 1 104 ? -0.966 17.719 -12.211 1 65.19 104 ASP B CA 1
ATOM 3367 C C . ASP B 1 104 ? -2.209 17.031 -11.664 1 65.19 104 ASP B C 1
ATOM 3369 O O . ASP B 1 104 ? -3.26 17.656 -11.508 1 65.19 104 ASP B O 1
ATOM 3373 N N . HIS B 1 105 ? -2.088 15.781 -11.398 1 68.38 105 HIS B N 1
ATOM 3374 C CA . HIS B 1 105 ? -3.229 15.039 -10.867 1 68.38 105 HIS B CA 1
ATOM 3375 C C . HIS B 1 105 ? -3.26 15.086 -9.344 1 68.38 105 HIS B C 1
ATOM 3377 O O . HIS B 1 105 ? -2.215 14.984 -8.695 1 68.38 105 HIS B O 1
ATOM 3383 N N . HIS B 1 106 ? -4.449 15.312 -8.805 1 72.5 106 HIS B N 1
ATOM 3384 C CA . HIS B 1 106 ? -4.586 15.336 -7.355 1 72.5 106 HIS B CA 1
ATOM 3385 C C . HIS B 1 106 ? -4.59 13.922 -6.781 1 72.5 106 HIS B C 1
ATOM 3387 O O . HIS B 1 106 ? -4.754 12.945 -7.52 1 72.5 106 HIS B O 1
ATOM 3393 N N . GLU B 1 107 ? -4.562 13.82 -5.473 1 77.19 107 GLU B N 1
ATOM 3394 C CA . GLU B 1 107 ? -4.414 12.57 -4.734 1 77.19 107 GLU B CA 1
ATOM 3395 C C . GLU B 1 107 ? -5.523 11.586 -5.086 1 77.19 107 GLU B C 1
ATOM 3397 O O . GLU B 1 107 ? -5.266 10.398 -5.273 1 77.19 107 GLU B O 1
ATOM 3402 N N . GLY B 1 108 ? -6.754 12.07 -5.16 1 75.31 108 GLY B N 1
ATOM 3403 C CA . GLY B 1 108 ? -7.883 11.211 -5.488 1 75.31 108 GLY B CA 1
ATOM 3404 C C . GLY B 1 108 ? -7.738 10.523 -6.828 1 75.31 108 GLY B C 1
ATOM 3405 O O . GLY B 1 108 ? -7.98 9.32 -6.945 1 75.31 108 GLY B O 1
ATOM 3406 N N . HIS B 1 109 ? -7.285 11.25 -7.766 1 73.62 109 HIS B N 1
ATOM 3407 C CA . HIS B 1 109 ? -7.07 10.695 -9.102 1 73.62 109 HIS B CA 1
ATOM 3408 C C . HIS B 1 109 ? -5.914 9.703 -9.109 1 73.62 109 HIS B C 1
ATOM 3410 O O . HIS B 1 109 ? -5.996 8.656 -9.75 1 73.62 109 HIS B O 1
ATOM 3416 N N . LEU B 1 110 ? -4.852 10.094 -8.453 1 82.06 110 LEU B N 1
ATOM 3417 C CA . LEU B 1 110 ? -3.686 9.219 -8.383 1 82.06 110 LEU B CA 1
ATOM 3418 C C . LEU B 1 110 ? -4.051 7.887 -7.738 1 82.06 110 LEU B C 1
ATOM 3420 O O . LEU B 1 110 ? -3.6 6.832 -8.188 1 82.06 110 LEU B O 1
ATOM 3424 N N . THR B 1 111 ? -4.914 7.945 -6.754 1 83.88 111 THR B N 1
ATOM 3425 C CA . THR B 1 111 ? -5.363 6.738 -6.07 1 83.88 111 THR B CA 1
ATOM 3426 C C . THR B 1 111 ? -6.16 5.844 -7.016 1 83.88 111 THR B C 1
ATOM 3428 O O . THR B 1 111 ? -5.957 4.629 -7.051 1 83.88 111 THR B O 1
ATOM 3431 N N . LEU B 1 112 ? -7.004 6.449 -7.809 1 77.81 112 LEU B N 1
ATOM 3432 C CA . LEU B 1 112 ? -7.82 5.711 -8.766 1 77.81 112 LEU B CA 1
ATOM 3433 C C . LEU B 1 112 ? -6.949 5.07 -9.844 1 77.81 112 LEU B C 1
ATOM 3435 O O . LEU B 1 112 ? -7.145 3.904 -10.188 1 77.81 112 LEU B O 1
ATOM 3439 N N . LEU B 1 113 ? -5.98 5.84 -10.328 1 80.81 113 LEU B N 1
ATOM 3440 C CA . LEU B 1 113 ? -5.082 5.328 -11.352 1 80.81 113 LEU B CA 1
ATOM 3441 C C . LEU B 1 113 ? -4.25 4.164 -10.82 1 80.81 113 LEU B C 1
ATOM 3443 O O . LEU B 1 113 ? -4.07 3.16 -11.516 1 80.81 113 LEU B O 1
ATOM 3447 N N . ARG B 1 114 ? -3.73 4.324 -9.609 1 90.62 114 ARG B N 1
ATOM 3448 C CA . ARG B 1 114 ? -2.949 3.254 -9 1 90.62 114 ARG B CA 1
ATOM 3449 C C . ARG B 1 114 ? -3.775 1.978 -8.875 1 90.62 114 ARG B C 1
ATOM 3451 O O . ARG B 1 114 ? -3.314 0.895 -9.242 1 90.62 114 ARG B O 1
ATOM 3458 N N . SER B 1 115 ? -5.027 2.127 -8.367 1 84.62 115 SER B N 1
ATOM 3459 C CA . SER B 1 115 ? -5.906 0.978 -8.18 1 84.62 115 SER B CA 1
ATOM 3460 C C . SER B 1 115 ? -6.199 0.279 -9.5 1 84.62 115 SER B C 1
ATOM 3462 O O . SER B 1 115 ? -6.293 -0.95 -9.555 1 84.62 115 SER B O 1
ATOM 3464 N N . SER B 1 116 ? -6.348 1.038 -10.492 1 80.19 116 SER B N 1
ATOM 3465 C CA . SER B 1 116 ? -6.621 0.475 -11.812 1 80.19 116 SER B CA 1
ATOM 3466 C C . SER B 1 116 ? -5.406 -0.258 -12.367 1 80.19 116 SER B C 1
ATOM 3468 O O . SER B 1 116 ? -5.543 -1.283 -13.039 1 80.19 116 SER B O 1
ATOM 3470 N N . LEU B 1 117 ? -4.27 0.256 -12.086 1 87.25 117 LEU B N 1
ATOM 3471 C CA . LEU B 1 117 ? -3.021 -0.253 -12.641 1 87.25 117 LEU B CA 1
ATOM 3472 C C . LEU B 1 117 ? -2.621 -1.562 -11.969 1 87.25 117 LEU B C 1
ATOM 3474 O O . LEU B 1 117 ? -2.088 -2.463 -12.617 1 87.25 117 LEU B O 1
ATOM 3478 N N . VAL B 1 118 ? -2.855 -1.651 -10.609 1 92.38 118 VAL B N 1
ATOM 3479 C CA . VAL B 1 118 ? -2.279 -2.781 -9.891 1 92.38 118 VAL B CA 1
ATOM 3480 C C . VAL B 1 118 ? -3.396 -3.658 -9.328 1 92.38 118 VAL B C 1
ATOM 3482 O O . VAL B 1 118 ? -3.182 -4.414 -8.375 1 92.38 118 VAL B O 1
ATOM 3485 N N . ASN B 1 119 ? -4.586 -3.562 -9.93 1 88 119 ASN B N 1
ATOM 3486 C CA . ASN B 1 119 ? -5.656 -4.43 -9.453 1 88 119 ASN B CA 1
ATOM 3487 C C . ASN B 1 119 ? -5.426 -5.883 -9.852 1 88 119 ASN B C 1
ATOM 3489 O O . ASN B 1 119 ? -4.531 -6.172 -10.656 1 88 119 ASN B O 1
ATOM 3493 N N . ASN B 1 120 ? -6.176 -6.773 -9.297 1 90.31 120 ASN B N 1
ATOM 3494 C CA . ASN B 1 120 ? -5.98 -8.203 -9.5 1 90.31 120 ASN B CA 1
ATOM 3495 C C . ASN B 1 120 ? -6.168 -8.594 -10.969 1 90.31 120 ASN B C 1
ATOM 3497 O O . ASN B 1 120 ? -5.469 -9.469 -11.477 1 90.31 120 ASN B O 1
ATOM 3501 N N . ARG B 1 121 ? -7.039 -7.969 -11.617 1 87.38 121 ARG B N 1
ATOM 3502 C CA . ARG B 1 121 ? -7.312 -8.297 -13.016 1 87.38 121 ARG B CA 1
ATOM 3503 C C . ARG B 1 121 ? -6.117 -7.961 -13.898 1 87.38 121 ARG B C 1
ATOM 3505 O O . ARG B 1 121 ? -5.699 -8.773 -14.727 1 87.38 121 ARG B O 1
ATOM 3512 N N . THR B 1 122 ? -5.609 -6.758 -13.742 1 89.69 122 THR B N 1
ATOM 3513 C CA . THR B 1 122 ? -4.445 -6.34 -14.516 1 89.69 122 THR B CA 1
ATOM 3514 C C . THR B 1 122 ? -3.242 -7.223 -14.195 1 89.69 122 THR B C 1
ATOM 3516 O O . THR B 1 122 ? -2.506 -7.629 -15.102 1 89.69 122 THR B O 1
ATOM 3519 N N . GLN B 1 123 ? -3.061 -7.512 -12.938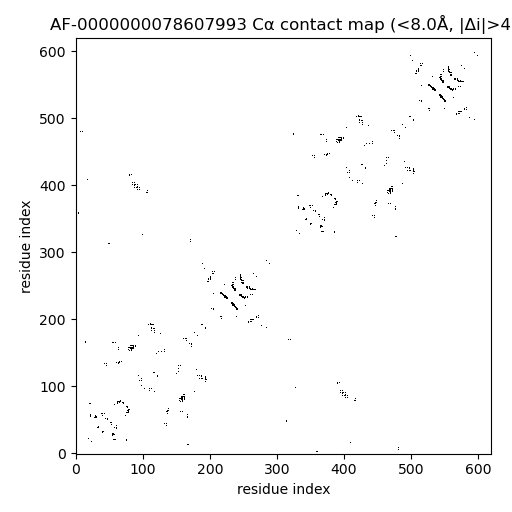 1 95.56 123 GLN B N 1
ATOM 3520 C CA . GLN B 1 123 ? -1.954 -8.367 -12.523 1 95.56 123 GLN B CA 1
ATOM 3521 C C . GLN B 1 123 ? -2.074 -9.758 -13.141 1 95.56 123 GLN B C 1
ATOM 3523 O O . GLN B 1 123 ? -1.085 -10.328 -13.602 1 95.56 123 GLN B O 1
ATOM 3528 N N . ALA B 1 124 ? -3.293 -10.289 -13.125 1 94.75 124 ALA B N 1
ATOM 3529 C CA . ALA B 1 124 ? -3.531 -11.609 -13.703 1 94.75 124 ALA B CA 1
ATOM 3530 C C . ALA B 1 124 ? -3.244 -11.609 -15.203 1 94.75 124 ALA B C 1
ATOM 3532 O O . ALA B 1 124 ? -2.666 -12.562 -15.734 1 94.75 124 ALA B O 1
ATOM 3533 N N . LYS B 1 125 ? -3.605 -10.562 -15.875 1 93 125 LYS B N 1
ATOM 3534 C CA . LYS B 1 125 ? -3.348 -10.445 -17.312 1 93 125 LYS B CA 1
ATOM 3535 C C . LYS B 1 125 ? -1.85 -10.445 -17.594 1 93 125 LYS B C 1
ATOM 3537 O O . LYS B 1 125 ? -1.389 -11.141 -18.516 1 93 125 LYS B O 1
ATOM 3542 N N . VAL B 1 126 ? -1.12 -9.695 -16.844 1 94.88 126 VAL B N 1
ATOM 3543 C CA . VAL B 1 126 ? 0.328 -9.633 -17.016 1 94.88 126 VAL B CA 1
ATOM 3544 C C . VAL B 1 126 ? 0.941 -11 -16.734 1 94.88 126 VAL B C 1
ATOM 3546 O O . VAL B 1 126 ? 1.816 -11.461 -17.484 1 94.88 126 VAL B O 1
ATOM 3549 N N . ALA B 1 127 ? 0.494 -11.664 -15.68 1 96.88 127 ALA B N 1
ATOM 3550 C CA . ALA B 1 127 ? 0.993 -12.992 -15.32 1 96.88 127 ALA B CA 1
ATOM 3551 C C . ALA B 1 127 ? 0.749 -13.984 -16.453 1 96.88 127 ALA B C 1
ATOM 3553 O O . ALA B 1 127 ? 1.632 -14.781 -16.797 1 96.88 127 ALA B O 1
ATOM 3554 N N . GLU B 1 128 ? -0.398 -13.922 -17.016 1 94.69 128 GLU B N 1
ATOM 3555 C CA . GLU B 1 128 ? -0.758 -14.812 -18.109 1 94.69 128 GLU B CA 1
ATOM 3556 C C . GLU B 1 128 ? 0.087 -14.531 -19.344 1 94.69 128 GLU B C 1
ATOM 3558 O O . GLU B 1 128 ? 0.548 -15.461 -20.016 1 94.69 128 GLU B O 1
ATOM 3563 N N . GLU B 1 129 ? 0.251 -13.25 -19.641 1 93.69 129 GLU B N 1
ATOM 3564 C CA . GLU B 1 129 ? 1.039 -12.859 -20.812 1 93.69 129 GLU B CA 1
ATOM 3565 C C . GLU B 1 129 ? 2.484 -13.328 -20.688 1 93.69 129 GLU B C 1
ATOM 3567 O O . GLU B 1 129 ? 3.133 -13.641 -21.688 1 93.69 129 GLU B O 1
ATOM 3572 N N . LEU B 1 130 ? 2.967 -13.453 -19.484 1 95 130 LEU B N 1
ATOM 3573 C CA . LEU B 1 130 ? 4.336 -13.898 -19.234 1 95 130 LEU B CA 1
ATOM 3574 C C . LEU B 1 130 ? 4.402 -15.414 -19.109 1 95 130 LEU B C 1
ATOM 3576 O O . LEU B 1 130 ? 5.488 -15.984 -18.984 1 95 130 LEU B O 1
ATOM 3580 N N . GLY B 1 131 ? 3.244 -16.031 -19.109 1 94.88 131 GLY B N 1
ATOM 3581 C CA . GLY B 1 131 ? 3.182 -17.484 -19.016 1 94.88 131 GLY B CA 1
ATOM 3582 C C . GLY B 1 131 ? 3.523 -18.016 -17.625 1 94.88 131 GLY B C 1
ATOM 3583 O O . GLY B 1 131 ? 4.023 -19.125 -17.484 1 94.88 131 GLY B O 1
ATOM 3584 N N . MET B 1 132 ? 3.24 -17.234 -16.609 1 96.38 132 MET B N 1
ATOM 3585 C CA . MET B 1 132 ? 3.635 -17.609 -15.25 1 96.38 132 MET B CA 1
ATOM 3586 C C . MET B 1 132 ? 2.902 -18.875 -14.797 1 96.38 132 MET B C 1
ATOM 3588 O O . MET B 1 132 ? 3.434 -19.656 -14.008 1 96.38 132 MET B O 1
ATOM 3592 N N . GLN B 1 133 ? 1.706 -19.078 -15.297 1 94.19 133 GLN B N 1
ATOM 3593 C CA . GLN B 1 133 ? 0.894 -20.219 -14.898 1 94.19 133 GLN B CA 1
ATOM 3594 C C . GLN B 1 133 ? 1.596 -21.531 -15.234 1 94.19 133 GLN B C 1
ATOM 3596 O O . GLN B 1 133 ? 1.395 -22.547 -14.555 1 94.19 133 GLN B O 1
ATOM 3601 N N . GLU B 1 134 ? 2.426 -21.547 -16.219 1 94 134 GLU B N 1
ATOM 3602 C CA . GLU B 1 134 ? 3.119 -22.75 -16.656 1 94 134 GLU B CA 1
ATOM 3603 C C . GLU B 1 134 ? 4.227 -23.141 -15.672 1 94 134 GLU B C 1
ATOM 3605 O O . GLU B 1 134 ? 4.711 -24.266 -15.688 1 94 134 GLU B O 1
ATOM 3610 N N . PHE B 1 135 ? 4.605 -22.234 -14.82 1 95.88 135 PHE B N 1
ATOM 3611 C CA . PHE B 1 135 ? 5.746 -22.453 -13.938 1 95.88 135 PHE B CA 1
ATOM 3612 C C . PHE B 1 135 ? 5.293 -22.609 -12.492 1 95.88 135 PHE B C 1
ATOM 3614 O O . PHE B 1 135 ? 6.113 -22.875 -11.602 1 95.88 135 PHE B O 1
ATOM 3621 N N . ALA B 1 136 ? 3.973 -22.453 -12.305 1 95.12 136 ALA B N 1
ATOM 3622 C CA . ALA B 1 136 ? 3.447 -22.562 -10.945 1 95.12 136 ALA B CA 1
ATOM 3623 C C . ALA B 1 136 ? 3.682 -23.969 -10.375 1 95.12 136 ALA B C 1
ATOM 3625 O O . ALA B 1 136 ? 3.52 -24.969 -11.078 1 95.12 136 ALA B O 1
ATOM 3626 N N . ILE B 1 137 ? 4.195 -24.031 -9.172 1 92.81 137 ILE B N 1
ATOM 3627 C CA . ILE B 1 137 ? 4.418 -25.281 -8.477 1 92.81 137 ILE B CA 1
ATOM 3628 C C . ILE B 1 137 ? 3.207 -25.625 -7.609 1 92.81 137 ILE B C 1
ATOM 3630 O O . ILE B 1 137 ? 2.836 -24.844 -6.727 1 92.81 137 ILE B O 1
ATOM 3634 N N . THR B 1 138 ? 2.52 -26.641 -7.961 1 87.94 138 THR B N 1
ATOM 3635 C CA . THR B 1 138 ? 1.298 -27.062 -7.289 1 87.94 138 THR B CA 1
ATOM 3636 C C . THR B 1 138 ? 1.47 -28.453 -6.684 1 87.94 138 THR B C 1
ATOM 3638 O O . THR B 1 138 ? 2.479 -29.125 -6.926 1 87.94 138 THR B O 1
ATOM 3641 N N . ASN B 1 139 ? 0.537 -28.781 -5.781 1 76.06 139 ASN B N 1
ATOM 3642 C CA . ASN B 1 139 ? 0.526 -30.141 -5.234 1 76.06 139 ASN B CA 1
ATOM 3643 C C . ASN B 1 139 ? -0.013 -31.141 -6.246 1 76.06 139 ASN B C 1
ATOM 3645 O O . ASN B 1 139 ? -0.903 -30.828 -7.035 1 76.06 139 ASN B O 1
ATOM 3649 N N . ASP B 1 140 ? 0.801 -32.031 -6.926 1 63.44 140 ASP B N 1
ATOM 3650 C CA . ASP B 1 140 ? 0.598 -33.062 -7.949 1 63.44 140 ASP B CA 1
ATOM 3651 C C . ASP B 1 140 ? -0.827 -33.594 -7.906 1 63.44 140 ASP B C 1
ATOM 3653 O O . ASP B 1 140 ? -1.375 -34 -8.93 1 63.44 140 ASP B O 1
ATOM 3657 N N . LYS B 1 141 ? -1.391 -33.719 -6.707 1 55.34 141 LYS B N 1
ATOM 3658 C CA . LYS B 1 141 ? -2.627 -34.5 -6.727 1 55.34 141 LYS B CA 1
ATOM 3659 C C . LYS B 1 141 ? -3.688 -33.812 -7.59 1 55.34 141 LYS B C 1
ATOM 3661 O O . LYS B 1 141 ? -4.707 -34.438 -7.922 1 55.34 141 LYS B O 1
ATOM 3666 N N . THR B 1 142 ? -3.619 -32.562 -7.719 1 50.72 142 THR B N 1
ATOM 3667 C CA . THR B 1 142 ? -4.707 -31.984 -8.492 1 50.72 142 THR B CA 1
ATOM 3668 C C . THR B 1 142 ? -4.312 -31.844 -9.961 1 50.72 142 THR B C 1
ATOM 3670 O O . THR B 1 142 ? -3.615 -30.906 -10.336 1 50.72 142 THR B O 1
ATOM 3673 N N . LYS B 1 143 ? -3.938 -32.906 -10.555 1 53.5 143 LYS B N 1
ATOM 3674 C CA . LYS B 1 143 ? -3.395 -33.125 -11.891 1 53.5 143 LYS B CA 1
ATOM 3675 C C . LYS B 1 143 ? -4.176 -32.375 -12.945 1 53.5 143 LYS B C 1
ATOM 3677 O O . LYS B 1 143 ? -3.934 -32.531 -14.148 1 53.5 143 LYS B O 1
ATOM 3682 N N . ARG B 1 144 ? -5.355 -31.938 -12.711 1 51.72 144 ARG B N 1
ATOM 3683 C CA . ARG B 1 144 ? -5.977 -31.359 -13.898 1 51.72 144 ARG B CA 1
ATOM 3684 C C . ARG B 1 144 ? -5.492 -29.938 -14.141 1 51.72 144 ARG B C 1
ATOM 3686 O O . ARG B 1 144 ? -5.391 -29.141 -13.195 1 51.72 144 ARG B O 1
ATOM 3693 N N . PRO B 1 145 ? -4.879 -29.734 -15.359 1 56.44 145 PRO B N 1
ATOM 3694 C CA . PRO B 1 145 ? -4.492 -28.375 -15.727 1 56.44 145 PRO B CA 1
ATOM 3695 C C . PRO B 1 145 ? -5.594 -27.359 -15.453 1 56.44 145 PRO B C 1
ATOM 3697 O O . PRO B 1 145 ? -6.66 -27.406 -16.078 1 56.44 145 PRO B O 1
ATOM 3700 N N . VAL B 1 146 ? -5.895 -27.078 -14.25 1 59.59 146 VAL B N 1
ATOM 3701 C CA . VAL B 1 146 ? -6.953 -26.109 -14 1 59.59 146 VAL B CA 1
ATOM 3702 C C . VAL B 1 146 ? -6.402 -24.688 -14.172 1 59.59 146 VAL B C 1
ATOM 3704 O O . VAL B 1 146 ? -5.289 -24.406 -13.734 1 59.59 146 VAL B O 1
ATOM 3707 N N . ALA B 1 147 ? -6.988 -24 -15.203 1 76.25 147 ALA B N 1
ATOM 3708 C CA . ALA B 1 147 ? -6.734 -22.578 -15.359 1 76.25 147 ALA B CA 1
ATOM 3709 C C . ALA B 1 147 ? -6.723 -21.859 -14.008 1 76.25 147 ALA B C 1
ATOM 3711 O O . ALA B 1 147 ? -7.641 -22.047 -13.203 1 76.25 147 ALA B O 1
ATOM 3712 N N . LEU B 1 148 ? -5.539 -21.359 -13.672 1 83.69 148 LEU B N 1
ATOM 3713 C CA . LEU B 1 148 ? -5.441 -20.625 -12.406 1 83.69 148 LEU B CA 1
ATOM 3714 C C . LEU B 1 148 ? -6.41 -19.453 -12.383 1 83.69 148 LEU B C 1
ATOM 3716 O O . LEU B 1 148 ? -6.59 -18.766 -13.391 1 83.69 148 LEU B O 1
ATOM 3720 N N . ARG B 1 149 ? -7.02 -19.297 -11.297 1 86.81 149 ARG B N 1
ATOM 3721 C CA . ARG B 1 149 ? -7.945 -18.203 -11.07 1 86.81 149 ARG B CA 1
ATOM 3722 C C . ARG B 1 149 ? -7.219 -16.859 -11.102 1 86.81 149 ARG B C 1
ATOM 3724 O O . ARG B 1 149 ? -6 -16.797 -10.922 1 86.81 149 ARG B O 1
ATOM 3731 N N . THR B 1 150 ? -7.961 -15.852 -11.406 1 89.88 150 THR B N 1
ATOM 3732 C CA . THR B 1 150 ? -7.453 -14.484 -11.477 1 89.88 150 THR B CA 1
ATOM 3733 C C . THR B 1 150 ? -6.676 -14.133 -10.211 1 89.88 150 THR B C 1
ATOM 3735 O O . THR B 1 150 ? -5.551 -13.641 -10.281 1 89.88 150 THR B O 1
ATOM 3738 N N . LYS B 1 151 ? -7.262 -14.422 -9.094 1 91.44 151 LYS B N 1
ATOM 3739 C CA . LYS B 1 151 ? -6.617 -14.086 -7.824 1 91.44 151 LYS B CA 1
ATOM 3740 C C . LYS B 1 151 ? -5.301 -14.844 -7.66 1 91.44 151 LYS B C 1
ATOM 3742 O O . LYS B 1 151 ? -4.32 -14.297 -7.152 1 91.44 151 LYS B O 1
ATOM 3747 N N . THR B 1 152 ? -5.281 -16.078 -8.062 1 93 152 THR B N 1
ATOM 3748 C CA . THR B 1 152 ? -4.078 -16.891 -7.934 1 93 152 THR B CA 1
ATOM 3749 C C . THR B 1 152 ? -2.965 -16.344 -8.828 1 93 152 THR B C 1
ATOM 3751 O O . THR B 1 152 ? -1.803 -16.297 -8.422 1 93 152 THR B O 1
ATOM 3754 N N . LEU B 1 153 ? -3.367 -15.992 -10 1 96 153 LEU B N 1
ATOM 3755 C CA . LEU B 1 153 ? -2.398 -15.422 -10.93 1 96 153 LEU B CA 1
ATOM 3756 C C . LEU B 1 153 ? -1.826 -14.117 -10.391 1 96 153 LEU B C 1
ATOM 3758 O O . LEU B 1 153 ? -0.623 -13.875 -10.5 1 96 153 LEU B O 1
ATOM 3762 N N . ALA B 1 154 ? -2.684 -13.305 -9.828 1 96.88 154 ALA B N 1
ATOM 3763 C CA . ALA B 1 154 ? -2.238 -12.055 -9.227 1 96.88 154 ALA B CA 1
ATOM 3764 C C . ALA B 1 154 ? -1.288 -12.312 -8.055 1 96.88 154 ALA B C 1
ATOM 3766 O O . ALA B 1 154 ? -0.262 -11.641 -7.926 1 96.88 154 ALA B O 1
ATOM 3767 N N . ASP B 1 155 ? -1.591 -13.312 -7.273 1 95.94 155 ASP B N 1
ATOM 3768 C CA . ASP B 1 155 ? -0.744 -13.688 -6.145 1 95.94 155 ASP B CA 1
ATOM 3769 C C . ASP B 1 155 ? 0.631 -14.156 -6.621 1 95.94 155 ASP B C 1
ATOM 3771 O O . ASP B 1 155 ? 1.646 -13.852 -5.988 1 95.94 155 ASP B O 1
ATOM 3775 N N . LEU B 1 156 ? 0.601 -14.867 -7.699 1 96.81 156 LEU B N 1
ATOM 3776 C CA . LEU B 1 156 ? 1.849 -15.336 -8.289 1 96.81 156 LEU B CA 1
ATOM 3777 C C . LEU B 1 156 ? 2.721 -14.164 -8.727 1 96.81 156 LEU B C 1
ATOM 3779 O O . LEU B 1 156 ? 3.932 -14.164 -8.492 1 96.81 156 LEU B O 1
ATOM 3783 N N . LEU B 1 157 ? 2.08 -13.219 -9.352 1 98.31 157 LEU B N 1
ATOM 3784 C CA . LEU B 1 157 ? 2.809 -12.055 -9.852 1 98.31 157 LEU B CA 1
ATOM 3785 C C . LEU B 1 157 ? 3.383 -11.242 -8.695 1 98.31 157 LEU B C 1
ATOM 3787 O O . LEU B 1 157 ? 4.539 -10.82 -8.75 1 98.31 157 LEU B O 1
ATOM 3791 N N . GLU B 1 158 ? 2.617 -11.016 -7.66 1 98.12 158 GLU B N 1
ATOM 3792 C CA . GLU B 1 158 ? 3.09 -10.297 -6.48 1 98.12 158 GLU B CA 1
ATOM 3793 C C . GLU B 1 158 ? 4.277 -11.008 -5.84 1 98.12 158 GLU B C 1
ATOM 3795 O O . GLU B 1 158 ? 5.262 -10.375 -5.461 1 98.12 158 GLU B O 1
ATOM 3800 N N . SER B 1 159 ? 4.152 -12.32 -5.723 1 97.69 159 SER B N 1
ATOM 3801 C CA . SER B 1 159 ? 5.227 -13.109 -5.133 1 97.69 159 SER B CA 1
ATOM 3802 C C . SER B 1 159 ? 6.5 -13.016 -5.973 1 97.69 159 SER B C 1
ATOM 3804 O O . SER B 1 159 ? 7.605 -12.961 -5.426 1 97.69 159 SER B O 1
ATOM 3806 N N . PHE B 1 160 ? 6.309 -13.047 -7.25 1 98.38 160 PHE B N 1
ATOM 3807 C CA . PHE B 1 160 ? 7.441 -12.898 -8.156 1 98.38 160 PHE B CA 1
ATOM 3808 C C . PHE B 1 160 ? 8.125 -11.547 -7.938 1 98.38 160 PHE B C 1
ATOM 3810 O O . PHE B 1 160 ? 9.359 -11.469 -7.902 1 98.38 160 PHE B O 1
ATOM 3817 N N . ILE B 1 161 ? 7.344 -10.469 -7.805 1 98.25 161 ILE B N 1
ATOM 3818 C CA . ILE B 1 161 ? 7.867 -9.125 -7.566 1 98.25 161 ILE B CA 1
ATOM 3819 C C . ILE B 1 161 ? 8.719 -9.125 -6.297 1 98.25 161 ILE B C 1
ATOM 3821 O O . ILE B 1 161 ? 9.797 -8.523 -6.262 1 98.25 161 ILE B O 1
ATOM 3825 N N . ALA B 1 162 ? 8.211 -9.789 -5.258 1 97.62 162 ALA B N 1
ATOM 3826 C CA . ALA B 1 162 ? 8.969 -9.898 -4.012 1 97.62 162 ALA B CA 1
ATOM 3827 C C . ALA B 1 162 ? 10.297 -10.609 -4.234 1 97.62 162 ALA B C 1
ATOM 3829 O O . ALA B 1 162 ? 11.336 -10.164 -3.744 1 97.62 162 ALA B O 1
ATOM 3830 N N . ALA B 1 163 ? 10.289 -11.711 -4.961 1 97.12 163 ALA B N 1
ATOM 3831 C CA . ALA B 1 163 ? 11.516 -12.461 -5.242 1 97.12 163 ALA B CA 1
ATOM 3832 C C . ALA B 1 163 ? 12.516 -11.594 -6.008 1 97.12 163 ALA B C 1
ATOM 3834 O O . ALA B 1 163 ? 13.711 -11.617 -5.711 1 97.12 163 ALA B O 1
ATOM 3835 N N . LEU B 1 164 ? 11.984 -10.891 -6.996 1 96.56 164 LEU B N 1
ATOM 3836 C CA . LEU B 1 164 ? 12.812 -10 -7.801 1 96.56 164 LEU B CA 1
ATOM 3837 C C . LEU B 1 164 ? 13.461 -8.93 -6.93 1 96.56 164 LEU B C 1
ATOM 3839 O O . LEU B 1 164 ? 14.648 -8.633 -7.074 1 96.56 164 LEU B O 1
ATOM 3843 N N . TYR B 1 165 ? 12.703 -8.398 -6.039 1 95.69 165 TYR B N 1
ATOM 3844 C CA . TYR B 1 165 ? 13.164 -7.363 -5.125 1 95.69 165 TYR B CA 1
ATOM 3845 C C . TYR B 1 165 ? 14.242 -7.902 -4.188 1 95.69 165 TYR B C 1
ATOM 3847 O O . TYR B 1 165 ? 15.273 -7.262 -3.988 1 95.69 165 TYR B O 1
ATOM 3855 N N . ILE B 1 166 ? 13.992 -9.062 -3.58 1 92.94 166 ILE B N 1
ATOM 3856 C CA . ILE B 1 166 ? 14.898 -9.656 -2.602 1 92.94 166 ILE B CA 1
ATOM 3857 C C . ILE B 1 166 ? 16.203 -10.062 -3.285 1 92.94 166 ILE B C 1
ATOM 3859 O O . ILE B 1 166 ? 17.281 -9.812 -2.756 1 92.94 166 ILE B O 1
ATOM 3863 N N . ASP B 1 167 ? 16.125 -10.688 -4.422 1 93.88 167 ASP B N 1
ATOM 3864 C CA . ASP B 1 167 ? 17.297 -11.227 -5.105 1 93.88 167 ASP B CA 1
ATOM 3865 C C . ASP B 1 167 ? 18.109 -10.117 -5.762 1 93.88 167 ASP B C 1
ATOM 3867 O O . ASP B 1 167 ? 19.328 -10.203 -5.848 1 93.88 167 ASP B O 1
ATOM 3871 N N . LYS B 1 168 ? 17.406 -9.109 -6.258 1 93.38 168 LYS B N 1
ATOM 3872 C CA . LYS B 1 168 ? 18.031 -7.969 -6.91 1 93.38 168 LYS B CA 1
ATOM 3873 C C . LYS B 1 168 ? 17.797 -6.684 -6.121 1 93.38 168 LYS B C 1
ATOM 3875 O O . LYS B 1 168 ? 18.344 -6.516 -5.023 1 93.38 168 LYS B O 1
ATOM 3880 N N . ASP B 1 169 ? 16.906 -5.93 -6.559 1 90.56 169 ASP B N 1
ATOM 3881 C CA . ASP B 1 169 ? 16.594 -4.707 -5.824 1 90.56 169 ASP B CA 1
ATOM 3882 C C . ASP B 1 169 ? 15.391 -3.99 -6.445 1 90.56 169 ASP B C 1
ATOM 3884 O O . ASP B 1 169 ? 14.742 -4.523 -7.348 1 90.56 169 ASP B O 1
ATOM 3888 N N . LEU B 1 170 ? 15.172 -2.881 -5.945 1 90.5 170 LEU B N 1
ATOM 3889 C CA . LEU B 1 170 ? 13.977 -2.125 -6.312 1 90.5 170 LEU B CA 1
ATOM 3890 C C . LEU B 1 170 ? 14.055 -1.665 -7.762 1 90.5 170 LEU B C 1
ATOM 3892 O O . LEU B 1 170 ? 13.023 -1.555 -8.438 1 90.5 170 LEU B O 1
ATOM 3896 N N . GLU B 1 171 ? 15.156 -1.407 -8.281 1 89.75 171 GLU B N 1
ATOM 3897 C CA . GLU B 1 171 ? 15.336 -0.951 -9.656 1 89.75 171 GLU B CA 1
ATOM 3898 C C . GLU B 1 171 ? 14.852 -1.999 -10.648 1 89.75 171 GLU B C 1
ATOM 3900 O O . GLU B 1 171 ? 14.305 -1.657 -11.703 1 89.75 171 GLU B O 1
ATOM 3905 N N . TYR B 1 172 ? 15.109 -3.277 -10.359 1 93.12 172 TYR B N 1
ATOM 3906 C CA . TYR B 1 172 ? 14.625 -4.355 -11.219 1 93.12 172 TYR B CA 1
ATOM 3907 C C . TYR B 1 172 ? 13.102 -4.391 -11.25 1 93.12 172 TYR B C 1
ATOM 3909 O O . TYR B 1 172 ? 12.508 -4.66 -12.289 1 93.12 172 TYR B O 1
ATOM 3917 N N . VAL B 1 173 ? 12.516 -4.105 -10.094 1 95.62 173 VAL B N 1
ATOM 3918 C CA . VAL B 1 173 ? 11.062 -4.078 -10.031 1 95.62 173 VAL B CA 1
ATOM 3919 C C . VAL B 1 173 ? 10.531 -2.904 -10.852 1 95.62 173 VAL B C 1
ATOM 3921 O O . VAL B 1 173 ? 9.555 -3.047 -11.594 1 95.62 173 VAL B O 1
ATOM 3924 N N . HIS B 1 174 ? 11.203 -1.743 -10.727 1 93.12 174 HIS B N 1
ATOM 3925 C CA . HIS B 1 174 ? 10.828 -0.589 -11.539 1 93.12 174 HIS B CA 1
ATOM 3926 C C . HIS B 1 174 ? 10.859 -0.928 -13.031 1 93.12 174 HIS B C 1
ATOM 3928 O O . HIS B 1 174 ? 9.922 -0.597 -13.766 1 93.12 174 HIS B O 1
ATOM 3934 N N . THR B 1 175 ? 11.898 -1.532 -13.453 1 92.31 175 THR B N 1
ATOM 3935 C CA . THR B 1 175 ? 12.062 -1.891 -14.859 1 92.31 175 THR B CA 1
ATOM 3936 C C . THR B 1 175 ? 10.977 -2.861 -15.297 1 92.31 175 THR B C 1
ATOM 3938 O O . THR B 1 175 ? 10.398 -2.703 -16.375 1 92.31 175 THR B O 1
ATOM 3941 N N . PHE B 1 176 ? 10.758 -3.836 -14.492 1 95.19 176 PHE B N 1
ATOM 3942 C CA . PHE B 1 176 ? 9.727 -4.816 -14.805 1 95.19 176 PHE B CA 1
ATOM 3943 C C . PHE B 1 176 ? 8.375 -4.133 -15 1 95.19 176 PHE B C 1
ATOM 3945 O O . PHE B 1 176 ? 7.668 -4.41 -15.977 1 95.19 176 PHE B O 1
ATOM 3952 N N . MET B 1 177 ? 8.008 -3.27 -14.062 1 95.19 177 MET B N 1
ATOM 3953 C CA . MET B 1 177 ? 6.703 -2.617 -14.125 1 95.19 177 MET B CA 1
ATOM 3954 C C . MET B 1 177 ? 6.648 -1.612 -15.266 1 95.19 177 MET B C 1
ATOM 3956 O O . MET B 1 177 ? 5.586 -1.39 -15.852 1 95.19 177 MET B O 1
ATOM 3960 N N . ASN B 1 178 ? 7.766 -0.998 -15.602 1 90.56 178 ASN B N 1
ATOM 3961 C CA . ASN B 1 178 ? 7.84 -0.084 -16.734 1 90.56 178 ASN B CA 1
ATOM 3962 C C . ASN B 1 178 ? 7.496 -0.787 -18.047 1 90.56 178 ASN B C 1
ATOM 3964 O O . ASN B 1 178 ? 6.934 -0.176 -18.953 1 90.56 178 ASN B O 1
ATOM 3968 N N . VAL B 1 179 ? 7.812 -2.051 -18.062 1 89.81 179 VAL B N 1
ATOM 3969 C CA . VAL B 1 179 ? 7.602 -2.805 -19.297 1 89.81 179 VAL B CA 1
ATOM 3970 C C . VAL B 1 179 ? 6.215 -3.441 -19.281 1 89.81 179 VAL B C 1
ATOM 3972 O O . VAL B 1 179 ? 5.492 -3.391 -20.281 1 89.81 179 VAL B O 1
ATOM 3975 N N . CYS B 1 180 ? 5.789 -3.912 -18.172 1 91.88 180 CYS B N 1
ATOM 3976 C CA . CYS B 1 180 ? 4.641 -4.809 -18.172 1 91.88 180 CYS B CA 1
ATOM 3977 C C . CYS B 1 180 ? 3.387 -4.09 -17.688 1 91.88 180 CYS B C 1
ATOM 3979 O O . CYS B 1 180 ? 2.268 -4.52 -17.969 1 91.88 180 CYS B O 1
ATOM 3981 N N . PHE B 1 181 ? 3.52 -2.975 -16.938 1 92.94 181 PHE B N 1
ATOM 3982 C CA . PHE B 1 181 ? 2.35 -2.377 -16.297 1 92.94 181 PHE B CA 1
ATOM 3983 C C . PHE B 1 181 ? 2.105 -0.971 -16.828 1 92.94 181 PHE B C 1
ATOM 3985 O O . PHE B 1 181 ? 0.999 -0.651 -17.281 1 92.94 181 PHE B O 1
ATOM 3992 N N . PHE B 1 182 ? 3.102 -0.154 -16.922 1 88.62 182 PHE B N 1
ATOM 3993 C CA . PHE B 1 182 ? 2.904 1.281 -17.078 1 88.62 182 PHE B CA 1
ATOM 3994 C C . PHE B 1 182 ? 2.455 1.602 -18.5 1 88.62 182 PHE B C 1
ATOM 3996 O O . PHE B 1 182 ? 1.682 2.537 -18.719 1 88.62 182 PHE B O 1
ATOM 4003 N N . PRO B 1 183 ? 2.842 0.802 -19.469 1 84.31 183 PRO B N 1
ATOM 4004 C CA . PRO B 1 183 ? 2.297 1.047 -20.797 1 84.31 183 PRO B CA 1
ATOM 4005 C C . PRO B 1 183 ? 0.781 0.875 -20.859 1 84.31 183 PRO B C 1
ATOM 4007 O O . PRO B 1 183 ? 0.131 1.407 -21.766 1 84.31 183 PRO B O 1
ATOM 4010 N N . ARG B 1 184 ? 0.224 0.17 -19.906 1 81.69 184 ARG B N 1
ATOM 4011 C CA . ARG B 1 184 ? -1.214 -0.075 -19.891 1 81.69 184 ARG B CA 1
ATOM 4012 C C . ARG B 1 184 ? -1.966 1.129 -19.328 1 81.69 184 ARG B C 1
ATOM 4014 O O . ARG B 1 184 ? -3.188 1.222 -19.469 1 81.69 184 ARG B O 1
ATOM 4021 N N . LEU B 1 185 ? -1.253 1.988 -18.734 1 78.31 185 LEU B N 1
ATOM 4022 C CA . LEU B 1 185 ? -1.841 3.18 -18.125 1 78.31 185 LEU B CA 1
ATOM 4023 C C . LEU B 1 185 ? -2.615 3.986 -19.172 1 78.31 185 LEU B C 1
ATOM 4025 O O . LEU B 1 185 ? -3.682 4.527 -18.875 1 78.31 185 LEU B O 1
ATOM 4029 N N . LYS B 1 186 ? -1.988 4.02 -20.328 1 67.5 186 LYS B N 1
ATOM 4030 C CA . LYS B 1 186 ? -2.641 4.746 -21.422 1 67.5 186 LYS B CA 1
ATOM 4031 C C . LYS B 1 186 ? -4.059 4.234 -21.641 1 67.5 186 LYS B C 1
ATOM 4033 O O . LYS B 1 186 ? -4.996 5.023 -21.797 1 67.5 186 LYS B O 1
ATOM 4038 N N . GLU B 1 187 ? -4.094 2.936 -21.719 1 68.69 187 GLU B N 1
ATOM 4039 C CA . GLU B 1 187 ? -5.398 2.32 -21.938 1 68.69 187 GLU B CA 1
ATOM 4040 C C . GLU B 1 187 ? -6.359 2.631 -20.781 1 68.69 187 GLU B C 1
ATOM 4042 O O . GLU B 1 187 ? -7.539 2.904 -21.016 1 68.69 187 GLU B O 1
ATOM 4047 N N . PHE B 1 188 ? -5.879 2.65 -19.656 1 66.62 188 PHE B N 1
ATOM 4048 C CA . PHE B 1 188 ? -6.707 2.916 -18.484 1 66.62 188 PHE B CA 1
ATOM 4049 C C . PHE B 1 188 ? -7.199 4.359 -18.484 1 66.62 188 PHE B C 1
ATOM 4051 O O . PHE B 1 188 ? -8.344 4.629 -18.109 1 66.62 188 PHE B O 1
ATOM 4058 N N . ILE B 1 189 ? -6.32 5.18 -18.781 1 58.88 189 ILE B N 1
ATOM 4059 C CA . ILE B 1 189 ? -6.648 6.602 -18.781 1 58.88 189 ILE B CA 1
ATOM 4060 C C . ILE B 1 189 ? -7.629 6.906 -19.906 1 58.88 189 ILE B C 1
ATOM 4062 O O . ILE B 1 189 ? -8.625 7.605 -19.703 1 58.88 189 ILE B O 1
ATOM 4066 N N . LEU B 1 190 ? -7.234 6.336 -21.062 1 54.47 190 LEU B N 1
ATOM 4067 C CA . LEU B 1 190 ? -8.062 6.586 -22.234 1 54.47 190 LEU B CA 1
ATOM 4068 C C . LEU B 1 190 ? -9.453 5.996 -22.062 1 54.47 190 LEU B C 1
ATOM 4070 O O . LEU B 1 190 ? -10.445 6.602 -22.469 1 54.47 190 LEU B O 1
ATOM 4074 N N . ASN B 1 191 ? -9.43 4.848 -21.469 1 55.81 191 ASN B N 1
ATOM 4075 C CA . ASN B 1 191 ? -10.711 4.184 -21.25 1 55.81 191 ASN B CA 1
ATOM 4076 C C . ASN B 1 191 ? -11.445 4.754 -20.047 1 55.81 191 ASN B C 1
ATOM 4078 O O . ASN B 1 191 ? -12.602 4.402 -19.781 1 55.81 191 ASN B O 1
ATOM 4082 N N . GLN B 1 192 ? -10.875 5.789 -19.516 1 51.94 192 GLN B N 1
ATOM 4083 C CA . GLN B 1 192 ? -11.398 6.434 -18.328 1 51.94 192 GLN B CA 1
ATOM 4084 C C . GLN B 1 192 ? -11.695 5.41 -17.234 1 51.94 192 GLN B C 1
ATOM 4086 O O . GLN B 1 192 ? -12.719 5.508 -16.547 1 51.94 192 GLN B O 1
ATOM 4091 N N . ASP B 1 193 ? -11.086 4.309 -17.344 1 51.09 193 ASP B N 1
ATOM 4092 C CA . ASP B 1 193 ? -11.344 3.221 -16.406 1 51.09 193 ASP B CA 1
ATOM 4093 C C . ASP B 1 193 ? -11.141 3.678 -14.961 1 51.09 193 ASP B C 1
ATOM 4095 O O . ASP B 1 193 ? -11.727 3.109 -14.039 1 51.09 193 ASP B O 1
ATOM 4099 N N . TRP B 1 194 ? -10.414 4.684 -14.773 1 47.84 194 TRP B N 1
ATOM 4100 C CA . TRP B 1 194 ? -10.148 5.133 -13.414 1 47.84 194 TRP B CA 1
ATOM 4101 C C . TRP B 1 194 ? -11.312 5.949 -12.867 1 47.84 194 TRP B C 1
ATOM 4103 O O . TRP B 1 194 ? -11.445 6.133 -11.656 1 47.84 194 TRP B O 1
ATOM 4113 N N . ASN B 1 195 ? -11.992 6.496 -13.758 1 53.75 195 ASN B N 1
ATOM 4114 C CA . ASN B 1 195 ? -13.148 7.281 -13.344 1 53.75 195 ASN B CA 1
ATOM 4115 C C . ASN B 1 195 ? -14.375 6.395 -13.117 1 53.75 195 ASN B C 1
ATOM 4117 O O . ASN B 1 195 ? -14.969 5.898 -14.07 1 53.75 195 ASN B O 1
ATOM 4121 N N . ASP B 1 196 ? -14.367 5.945 -11.859 1 58.91 196 ASP B N 1
ATOM 4122 C CA . ASP B 1 196 ? -15.547 5.141 -11.547 1 58.91 196 ASP B CA 1
ATOM 4123 C C . ASP B 1 196 ? -16.812 5.828 -12.039 1 58.91 196 ASP B C 1
ATOM 4125 O O . ASP B 1 196 ? -16.906 7.059 -12.047 1 58.91 196 ASP B O 1
ATOM 4129 N N . PRO B 1 197 ? -17.625 4.973 -12.781 1 66.69 197 PRO B N 1
ATOM 4130 C CA . PRO B 1 197 ? -18.844 5.551 -13.344 1 66.69 197 PRO B CA 1
ATOM 4131 C C . PRO B 1 197 ? -19.609 6.41 -12.344 1 66.69 197 PRO B C 1
ATOM 4133 O O . PRO B 1 197 ? -20.203 7.426 -12.719 1 66.69 197 PRO B O 1
ATOM 4136 N N . LYS B 1 198 ? -19.359 5.996 -11.094 1 72.81 198 LYS B N 1
ATOM 4137 C CA . LYS B 1 198 ? -20.094 6.762 -10.094 1 72.81 198 LYS B CA 1
ATOM 4138 C C . LYS B 1 198 ? -19.469 8.148 -9.906 1 72.81 198 LYS B C 1
ATOM 4140 O O . LYS B 1 198 ? -20.188 9.148 -9.859 1 72.81 198 LYS B O 1
ATOM 4145 N N . SER B 1 199 ? -18.219 8.141 -9.867 1 66.19 199 SER B N 1
ATOM 4146 C CA . SER B 1 199 ? -17.531 9.422 -9.727 1 66.19 199 SER B CA 1
ATOM 4147 C C . SER B 1 199 ? -17.719 10.297 -10.961 1 66.19 199 SER B C 1
ATOM 4149 O O . SER B 1 199 ? -17.938 11.508 -10.844 1 66.19 199 SER B O 1
ATOM 4151 N N . GLN B 1 200 ? -17.609 9.703 -12.055 1 69.19 200 GLN B N 1
ATOM 4152 C CA . GLN B 1 200 ? -17.844 10.422 -13.305 1 69.19 200 GLN B CA 1
ATOM 4153 C C . GLN B 1 200 ? -19.25 11.008 -13.352 1 69.19 200 GLN B C 1
ATOM 4155 O O . GLN B 1 200 ? -19.422 12.164 -13.742 1 69.19 200 GLN B O 1
ATOM 4160 N N . LEU B 1 201 ? -20.156 10.203 -12.984 1 75.5 201 LEU B N 1
ATOM 4161 C CA . LEU B 1 201 ? -21.547 10.664 -12.992 1 75.5 201 LEU B CA 1
ATOM 4162 C C . LEU B 1 201 ? -21.734 11.82 -12.016 1 75.5 201 LEU B C 1
ATOM 4164 O O . LEU B 1 201 ? -22.406 12.805 -12.336 1 75.5 201 LEU B O 1
ATOM 4168 N N . GLN B 1 202 ? -21.125 11.656 -10.852 1 73.75 202 GLN B N 1
ATOM 4169 C CA . GLN B 1 202 ? -21.234 12.719 -9.859 1 73.75 202 GLN B CA 1
ATOM 4170 C C . GLN B 1 202 ? -20.656 14.023 -10.383 1 73.75 202 GLN B C 1
ATOM 4172 O O . GLN B 1 202 ? -21.25 15.094 -10.195 1 73.75 202 GLN B O 1
ATOM 4177 N N . GLN B 1 203 ? -19.531 13.891 -10.969 1 67.19 203 GLN B N 1
ATOM 4178 C CA . GLN B 1 203 ? -18.891 15.07 -11.539 1 67.19 203 GLN B CA 1
ATOM 4179 C C . GLN B 1 203 ? -19.781 15.719 -12.602 1 67.19 203 GLN B C 1
ATOM 4181 O O . GLN B 1 203 ? -19.891 16.953 -12.648 1 67.19 203 GLN B O 1
ATOM 4186 N N . CYS B 1 204 ? -20.281 14.922 -13.398 1 69.44 204 CYS B N 1
ATOM 4187 C CA . CYS B 1 204 ? -21.172 15.414 -14.445 1 69.44 204 CYS B CA 1
ATOM 4188 C C . CYS B 1 204 ? -22.391 16.125 -13.844 1 69.44 204 CYS B C 1
ATOM 4190 O O . CYS B 1 204 ? -22.797 17.172 -14.336 1 69.44 204 CYS B O 1
ATOM 4192 N N . CYS B 1 205 ? -22.891 15.555 -12.82 1 72.94 205 CYS B N 1
ATOM 4193 C CA . CYS B 1 205 ? -24.078 16.109 -12.188 1 72.94 205 CYS B CA 1
ATOM 4194 C C . CYS B 1 205 ? -23.766 17.422 -11.492 1 72.94 205 CYS B C 1
ATOM 4196 O O . CYS B 1 205 ? -24.578 18.359 -11.516 1 72.94 205 CYS B O 1
ATOM 4198 N N . LEU B 1 206 ? -22.641 17.406 -10.961 1 70.44 206 LEU B N 1
ATOM 4199 C CA . LEU B 1 206 ? -22.25 18.625 -10.266 1 70.44 206 LEU B CA 1
ATOM 4200 C C . LEU B 1 206 ? -22.062 19.781 -11.242 1 70.44 206 LEU B C 1
ATOM 4202 O O . LEU B 1 206 ? -22.328 20.938 -10.898 1 70.44 206 LEU B O 1
ATOM 4206 N N . THR B 1 207 ? -21.609 19.469 -12.391 1 64.81 207 THR B N 1
ATOM 4207 C CA . THR B 1 207 ? -21.406 20.484 -13.414 1 64.81 207 THR B CA 1
ATOM 4208 C C . THR B 1 207 ? -22.734 21.031 -13.93 1 64.81 207 THR B C 1
ATOM 4210 O O . THR B 1 207 ? -22.797 22.141 -14.469 1 64.81 207 THR B O 1
ATOM 4213 N N . LEU B 1 208 ? -23.641 20.219 -13.797 1 61.66 208 LEU B N 1
ATOM 4214 C CA . LEU B 1 208 ? -24.953 20.656 -14.266 1 61.66 208 LEU B CA 1
ATOM 4215 C C . LEU B 1 208 ? -25.656 21.5 -13.203 1 61.66 208 LEU B C 1
ATOM 4217 O O . LEU B 1 208 ? -26.859 21.75 -13.305 1 61.66 208 LEU B O 1
ATOM 4221 N N . ARG B 1 209 ? -24.828 21.969 -12.375 1 56.06 209 ARG B N 1
ATOM 4222 C CA . ARG B 1 209 ? -25.375 22.797 -11.32 1 56.06 209 ARG B CA 1
ATOM 4223 C C . ARG B 1 209 ? -26.094 24.016 -11.898 1 56.06 209 ARG B C 1
ATOM 4225 O O . ARG B 1 209 ? -25.641 24.609 -12.875 1 56.06 209 ARG B O 1
ATOM 4232 N N . THR B 1 210 ? -27.344 24.109 -11.578 1 52.94 210 THR B N 1
ATOM 4233 C CA . THR B 1 210 ? -28.062 25.359 -11.82 1 52.94 210 THR B CA 1
ATOM 4234 C C . THR B 1 210 ? -27.719 26.406 -10.758 1 52.94 210 THR B C 1
ATOM 4236 O O . THR B 1 210 ? -27.594 26.078 -9.578 1 52.94 210 THR B O 1
ATOM 4239 N N . GLU B 1 211 ? -27.328 27.656 -11.172 1 52.69 211 GLU B N 1
ATOM 4240 C CA . GLU B 1 211 ? -27.016 28.812 -10.344 1 52.69 211 GLU B CA 1
ATOM 4241 C C . GLU B 1 211 ? -28.016 28.969 -9.211 1 52.69 211 GLU B C 1
ATOM 4243 O O . GLU B 1 211 ? -29.234 28.922 -9.438 1 52.69 211 GLU B O 1
ATOM 4248 N N . GLY B 1 212 ? -27.516 29.062 -7.859 1 54.25 212 GLY B N 1
ATOM 4249 C CA . GLY B 1 212 ? -28.312 29.438 -6.695 1 54.25 212 GLY B CA 1
ATOM 4250 C C . GLY B 1 212 ? -28.797 28.25 -5.895 1 54.25 212 GLY B C 1
ATOM 4251 O O . GLY B 1 212 ? -29.312 28.406 -4.789 1 54.25 212 GLY B O 1
ATOM 4252 N N . LYS B 1 213 ? -28.844 27.062 -6.621 1 57.62 213 LYS B N 1
ATOM 4253 C CA . LYS B 1 213 ? -29.422 25.938 -5.879 1 57.62 213 LYS B CA 1
ATOM 4254 C C . LYS B 1 213 ? -28.328 24.969 -5.426 1 57.62 213 LYS B C 1
ATOM 4256 O O . LYS B 1 213 ? -27.219 24.969 -5.977 1 57.62 213 LYS B O 1
ATOM 4261 N N . GLU B 1 214 ? -28.547 24.312 -4.383 1 60 214 GLU B N 1
ATOM 4262 C CA . GLU B 1 214 ? -27.641 23.297 -3.861 1 60 214 GLU B CA 1
ATOM 4263 C C . GLU B 1 214 ? -27.328 22.234 -4.914 1 60 214 GLU B C 1
ATOM 4265 O O . GLU B 1 214 ? -28.219 21.844 -5.68 1 60 214 GLU B O 1
ATOM 4270 N N . PRO B 1 215 ? -26.094 22.016 -5.152 1 60.66 215 PRO B N 1
ATOM 4271 C CA . PRO B 1 215 ? -25.734 21.031 -6.176 1 60.66 215 PRO B CA 1
ATOM 4272 C C . PRO B 1 215 ? -26.453 19.688 -5.992 1 60.66 215 PRO B C 1
ATOM 4274 O O . PRO B 1 215 ? -26.578 19.203 -4.863 1 60.66 215 PRO B O 1
ATOM 4277 N N . ASP B 1 216 ? -27.141 19.297 -7.102 1 66.12 216 ASP B N 1
ATOM 4278 C CA . ASP B 1 216 ? -27.812 18 -7.078 1 66.12 216 ASP B CA 1
ATOM 4279 C C . ASP B 1 216 ? -26.812 16.875 -7.336 1 66.12 216 ASP B C 1
ATOM 4281 O O . ASP B 1 216 ? -25.953 16.984 -8.195 1 66.12 216 ASP B O 1
ATOM 4285 N N . ILE B 1 217 ? -26.703 15.93 -6.48 1 77 217 ILE B N 1
ATOM 4286 C CA . ILE B 1 217 ? -25.875 14.742 -6.648 1 77 217 ILE B CA 1
ATOM 4287 C C . ILE B 1 217 ? -26.75 13.539 -7.008 1 77 217 ILE B C 1
ATOM 4289 O O . ILE B 1 217 ? -27.953 13.531 -6.719 1 77 217 ILE B O 1
ATOM 4293 N N . PRO B 1 218 ? -26.125 12.625 -7.812 1 83.38 218 PRO B N 1
ATOM 4294 C CA . PRO B 1 218 ? -26.891 11.43 -8.133 1 83.38 218 PRO B CA 1
ATOM 4295 C C . PRO B 1 218 ? -27.297 10.633 -6.891 1 83.38 218 PRO B C 1
ATOM 4297 O O . PRO B 1 218 ? -26.516 10.555 -5.934 1 83.38 218 PRO B O 1
ATOM 4300 N N . LEU B 1 219 ? -28.547 10.188 -6.867 1 87.75 219 LEU B N 1
ATOM 4301 C CA . LEU B 1 219 ? -29.062 9.359 -5.777 1 87.75 219 LEU B CA 1
ATOM 4302 C C . LEU B 1 219 ? -29.297 7.926 -6.242 1 87.75 219 LEU B C 1
ATOM 4304 O O . LEU B 1 219 ? -29.953 7.699 -7.258 1 87.75 219 LEU B O 1
ATOM 4308 N N . TYR B 1 220 ? -28.609 7.008 -5.523 1 90.88 220 TYR B N 1
ATOM 4309 C CA . TYR B 1 220 ? -28.766 5.598 -5.863 1 90.88 220 TYR B CA 1
ATOM 4310 C C . TYR B 1 220 ? -29.797 4.926 -4.977 1 90.88 220 TYR B C 1
ATOM 4312 O O . TYR B 1 220 ? -29.844 5.176 -3.77 1 90.88 220 TYR B O 1
ATOM 4320 N N . LYS B 1 221 ? -30.719 4.145 -5.566 1 90.88 221 LYS B N 1
ATOM 4321 C CA . LYS B 1 221 ? -31.75 3.416 -4.828 1 90.88 221 LYS B CA 1
ATOM 4322 C C . LYS B 1 221 ? -31.812 1.954 -5.262 1 90.88 221 LYS B C 1
ATOM 4324 O O . LYS B 1 221 ? -31.859 1.658 -6.457 1 90.88 221 LYS B O 1
ATOM 4329 N N . THR B 1 222 ? -31.766 1.109 -4.305 1 91.06 222 THR B N 1
ATOM 4330 C CA . THR B 1 222 ? -31.938 -0.309 -4.598 1 91.06 222 THR B CA 1
ATOM 4331 C C . THR B 1 222 ? -33.406 -0.625 -4.91 1 91.06 222 THR B C 1
ATOM 4333 O O . THR B 1 222 ? -34.281 -0.394 -4.078 1 91.06 222 THR B O 1
ATOM 4336 N N . LEU B 1 223 ? -33.625 -1.112 -6.047 1 91.75 223 LEU B N 1
ATOM 4337 C CA . LEU B 1 223 ? -34.969 -1.387 -6.5 1 91.75 223 LEU B CA 1
ATOM 4338 C C . LEU B 1 223 ? -35.406 -2.809 -6.141 1 91.75 223 LEU B C 1
ATOM 4340 O O . LEU B 1 223 ? -36.531 -3.043 -5.75 1 91.75 223 LEU B O 1
ATOM 4344 N N . GLN B 1 224 ? -34.438 -3.75 -6.398 1 89.81 224 GLN B N 1
ATOM 4345 C CA . GLN B 1 224 ? -34.781 -5.156 -6.219 1 89.81 224 GLN B CA 1
ATOM 4346 C C . GLN B 1 224 ? -33.562 -5.977 -5.785 1 89.81 224 GLN B C 1
ATOM 4348 O O . GLN B 1 224 ? -32.438 -5.672 -6.168 1 89.81 224 GLN B O 1
ATOM 4353 N N . THR B 1 225 ? -33.719 -6.891 -4.887 1 88.94 225 THR B N 1
ATOM 4354 C CA . THR B 1 225 ? -32.781 -7.922 -4.5 1 88.94 225 THR B CA 1
ATOM 4355 C C . THR B 1 225 ? -33.344 -9.312 -4.73 1 88.94 225 THR B C 1
ATOM 4357 O O . THR B 1 225 ? -34.375 -9.664 -4.164 1 88.94 225 THR B O 1
ATOM 4360 N N . VAL B 1 226 ? -32.688 -10.023 -5.648 1 87.81 226 VAL B N 1
ATOM 4361 C CA . VAL B 1 226 ? -33.25 -11.32 -6.012 1 87.81 226 VAL B CA 1
ATOM 4362 C C . VAL B 1 226 ? -32.188 -12.398 -5.852 1 87.81 226 VAL B C 1
ATOM 4364 O O . VAL B 1 226 ? -30.984 -12.141 -6.055 1 87.81 226 VAL B O 1
ATOM 4367 N N . GLY B 1 227 ? -32.562 -13.57 -5.457 1 84.69 227 GLY B N 1
ATOM 4368 C CA . GLY B 1 227 ? -31.672 -14.727 -5.406 1 84.69 227 GLY B CA 1
ATOM 4369 C C . GLY B 1 227 ? -31.234 -15.078 -3.996 1 84.69 227 GLY B C 1
ATOM 4370 O O . GLY B 1 227 ? -31.453 -14.312 -3.061 1 84.69 227 GLY B O 1
ATOM 4371 N N . PRO B 1 228 ? -30.688 -16.297 -3.928 1 78.88 228 PRO B N 1
ATOM 4372 C CA . PRO B 1 228 ? -30.172 -16.719 -2.619 1 78.88 228 PRO B CA 1
ATOM 4373 C C . PRO B 1 228 ? -28.953 -15.898 -2.18 1 78.88 228 PRO B C 1
ATOM 4375 O O . PRO B 1 228 ? -28.375 -15.156 -2.982 1 78.88 228 PRO B O 1
ATOM 4378 N N . SER B 1 229 ? -28.625 -15.977 -0.93 1 73.31 229 SER B N 1
ATOM 4379 C CA . SER B 1 229 ? -27.594 -15.156 -0.316 1 73.31 229 SER B CA 1
ATOM 4380 C C . SER B 1 229 ? -26.281 -15.266 -1.085 1 73.31 229 SER B C 1
ATOM 4382 O O . SER B 1 229 ? -25.578 -14.273 -1.266 1 73.31 229 SER B O 1
ATOM 4384 N N . HIS B 1 230 ? -26 -16.5 -1.524 1 72.88 230 HIS B N 1
ATOM 4385 C CA . HIS B 1 230 ? -24.719 -16.719 -2.184 1 72.88 230 HIS B CA 1
ATOM 4386 C C . HIS B 1 230 ? -24.797 -16.359 -3.664 1 72.88 230 HIS B C 1
ATOM 4388 O O . HIS B 1 230 ? -23.781 -16.438 -4.371 1 72.88 230 HIS B O 1
ATOM 4394 N N . ALA B 1 231 ? -25.938 -16.016 -4.18 1 81 231 ALA B N 1
ATOM 4395 C CA . ALA B 1 231 ? -26.141 -15.664 -5.582 1 81 231 ALA B CA 1
ATOM 4396 C C . ALA B 1 231 ? -27.156 -14.531 -5.719 1 81 231 ALA B C 1
ATOM 4398 O O . ALA B 1 231 ? -28.031 -14.578 -6.578 1 81 231 ALA B O 1
ATOM 4399 N N . ARG B 1 232 ? -26.953 -13.547 -4.852 1 83.62 232 ARG B N 1
ATOM 4400 C CA . ARG B 1 232 ? -27.875 -12.414 -4.836 1 83.62 232 ARG B CA 1
ATOM 4401 C C . ARG B 1 232 ? -27.594 -11.469 -6 1 83.62 232 ARG B C 1
ATOM 4403 O O . ARG B 1 232 ? -26.438 -11.289 -6.402 1 83.62 232 ARG B O 1
ATOM 4410 N N . THR B 1 233 ? -28.688 -11.047 -6.668 1 90.31 233 THR B N 1
ATOM 4411 C CA . THR B 1 233 ? -28.594 -10 -7.68 1 90.31 233 THR B CA 1
ATOM 4412 C C . THR B 1 233 ? -29.312 -8.734 -7.219 1 90.31 233 THR B C 1
ATOM 4414 O O . THR B 1 233 ? -30.469 -8.789 -6.812 1 90.31 233 THR B O 1
ATOM 4417 N N . TYR B 1 234 ? -28.641 -7.691 -7.246 1 90.38 234 TYR B N 1
ATOM 4418 C CA . TYR B 1 234 ? -29.203 -6.398 -6.875 1 90.38 234 TYR B CA 1
ATOM 4419 C C . TYR B 1 234 ? -29.516 -5.562 -8.109 1 90.38 234 TYR B C 1
ATOM 4421 O O . TYR B 1 234 ? -28.75 -5.566 -9.078 1 90.38 234 TYR B O 1
ATOM 4429 N N . THR B 1 235 ? -30.656 -4.973 -8.094 1 94.62 235 THR B N 1
ATOM 4430 C CA . THR B 1 235 ? -31 -3.965 -9.094 1 94.62 235 THR B CA 1
ATOM 4431 C C . THR B 1 235 ? -31.047 -2.574 -8.461 1 94.62 235 THR B C 1
ATOM 4433 O O . THR B 1 235 ? -31.75 -2.354 -7.484 1 94.62 235 THR B O 1
ATOM 4436 N N . VAL B 1 236 ? -30.219 -1.708 -9.008 1 94.06 236 VAL B N 1
ATOM 4437 C CA . VAL B 1 236 ? -30.109 -0.36 -8.453 1 94.06 236 VAL B CA 1
ATOM 4438 C C . VAL B 1 236 ? -30.453 0.667 -9.531 1 94.06 236 VAL B C 1
ATOM 4440 O O . VAL B 1 236 ? -30.078 0.495 -10.703 1 94.06 236 VAL B O 1
ATOM 4443 N N . ALA B 1 237 ? -31.234 1.664 -9.117 1 94.88 237 ALA B N 1
ATOM 4444 C CA . ALA B 1 237 ? -31.484 2.807 -9.992 1 94.88 237 ALA B CA 1
ATOM 4445 C C . ALA B 1 237 ? -30.766 4.055 -9.484 1 94.88 237 ALA B C 1
ATOM 4447 O O . ALA B 1 237 ? -30.547 4.207 -8.281 1 94.88 237 ALA B O 1
ATOM 4448 N N . VAL B 1 238 ? -30.328 4.891 -10.43 1 92.44 238 VAL B N 1
ATOM 4449 C CA . VAL B 1 238 ? -29.734 6.172 -10.078 1 92.44 238 VAL B CA 1
ATOM 4450 C C . VAL B 1 238 ? -30.625 7.312 -10.555 1 92.44 238 VAL B C 1
ATOM 4452 O O . VAL B 1 238 ? -31.156 7.266 -11.664 1 92.44 238 VAL B O 1
ATOM 4455 N N . TYR B 1 239 ? -30.828 8.188 -9.594 1 88.31 239 TYR B N 1
ATOM 4456 C CA . TYR B 1 239 ? -31.703 9.32 -9.852 1 88.31 239 TYR B CA 1
ATOM 4457 C C . TYR B 1 239 ? -30.938 10.633 -9.828 1 88.31 239 TYR B C 1
ATOM 4459 O O . TYR B 1 239 ? -29.984 10.781 -9.062 1 88.31 239 TYR B O 1
ATOM 4467 N N . PHE B 1 240 ? -31.312 11.555 -10.68 1 85.81 240 PHE B N 1
ATOM 4468 C CA . PHE B 1 240 ? -30.797 12.914 -10.711 1 85.81 240 PHE B CA 1
ATOM 4469 C C . PHE B 1 240 ? -31.922 13.922 -10.867 1 85.81 240 PHE B C 1
ATOM 4471 O O . PHE B 1 240 ? -32.719 13.828 -11.812 1 85.81 240 PHE B O 1
ATOM 4478 N N . LYS B 1 241 ? -31.906 14.852 -9.867 1 80.88 241 LYS B N 1
ATOM 4479 C CA . LYS B 1 241 ? -32.969 15.844 -9.844 1 80.88 241 LYS B CA 1
ATOM 4480 C C . LYS B 1 241 ? -34.344 15.172 -9.93 1 80.88 241 LYS B C 1
ATOM 4482 O O . LYS B 1 241 ? -35.219 15.594 -10.703 1 80.88 241 LYS B O 1
ATOM 4487 N N . GLY B 1 242 ? -34.438 14.008 -9.25 1 83.56 242 GLY B N 1
ATOM 4488 C CA . GLY B 1 242 ? -35.719 13.336 -9.109 1 83.56 242 GLY B CA 1
ATOM 4489 C C . GLY B 1 242 ? -36.031 12.422 -10.273 1 83.56 242 GLY B C 1
ATOM 4490 O O . GLY B 1 242 ? -37.031 11.711 -10.242 1 83.56 242 GLY B O 1
ATOM 4491 N N . GLU B 1 243 ? -35.188 12.445 -11.32 1 87.06 243 GLU B N 1
ATOM 4492 C CA . GLU B 1 243 ? -35.406 11.602 -12.492 1 87.06 243 GLU B CA 1
ATOM 4493 C C . GLU B 1 243 ? -34.469 10.414 -12.516 1 87.06 243 GLU B C 1
ATOM 4495 O O . GLU B 1 243 ? -33.281 10.562 -12.227 1 87.06 243 GLU B O 1
ATOM 4500 N N . ARG B 1 244 ? -35.094 9.273 -12.812 1 90.88 244 ARG B N 1
ATOM 4501 C CA . ARG B 1 244 ? -34.25 8.102 -12.977 1 90.88 244 ARG B CA 1
ATOM 4502 C C . ARG B 1 244 ? -33.438 8.195 -14.258 1 90.88 244 ARG B C 1
ATOM 4504 O O . ARG B 1 244 ? -34 8.281 -15.352 1 90.88 244 ARG B O 1
ATOM 4511 N N . ILE B 1 245 ? -32.156 8.18 -14.133 1 89.25 245 ILE B N 1
ATOM 4512 C CA . ILE B 1 245 ? -31.344 8.422 -15.32 1 89.25 245 ILE B CA 1
ATOM 4513 C C . ILE B 1 245 ? -30.562 7.16 -15.672 1 89.25 245 ILE B C 1
ATOM 4515 O O . ILE B 1 245 ? -29.906 7.105 -16.719 1 89.25 245 ILE B O 1
ATOM 4519 N N . GLY B 1 246 ? -30.625 6.188 -14.844 1 92 246 GLY B N 1
ATOM 4520 C CA . GLY B 1 246 ? -29.922 4.953 -15.133 1 92 246 GLY B CA 1
ATOM 4521 C C . GLY B 1 246 ? -30.312 3.811 -14.219 1 92 246 GLY B C 1
ATOM 4522 O O . GLY B 1 246 ? -30.969 4.023 -13.203 1 92 246 GLY B O 1
ATOM 4523 N N . CYS B 1 247 ? -30.031 2.637 -14.617 1 92.94 247 CYS B N 1
ATOM 4524 C CA . CYS B 1 247 ? -30.266 1.422 -13.852 1 92.94 247 CYS B CA 1
ATOM 4525 C C . CYS B 1 247 ? -29.188 0.381 -14.125 1 92.94 247 CYS B C 1
ATOM 4527 O O . CYS B 1 247 ? -28.562 0.391 -15.188 1 92.94 247 CYS B O 1
ATOM 4529 N N . GLY B 1 248 ? -28.891 -0.363 -13.102 1 92.5 248 GLY B N 1
ATOM 4530 C CA . GLY B 1 248 ? -27.875 -1.396 -13.258 1 92.5 248 GLY B CA 1
ATOM 4531 C C . GLY B 1 248 ? -28.094 -2.58 -12.328 1 92.5 248 GLY B C 1
ATOM 4532 O O . GLY B 1 248 ? -28.828 -2.484 -11.352 1 92.5 248 GLY B O 1
ATOM 4533 N N . LYS B 1 249 ? -27.547 -3.699 -12.75 1 92.12 249 LYS B N 1
ATOM 4534 C CA . LYS B 1 249 ? -27.609 -4.93 -11.969 1 92.12 249 LYS B CA 1
ATOM 4535 C C . LYS B 1 249 ? -26.203 -5.457 -11.656 1 92.12 249 LYS B C 1
ATOM 4537 O O . LYS B 1 249 ? -25.25 -5.168 -12.383 1 92.12 249 LYS B O 1
ATOM 4542 N N . GLY B 1 250 ? -26.141 -6.102 -10.453 1 88 250 GLY B N 1
ATOM 4543 C CA . GLY B 1 250 ? -24.859 -6.691 -10.086 1 88 250 GLY B CA 1
ATOM 4544 C C . GLY B 1 250 ? -24.969 -7.609 -8.883 1 88 250 GLY B C 1
ATOM 4545 O O . GLY B 1 250 ? -25.969 -7.621 -8.18 1 88 250 GLY B O 1
ATOM 4546 N N . PRO B 1 251 ? -23.969 -8.461 -8.68 1 84.31 251 PRO B N 1
ATOM 4547 C CA . PRO B 1 251 ? -23.969 -9.383 -7.543 1 84.31 251 PRO B CA 1
ATOM 4548 C C . PRO B 1 251 ? -23.75 -8.68 -6.207 1 84.31 251 PRO B C 1
ATOM 4550 O O . PRO B 1 251 ? -23.906 -9.289 -5.148 1 84.31 251 PRO B O 1
ATOM 4553 N N . SER B 1 252 ? -23.438 -7.473 -6.215 1 80.5 252 SER B N 1
ATOM 4554 C CA . SER B 1 252 ? -23.344 -6.609 -5.043 1 80.5 252 SER B CA 1
ATOM 4555 C C . SER B 1 252 ? -23.969 -5.246 -5.309 1 80.5 252 SER B C 1
ATOM 4557 O O . SER B 1 252 ? -24.109 -4.84 -6.465 1 80.5 252 SER B O 1
ATOM 4559 N N . ILE B 1 253 ? -24.328 -4.617 -4.234 1 83.75 253 ILE B N 1
ATOM 4560 C CA . ILE B 1 253 ? -24.922 -3.291 -4.355 1 83.75 253 ILE B CA 1
ATOM 4561 C C . ILE B 1 253 ? -23.922 -2.342 -5.031 1 83.75 253 ILE B C 1
ATOM 4563 O O . ILE B 1 253 ? -24.297 -1.573 -5.918 1 83.75 253 ILE B O 1
ATOM 4567 N N . GLN B 1 254 ? -22.703 -2.457 -4.672 1 80 254 GLN B N 1
ATOM 4568 C CA . GLN B 1 254 ? -21.672 -1.592 -5.234 1 80 254 GLN B CA 1
ATOM 4569 C C . GLN B 1 254 ? -21.562 -1.775 -6.742 1 80 254 GLN B C 1
ATOM 4571 O O . GLN B 1 254 ? -21.5 -0.796 -7.488 1 80 254 GLN B O 1
ATOM 4576 N N . GLN B 1 255 ? -21.547 -2.961 -7.125 1 80.69 255 GLN B N 1
ATOM 4577 C CA . GLN B 1 255 ? -21.453 -3.25 -8.555 1 80.69 255 GLN B CA 1
ATOM 4578 C C . GLN B 1 255 ? -22.719 -2.805 -9.289 1 80.69 255 GLN B C 1
ATOM 4580 O O . GLN B 1 255 ? -22.641 -2.299 -10.406 1 80.69 255 GLN B O 1
ATOM 4585 N N . ALA B 1 256 ? -23.828 -3.049 -8.664 1 89.31 256 ALA B N 1
ATOM 4586 C CA . ALA B 1 256 ? -25.078 -2.613 -9.258 1 89.31 256 ALA B CA 1
ATOM 4587 C C . ALA B 1 256 ? -25.125 -1.095 -9.414 1 89.31 256 ALA B C 1
ATOM 4589 O O . ALA B 1 256 ? -25.594 -0.576 -10.422 1 89.31 256 ALA B O 1
ATOM 4590 N N . GLU B 1 257 ? -24.594 -0.408 -8.422 1 88.12 257 GLU B N 1
ATOM 4591 C CA . GLU B 1 257 ? -24.5 1.048 -8.492 1 88.12 257 GLU B CA 1
ATOM 4592 C C . GLU B 1 257 ? -23.578 1.491 -9.625 1 88.12 257 GLU B C 1
ATOM 4594 O O . GLU B 1 257 ? -23.875 2.449 -10.344 1 88.12 257 GLU B O 1
ATOM 4599 N N . MET B 1 258 ? -22.562 0.808 -9.789 1 80.81 258 MET B N 1
ATOM 4600 C CA . MET B 1 258 ? -21.625 1.112 -10.859 1 80.81 258 MET B CA 1
ATOM 4601 C C . MET B 1 258 ? -22.281 0.947 -12.227 1 80.81 258 MET B C 1
ATOM 4603 O O . MET B 1 258 ? -22.109 1.791 -13.109 1 80.81 258 MET B O 1
ATOM 4607 N N . CYS B 1 259 ? -22.969 -0.098 -12.289 1 85.62 259 CYS B N 1
ATOM 4608 C CA . CYS B 1 259 ? -23.672 -0.354 -13.547 1 85.62 259 CYS B CA 1
ATOM 4609 C C . CYS B 1 259 ? -24.734 0.706 -13.805 1 85.62 259 CYS B C 1
ATOM 4611 O O . CYS B 1 259 ? -24.938 1.122 -14.945 1 85.62 259 CYS B O 1
ATOM 4613 N N . ALA B 1 260 ? -25.438 1.085 -12.789 1 91.38 260 ALA B N 1
ATOM 4614 C CA . ALA B 1 260 ? -26.438 2.133 -12.93 1 91.38 260 ALA B CA 1
ATOM 4615 C C . ALA B 1 260 ? -25.812 3.443 -13.391 1 91.38 260 ALA B C 1
ATOM 4617 O O . ALA B 1 260 ? -26.359 4.125 -14.258 1 91.38 260 ALA B O 1
ATOM 4618 N N . ALA B 1 261 ? -24.688 3.697 -12.781 1 85.62 261 ALA B N 1
ATOM 4619 C CA . ALA B 1 261 ? -23.984 4.918 -13.172 1 85.62 261 ALA B CA 1
ATOM 4620 C C . ALA B 1 261 ? -23.547 4.859 -14.625 1 85.62 261 ALA B C 1
ATOM 4622 O O . ALA B 1 261 ? -23.672 5.844 -15.359 1 85.62 261 ALA B O 1
ATOM 4623 N N . MET B 1 262 ? -23.016 3.783 -14.984 1 82.25 262 MET B N 1
ATOM 4624 C CA . MET B 1 262 ? -22.609 3.592 -16.375 1 82.25 262 MET B CA 1
ATOM 4625 C C . MET B 1 262 ? -23.781 3.789 -17.328 1 82.25 262 MET B C 1
ATOM 4627 O O . MET B 1 262 ? -23.641 4.438 -18.359 1 82.25 262 MET B O 1
ATOM 4631 N N . ASP B 1 263 ? -24.828 3.211 -16.953 1 87.38 263 ASP B N 1
ATOM 4632 C CA . ASP B 1 263 ? -26.047 3.346 -17.734 1 87.38 263 ASP B CA 1
ATOM 4633 C C . ASP B 1 263 ? -26.453 4.812 -17.875 1 87.38 263 ASP B C 1
ATOM 4635 O O . ASP B 1 263 ? -26.812 5.266 -18.953 1 87.38 263 ASP B O 1
ATOM 4639 N N . ALA B 1 264 ? -26.375 5.48 -16.812 1 86.25 264 ALA B N 1
ATOM 4640 C CA . ALA B 1 264 ? -26.734 6.895 -16.812 1 86.25 264 ALA B CA 1
ATOM 4641 C C . ALA B 1 264 ? -25.812 7.703 -17.719 1 86.25 264 ALA B C 1
ATOM 4643 O O . ALA B 1 264 ? -26.266 8.578 -18.453 1 86.25 264 ALA B O 1
ATOM 4644 N N . LEU B 1 265 ? -24.547 7.387 -17.594 1 79.5 265 LEU B N 1
ATOM 4645 C CA . LEU B 1 265 ? -23.547 8.133 -18.359 1 79.5 265 LEU B CA 1
ATOM 4646 C C . LEU B 1 265 ? -23.719 7.883 -19.859 1 79.5 265 LEU B C 1
ATOM 4648 O O . LEU B 1 265 ? -23.453 8.766 -20.672 1 79.5 265 LEU B O 1
ATOM 4652 N N . GLU B 1 266 ? -24.172 6.773 -20.125 1 78.12 266 GLU B N 1
ATOM 4653 C CA . GLU B 1 266 ? -24.391 6.422 -21.516 1 78.12 266 GLU B CA 1
ATOM 4654 C C . GLU B 1 266 ? -25.672 7.051 -22.047 1 78.12 266 GLU B C 1
ATOM 4656 O O . GLU B 1 266 ? -25.734 7.488 -23.203 1 78.12 266 GLU B O 1
ATOM 4661 N N . LYS B 1 267 ? -26.531 7.055 -21.188 1 75.06 267 LYS B N 1
ATOM 4662 C CA . LYS B 1 267 ? -27.859 7.441 -21.656 1 75.06 267 LYS B CA 1
ATOM 4663 C C . LYS B 1 267 ? -28.109 8.938 -21.453 1 75.06 267 LYS B C 1
ATOM 4665 O O . LYS B 1 267 ? -28.75 9.578 -22.281 1 75.06 267 LYS B O 1
ATOM 4670 N N . TYR B 1 268 ? -27.688 9.328 -20.328 1 65.25 268 TYR B N 1
ATOM 4671 C CA . TYR B 1 268 ? -28 10.703 -19.969 1 65.25 268 TYR B CA 1
ATOM 4672 C C . TYR B 1 268 ? -27.047 11.68 -20.656 1 65.25 268 TYR B C 1
ATOM 4674 O O . TYR B 1 268 ? -25.844 11.461 -20.672 1 65.25 268 TYR B O 1
ATOM 4682 N N . ASN B 1 269 ? -27.406 12.383 -21.609 1 59.47 269 ASN B N 1
ATOM 4683 C CA . ASN B 1 269 ? -26.641 13.367 -22.375 1 59.47 269 ASN B CA 1
ATOM 4684 C C . ASN B 1 269 ? -26.062 14.438 -21.453 1 59.47 269 ASN B C 1
ATOM 4686 O O . ASN B 1 269 ? -26.719 15.445 -21.188 1 59.47 269 ASN B O 1
ATOM 4690 N N . PHE B 1 270 ? -24.953 14.016 -20.766 1 59.88 270 PHE B N 1
ATOM 4691 C CA . PHE B 1 270 ? -24.281 15.062 -20 1 59.88 270 PHE B CA 1
ATOM 4692 C C . PHE B 1 270 ? -23.391 15.906 -20.906 1 59.88 270 PHE B C 1
ATOM 4694 O O . PHE B 1 270 ? -22.484 15.391 -21.547 1 59.88 270 PHE B O 1
ATOM 4701 N N . PRO B 1 271 ? -23.859 17.016 -21.281 1 53.69 271 PRO B N 1
ATOM 4702 C CA . PRO B 1 271 ? -23.047 17.844 -22.172 1 53.69 271 PRO B CA 1
ATOM 4703 C C . PRO B 1 271 ? -21.562 17.859 -21.781 1 53.69 271 PRO B C 1
ATOM 4705 O O . PRO B 1 271 ? -20.688 17.875 -22.656 1 53.69 271 PRO B O 1
ATOM 4708 N N . GLN B 1 272 ? -21.266 17.828 -20.562 1 49.59 272 GLN B N 1
ATOM 4709 C CA . GLN B 1 272 ? -19.922 18.031 -20.031 1 49.59 272 GLN B CA 1
ATOM 4710 C C . GLN B 1 272 ? -19.078 16.766 -20.156 1 49.59 272 GLN B C 1
ATOM 4712 O O . GLN B 1 272 ? -17.859 16.844 -20.266 1 49.59 272 GLN B O 1
ATOM 4717 N N . MET B 1 273 ? -19.703 15.672 -20.266 1 50.81 273 MET B N 1
ATOM 4718 C CA . MET B 1 273 ? -18.969 14.414 -20.344 1 50.81 273 MET B CA 1
ATOM 4719 C C . MET B 1 273 ? -18.188 14.32 -21.656 1 50.81 273 MET B C 1
ATOM 4721 O O . MET B 1 273 ? -17.047 13.852 -21.672 1 50.81 273 MET B O 1
ATOM 4725 N N . ALA B 1 274 ? -18.891 14.641 -22.719 1 49.28 274 ALA B N 1
ATOM 4726 C CA . ALA B 1 274 ? -18.156 14.695 -23.969 1 49.28 274 ALA B CA 1
ATOM 4727 C C . ALA B 1 274 ? -16.953 15.633 -23.859 1 49.28 274 ALA B C 1
ATOM 4729 O O . ALA B 1 274 ? -15.875 15.328 -24.375 1 49.28 274 ALA B O 1
ATOM 4730 N N . HIS B 1 275 ? -17.156 16.641 -23.25 1 45 275 HIS B N 1
ATOM 4731 C CA . HIS B 1 275 ? -16.078 17.609 -23.094 1 45 275 HIS B CA 1
ATOM 4732 C C . HIS B 1 275 ? -15 17.094 -22.156 1 45 275 HIS B C 1
ATOM 4734 O O . HIS B 1 275 ? -13.805 17.266 -22.422 1 45 275 HIS B O 1
ATOM 4740 N N . GLN B 1 276 ? -15.359 16.578 -21.156 1 44.31 276 GLN B N 1
ATOM 4741 C CA . GLN B 1 276 ? -14.414 16.062 -20.172 1 44.31 276 GLN B CA 1
ATOM 4742 C C . GLN B 1 276 ? -13.602 14.914 -20.75 1 44.31 276 GLN B C 1
ATOM 4744 O O . GLN B 1 276 ? -12.391 14.836 -20.516 1 44.31 276 GLN B O 1
ATOM 4749 N N . LYS B 1 277 ? -14.305 14.094 -21.453 1 48.16 277 LYS B N 1
ATOM 4750 C CA . LYS B 1 277 ? -13.586 13.023 -22.141 1 48.16 277 LYS B CA 1
ATOM 4751 C C . LYS B 1 277 ? -12.594 13.586 -23.156 1 48.16 277 LYS B C 1
ATOM 4753 O O . LYS B 1 277 ? -11.461 13.102 -23.25 1 48.16 277 LYS B O 1
ATOM 4758 N N . ARG B 1 278 ? -13.078 14.539 -23.844 1 47.03 278 ARG B N 1
ATOM 4759 C CA . ARG B 1 278 ? -12.195 15.188 -24.812 1 47.03 278 ARG B CA 1
ATOM 4760 C C . ARG B 1 278 ? -11.039 15.898 -24.109 1 47.03 278 ARG B C 1
ATOM 4762 O O . ARG B 1 278 ? -9.906 15.859 -24.594 1 47.03 278 ARG B O 1
ATOM 4769 N N . PHE B 1 279 ? -11.328 16.5 -23.094 1 42.5 279 PHE B N 1
ATOM 4770 C CA . PHE B 1 279 ? -10.297 17.219 -22.359 1 42.5 279 PHE B CA 1
ATOM 4771 C C . PHE B 1 279 ? -9.297 16.266 -21.734 1 42.5 279 PHE B C 1
ATOM 4773 O O . PHE B 1 279 ? -8.086 16.484 -21.812 1 42.5 279 PHE B O 1
ATOM 4780 N N . ILE B 1 280 ? -9.812 15.336 -21.141 1 45.38 280 ILE B N 1
ATOM 4781 C CA . ILE B 1 280 ? -8.922 14.352 -20.547 1 45.38 280 ILE B CA 1
ATOM 4782 C C . ILE B 1 280 ? -8.086 13.68 -21.641 1 45.38 280 ILE B C 1
ATOM 4784 O O . ILE B 1 280 ? -6.887 13.461 -21.469 1 45.38 280 ILE B O 1
ATOM 4788 N N . GLU B 1 281 ? -8.758 13.375 -22.719 1 48.88 281 GLU B N 1
ATOM 4789 C CA . GLU B 1 281 ? -8.062 12.828 -23.891 1 48.88 281 GLU B CA 1
ATOM 4790 C C . GLU B 1 281 ? -6.98 13.789 -24.375 1 48.88 281 GLU B C 1
ATOM 4792 O O . GLU B 1 281 ? -5.875 13.367 -24.719 1 48.88 281 GLU B O 1
ATOM 4797 N N . ARG B 1 282 ? -7.375 14.953 -24.453 1 46.75 282 ARG B N 1
ATOM 4798 C CA . ARG B 1 282 ? -6.414 15.938 -24.938 1 46.75 282 ARG B CA 1
ATOM 4799 C C . ARG B 1 282 ? -5.273 16.125 -23.953 1 46.75 282 ARG B C 1
ATOM 4801 O O . ARG B 1 282 ? -4.105 16.188 -24.344 1 46.75 282 ARG B O 1
ATOM 4808 N N . LYS B 1 283 ? -5.613 16.391 -22.812 1 45.44 283 LYS B N 1
ATOM 4809 C CA . LYS B 1 283 ? -4.598 16.625 -21.781 1 45.44 283 LYS B CA 1
ATOM 4810 C C . LYS B 1 283 ? -3.703 15.406 -21.609 1 45.44 283 LYS B C 1
ATOM 4812 O O . LYS B 1 283 ? -2.48 15.531 -21.516 1 45.44 283 LYS B O 1
ATOM 4817 N N . TYR B 1 284 ? -4.301 14.328 -21.516 1 48.28 284 TYR B N 1
ATOM 4818 C CA . TYR B 1 284 ? -3.5 13.133 -21.281 1 48.28 284 TYR B CA 1
ATOM 4819 C C . TYR B 1 284 ? -2.803 12.688 -22.562 1 48.28 284 TYR B C 1
ATOM 4821 O O . TYR B 1 284 ? -1.705 12.133 -22.531 1 48.28 284 TYR B O 1
ATOM 4829 N N . ARG B 1 285 ? -3.447 12.969 -23.719 1 49.25 285 ARG B N 1
ATOM 4830 C CA . ARG B 1 285 ? -2.717 12.758 -24.969 1 49.25 285 ARG B CA 1
ATOM 4831 C C . ARG B 1 285 ? -1.415 13.555 -24.984 1 49.25 285 ARG B C 1
ATOM 4833 O O . ARG B 1 285 ? -0.389 13.062 -25.453 1 49.25 285 ARG B O 1
ATOM 4840 N N . GLN B 1 286 ? -1.518 14.641 -24.5 1 47.84 286 GLN B N 1
ATOM 4841 C CA . GLN B 1 286 ? -0.287 15.422 -24.453 1 47.84 286 GLN B CA 1
ATOM 4842 C C . GLN B 1 286 ? 0.695 14.836 -23.438 1 47.84 286 GLN B C 1
ATOM 4844 O O . GLN B 1 286 ? 1.893 14.734 -23.719 1 47.84 286 GLN B O 1
ATOM 4849 N N . GLU B 1 287 ? 0.199 14.531 -22.375 1 49.03 287 GLU B N 1
ATOM 4850 C CA . GLU B 1 287 ? 1.074 13.969 -21.344 1 49.03 287 GLU B CA 1
ATOM 4851 C C . GLU B 1 287 ? 1.616 12.602 -21.766 1 49.03 287 GLU B C 1
ATOM 4853 O O . GLU B 1 287 ? 2.787 12.297 -21.547 1 49.03 287 GLU B O 1
ATOM 4858 N N . LEU B 1 288 ? 0.784 11.852 -22.422 1 50.97 288 LEU B N 1
ATOM 4859 C CA . LEU B 1 288 ? 1.191 10.578 -23 1 50.97 288 LEU B CA 1
ATOM 4860 C C . LEU B 1 288 ? 2.166 10.797 -24.156 1 50.97 288 LEU B C 1
ATOM 4862 O O . LEU B 1 288 ? 3.098 10.008 -24.344 1 50.97 288 LEU B O 1
ATOM 4866 N N . LYS B 1 289 ? 1.928 11.781 -24.906 1 51.75 289 LYS B N 1
ATOM 4867 C CA . LYS B 1 289 ? 2.9 12.125 -25.938 1 51.75 289 LYS B CA 1
ATOM 4868 C C . LYS B 1 289 ? 4.266 12.43 -25.328 1 51.75 289 LYS B C 1
ATOM 4870 O O . LYS B 1 289 ? 5.297 12.023 -25.859 1 51.75 289 LYS B O 1
ATOM 4875 N N . GLU B 1 290 ? 4.176 12.977 -24.266 1 49.78 290 GLU B N 1
ATOM 4876 C CA . GLU B 1 290 ? 5.434 13.328 -23.609 1 49.78 290 GLU B CA 1
ATOM 4877 C C . GLU B 1 290 ? 6.094 12.102 -22.984 1 49.78 290 GLU B C 1
ATOM 4879 O O . GLU B 1 290 ? 7.312 11.945 -23.047 1 49.78 290 GLU B O 1
ATOM 4884 N N . MET B 1 291 ? 5.281 11.289 -22.516 1 52.12 291 MET B N 1
ATOM 4885 C CA . MET B 1 291 ? 5.82 10.039 -21.984 1 52.12 291 MET B CA 1
ATOM 4886 C C . MET B 1 291 ? 6.379 9.18 -23.125 1 52.12 291 MET B C 1
ATOM 4888 O O . MET B 1 291 ? 7.418 8.539 -22.953 1 52.12 291 MET B O 1
ATOM 4892 N N . ARG B 1 292 ? 5.645 9.125 -24.266 1 50.78 292 ARG B N 1
ATOM 4893 C CA . ARG B 1 292 ? 6.145 8.438 -25.438 1 50.78 292 ARG B CA 1
ATOM 4894 C C . ARG B 1 292 ? 7.438 9.07 -25.938 1 50.78 292 ARG B C 1
ATOM 4896 O O . ARG B 1 292 ? 8.367 8.367 -26.344 1 50.78 292 ARG B O 1
ATOM 4903 N N . TRP B 1 293 ? 7.441 10.336 -25.906 1 50.06 293 TRP B N 1
ATOM 4904 C CA . TRP B 1 293 ? 8.648 11.023 -26.344 1 50.06 293 TRP B CA 1
ATOM 4905 C C . TRP B 1 293 ? 9.828 10.688 -25.422 1 50.06 293 TRP B C 1
ATOM 4907 O O . TRP B 1 293 ? 10.93 10.414 -25.906 1 50.06 293 TRP B O 1
ATOM 4917 N N . GLU B 1 294 ? 9.547 10.617 -24.25 1 49.25 294 GLU B N 1
ATOM 4918 C CA . GLU B 1 294 ? 10.602 10.289 -23.297 1 49.25 294 GLU B CA 1
ATOM 4919 C C . GLU B 1 294 ? 11.07 8.844 -23.453 1 49.25 294 GLU B C 1
ATOM 4921 O O . GLU B 1 294 ? 12.266 8.562 -23.391 1 49.25 294 GLU B O 1
ATOM 4926 N N . ARG B 1 295 ? 10.172 8.031 -23.688 1 51.62 295 ARG B N 1
ATOM 4927 C CA . ARG B 1 295 ? 10.516 6.641 -23.984 1 51.62 295 ARG B CA 1
ATOM 4928 C C . ARG B 1 295 ? 11.305 6.535 -25.281 1 51.62 295 ARG B C 1
ATOM 4930 O O . ARG B 1 295 ? 12.273 5.781 -25.375 1 51.62 295 ARG B O 1
ATOM 4937 N N . GLU B 1 296 ? 10.805 7.207 -26.25 1 52.38 296 GLU B N 1
ATOM 4938 C CA . GLU B 1 296 ? 11.5 7.219 -27.531 1 52.38 296 GLU B CA 1
ATOM 4939 C C . GLU B 1 296 ? 12.891 7.836 -27.391 1 52.38 296 GLU B C 1
ATOM 4941 O O . GLU B 1 296 ? 13.844 7.375 -28.031 1 52.38 296 GLU B O 1
ATOM 4946 N N . HIS B 1 297 ? 12.977 8.734 -26.594 1 50.84 297 HIS B N 1
ATOM 4947 C CA . HIS B 1 297 ? 14.281 9.352 -26.406 1 50.84 297 HIS B CA 1
ATOM 4948 C C . HIS B 1 297 ? 15.18 8.477 -25.531 1 50.84 297 HIS B C 1
ATOM 4950 O O . HIS B 1 297 ? 16.391 8.406 -25.766 1 50.84 297 HIS B O 1
ATOM 4956 N N . GLN B 1 298 ? 14.555 7.922 -24.641 1 49 298 GLN B N 1
ATOM 4957 C CA . GLN B 1 298 ? 15.336 6.977 -23.844 1 49 298 GLN B CA 1
ATOM 4958 C C . GLN B 1 298 ? 15.734 5.758 -24.672 1 49 298 GLN B C 1
ATOM 4960 O O . GLN B 1 298 ? 16.844 5.25 -24.547 1 49 298 GLN B O 1
ATOM 4965 N N . GLU B 1 299 ? 14.82 5.324 -25.453 1 50.84 299 GLU B N 1
ATOM 4966 C CA . GLU B 1 299 ? 15.117 4.262 -26.406 1 50.84 299 GLU B CA 1
ATOM 4967 C C . GLU B 1 299 ? 16.156 4.723 -27.438 1 50.84 299 GLU B C 1
ATOM 4969 O O . GLU B 1 299 ? 17.047 3.951 -27.812 1 50.84 299 GLU B O 1
ATOM 4974 N N . LYS B 1 300 ? 16.141 5.898 -27.953 1 55 300 LYS B N 1
ATOM 4975 C CA . LYS B 1 300 ? 17.125 6.449 -28.891 1 55 300 LYS B CA 1
ATOM 4976 C C . LYS B 1 300 ? 18.484 6.633 -28.203 1 55 300 LYS B C 1
ATOM 4978 O O . LYS B 1 300 ? 19.531 6.371 -28.812 1 55 300 LYS B O 1
ATOM 4983 N N . ASP B 1 301 ? 18.422 7.074 -27.062 1 49.19 301 ASP B N 1
ATOM 4984 C CA . ASP B 1 301 ? 19.672 7.23 -26.344 1 49.19 301 ASP B CA 1
ATOM 4985 C C . ASP B 1 301 ? 20.328 5.875 -26.047 1 49.19 301 ASP B C 1
ATOM 4987 O O . ASP B 1 301 ? 21.547 5.746 -26.078 1 49.19 301 ASP B O 1
ATOM 4991 N N . LEU B 1 302 ? 19.5 5.012 -25.875 1 49.69 302 LEU B N 1
ATOM 4992 C CA . LEU B 1 302 ? 19.984 3.643 -25.734 1 49.69 302 LEU B CA 1
ATOM 4993 C C . LEU B 1 302 ? 20.516 3.115 -27.062 1 49.69 302 LEU B C 1
ATOM 4995 O O . LEU B 1 302 ? 21.547 2.443 -27.125 1 49.69 302 LEU B O 1
ATOM 4999 N N . ASP B 1 303 ? 19.844 3.404 -28.078 1 53.5 303 ASP B N 1
ATOM 5000 C CA . ASP B 1 303 ? 20.297 3.045 -29.406 1 53.5 303 ASP B CA 1
ATOM 5001 C C . ASP B 1 303 ? 21.609 3.768 -29.75 1 53.5 303 ASP B C 1
ATOM 5003 O O . ASP B 1 303 ? 22.516 3.174 -30.328 1 53.5 303 ASP B O 1
ATOM 5007 N N . ASP B 1 304 ? 21.703 4.926 -29.438 1 55.41 304 ASP B N 1
ATOM 5008 C CA . ASP B 1 304 ? 22.906 5.711 -29.719 1 55.41 304 ASP B CA 1
ATOM 5009 C C . ASP B 1 304 ? 24.078 5.254 -28.859 1 55.41 304 ASP B C 1
ATOM 5011 O O . ASP B 1 304 ? 25.219 5.238 -29.312 1 55.41 304 ASP B O 1
ATOM 5015 N N . THR B 1 305 ? 23.781 4.93 -27.703 1 52.81 305 THR B N 1
ATOM 5016 C CA . THR B 1 305 ? 24.844 4.43 -26.844 1 52.81 305 THR B CA 1
ATOM 5017 C C . THR B 1 305 ? 25.297 3.037 -27.266 1 52.81 305 THR B C 1
ATOM 5019 O O . THR B 1 305 ? 26.469 2.693 -27.156 1 52.81 305 THR B O 1
ATOM 5022 N N . GLU B 1 306 ? 24.406 2.348 -27.766 1 50.41 306 GLU B N 1
ATOM 5023 C CA . GLU B 1 306 ? 24.766 1.061 -28.344 1 50.41 306 GLU B CA 1
ATOM 5024 C C . GLU B 1 306 ? 25.578 1.246 -29.625 1 50.41 306 GLU B C 1
ATOM 5026 O O . GLU B 1 306 ? 26.531 0.502 -29.891 1 50.41 306 GLU B O 1
ATOM 5031 N N . ASP B 1 307 ? 25.328 2.209 -30.312 1 54.97 307 ASP B N 1
ATOM 5032 C CA . ASP B 1 307 ? 26.078 2.488 -31.531 1 54.97 307 ASP B CA 1
ATOM 5033 C C . ASP B 1 307 ? 27.484 3.006 -31.219 1 54.97 307 ASP B C 1
ATOM 5035 O O . ASP B 1 307 ? 28.438 2.744 -31.953 1 54.97 307 ASP B O 1
ATOM 5039 N N . MET B 1 308 ? 27.562 3.738 -30.188 1 49.53 308 MET B N 1
ATOM 5040 C CA . MET B 1 308 ? 28.906 4.234 -29.891 1 49.53 308 MET B CA 1
ATOM 5041 C C . MET B 1 308 ? 29.781 3.115 -29.359 1 49.53 308 MET B C 1
ATOM 5043 O O . MET B 1 308 ? 31.016 3.254 -29.312 1 49.53 308 MET B O 1
ATOM 5047 N N . ARG B 1 309 ? 29.328 2.174 -28.875 1 45.19 309 ARG B N 1
ATOM 5048 C CA . ARG B 1 309 ? 30.141 1.072 -28.344 1 45.19 309 ARG B CA 1
ATOM 5049 C C . ARG B 1 309 ? 30.469 0.07 -29.453 1 45.19 309 ARG B C 1
ATOM 5051 O O . ARG B 1 309 ? 31.266 -0.843 -29.234 1 45.19 309 ARG B O 1
ATOM 5058 N N . LYS B 1 310 ? 30.016 0.31 -30.625 1 42 310 LYS B N 1
ATOM 5059 C CA . LYS B 1 310 ? 30.5 -0.422 -31.797 1 42 310 LYS B CA 1
ATOM 5060 C C . LYS B 1 310 ? 31.625 0.335 -32.5 1 42 310 LYS B C 1
ATOM 5062 O O . LYS B 1 310 ? 31.547 1.558 -32.656 1 42 310 LYS B O 1
#

Sequence (620 aa):
MGELLNFSSKTNLLSSLFNIDLQLQESNTDRQLIETSPVLQKLTEFEDAIGVIFTHVRLLARAFTLRTVGFNHLTLGHNQRMEFLGDSIMQLVATEYLFIHFPDHHEGHLTLLRSSLVNNRTQAKVAEELGMQEFAITNDKTKRPVALRTKTLADLLESFIAALYIDKDLEYVHTFMNVCFFPRLKEFILNQDWNDPKSQLQQCCLTLRTEGKEPDIPLYKTLQTVGPSHARTYTVAVYFKGERIGCGKGPSIQQAEMCAAMDALEKYNFPQMAHQKRFIERKYRQELKEMRWEREHQEKDLDDTEDMRKMGELLNFSSKTNLLSSLFNIDLQLQESNTDRQLIETSPVLQKLTEFEDAIGVIFTHVRLLARAFTLRTVGFNHLTLGHNQRMEFLGDSIMQLVATEYLFIHFPDHHEGHLTLLRSSLVNNRTQAKVAEELGMQEFAITNDKTKRPVALRTKTLADLLESFIAALYIDKDLEYVHTFMNVCFFPRLKEFILNQDWNDPKSQLQQCCLTLRTEGKEPDIPLYKTLQTVGPSHARTYTVAVYFKGERIGCGKGPSIQQAEMCAAMDALEKYNFPQMAHQKRFIERKYRQELKEMRWEREHQEKDLDDTEDMRK

Organism: Ophiophagus hannah (NCBI:txid8665)